Protein AF-A0A0E3L8U0-F1 (afdb_monomer)

Foldseek 3Di:
DDPDDPPDVPVVVVVVVVVVVVVVCPPLFAAEDQQWWAWAFPDFDVFKFQFFKDKDLAADFFFDDFFQFKDKDKGKAAQADQPQWPFKKKKWKWAQLAQQAWWKKWKWKAAPPDPDTHTLDMWIQHNHTTDSQWHAYRGRTIIGIGGCRVVSNVRSDRIMMMMMIIWFPPVDDSVRTGGGTIRTMMMITDGHDHNWMKGKTKIFIWGKQADWDAGPNDTDHGRFKDKYKRADFHDCVQVAWKKKKWKKFDAKDPFFKWKFKCWPPDCLTLVNSQCLQRDPVVRVLRTQDPRHQQFACAPVYPDGHYRIHIDMGTRPCVRDPDDRGMIMMMIGGHGDPNDPPDDDGDDDDPPRTDPSDRRIMIITIIMMMRID

Secondary structure (DSSP, 8-state):
--------HHHHHHHHHHHHHHHH-------B-TTEEEEEEEE-TTS-EES-EEEE-TT--SSBS-TTS-EEEEEEE-S---SSEEEEEEEEEEE-SSTT-BEEEEEEEEETT-SSPEEEEEEEE-SSS--TTEEEETTTEEEEEEE-HHHHHHH--SSEEEEEEEEE-TTS-GGGB----EEEEEEEEEES-SSSEEEEEEEEEEE-EE-SEEETTEEE--B-EEEEEEES---GGG-SEEEEEEEEE---TT--EEEEES--SSTTSTT-TT-TT--GGGSGGGB-SSS-TTSS--TT-SS--SSEEEEEEE--TTTSPPPSSEEEEEEEE------TT--S---PPTTSS-TT-SSEEEEEEEEEEEE-

Radius of gyration: 22.58 Å; Cα contacts (8 Å, |Δi|>4): 999; chains: 1; bounding box: 74×55×73 Å

InterPro domains:
  IPR021779 Domain of unknown function DUF3344 [PF11824] (35-290)

Organism: NCBI:txid1434120

Solvent-accessible surface area (backbone atoms only — not comparable to full-atom values): 19584 Å² total; per-residue (Å²): 136,84,80,82,72,84,86,56,70,66,62,55,53,52,52,50,50,52,52,53,55,55,65,69,59,66,78,74,64,30,56,56,32,56,62,31,34,73,42,40,62,78,46,43,74,101,56,67,36,45,15,53,75,48,73,43,47,35,80,36,63,18,62,40,72,50,77,62,30,76,23,77,49,69,29,44,36,69,82,41,84,42,58,50,68,79,47,31,37,41,36,37,36,36,38,19,77,30,54,80,21,24,24,37,36,36,40,29,44,28,46,75,90,56,89,76,60,42,74,65,52,78,41,45,45,36,47,90,66,24,30,63,51,28,44,32,14,50,51,22,47,31,41,36,55,33,75,38,47,69,56,48,55,69,62,54,50,35,47,37,27,38,45,36,38,24,26,40,41,78,93,49,62,77,93,32,28,7,18,19,23,34,24,34,44,37,45,36,38,34,28,52,71,52,92,44,44,21,32,45,29,39,23,42,34,41,24,32,30,26,60,62,44,73,59,99,89,44,79,44,72,67,32,47,52,50,76,32,52,45,80,50,65,61,63,77,87,34,74,48,58,35,37,42,34,38,30,30,41,36,38,40,65,96,49,46,20,41,40,30,45,63,51,62,94,42,80,68,22,82,60,27,70,89,41,62,60,40,60,63,88,80,47,54,80,28,40,71,48,96,44,38,68,39,71,46,51,23,71,86,45,99,52,78,34,45,41,26,26,45,45,75,34,77,54,58,62,93,77,41,75,83,44,60,64,52,40,39,39,34,44,31,58,43,55,39,91,70,57,94,85,71,87,64,61,81,71,65,61,80,86,54,34,53,95,87,53,73,69,35,36,23,50,36,40,39,36,43,38,29,28,86

Sequence (372 aa):
MKMSRMKNKAGLYLGLGILMFCMLCIPASANYSYEGYPLETVDNGTGIVLGEVYVSCGDNAGLQGTSYQSNTFVTNFSDVPTDGIVWAELKVGVWGGKATREGFANATLSKLDDSSPQALGTVNLNTANPSSNVDCCGNGVYLIKYDCKDELLSLSNSDIKATINAWPNDSLASTYWLDSRIYGAVLIVVYENGNCYTQYWINQGNLNLHKNVTSGGTYYPDLDANITWFNGTVNNSVGGNATLTVGYFAGDDDQNDYLYFNPPKVAASPYNLSNFNWPIVSYTDYQLDCNNVANETCDELNFATKNFDLHTFDIDLENIELDPSSNYAVFWRGHGNGTAGETEINDPSWPGVNPNTESYLSPFLAVLQIKE

Nearest PDB structures (foldseek):
  6sf2-assembly1_F  TM=4.034E-01  e=6.141E-02  Homo sapiens
  7fcn-assembly4_D  TM=4.676E-01  e=3.555E-01  Photorhabdus akhurstii
  6i50-assembly1_A  TM=4.017E-01  e=1.944E-01  Spodoptera frugiperda
  3mi8-assembly1_A  TM=3.974E-01  e=1.008E+00  Homo sapiens
  3k51-assembly1_A  TM=3.283E-01  e=3.372E+00  Homo sapiens

Structure (mmCIF, N/CA/C/O backbone):
data_AF-A0A0E3L8U0-F1
#
_entry.id   AF-A0A0E3L8U0-F1
#
loop_
_atom_site.group_PDB
_atom_site.id
_atom_site.type_symbol
_atom_site.label_atom_id
_atom_site.label_alt_id
_atom_site.label_comp_id
_atom_site.label_asym_id
_atom_site.label_entity_id
_atom_site.label_seq_id
_atom_site.pdbx_PDB_ins_code
_atom_site.Cartn_x
_atom_site.Cartn_y
_atom_site.Cartn_z
_atom_site.occupancy
_atom_site.B_iso_or_equiv
_atom_site.auth_seq_id
_atom_site.auth_comp_id
_atom_site.auth_asym_id
_atom_site.auth_atom_id
_atom_site.pdbx_PDB_model_num
ATOM 1 N N . MET A 1 1 ? 53.019 -13.595 41.069 1.00 44.91 1 MET A N 1
ATOM 2 C CA . MET A 1 1 ? 51.871 -12.854 40.506 1.00 44.91 1 MET A CA 1
ATOM 3 C C . MET A 1 1 ? 50.652 -13.778 40.547 1.00 44.91 1 MET A C 1
ATOM 5 O O . MET A 1 1 ? 50.596 -14.728 39.779 1.00 44.91 1 MET A O 1
ATOM 9 N N . LYS A 1 2 ? 49.761 -13.633 41.541 1.00 42.97 2 LYS A N 1
ATOM 10 C CA . LYS A 1 2 ? 48.576 -14.501 41.693 1.00 42.97 2 LYS A CA 1
ATOM 11 C C . LYS A 1 2 ? 47.486 -14.006 40.741 1.00 42.97 2 LYS A C 1
ATOM 13 O O . LYS A 1 2 ? 46.947 -12.927 40.959 1.00 42.97 2 LYS A O 1
ATOM 18 N N . MET A 1 3 ? 47.173 -14.783 39.705 1.00 48.09 3 MET A N 1
ATOM 19 C CA . MET A 1 3 ? 46.004 -14.531 38.861 1.00 48.09 3 MET A CA 1
ATOM 20 C C . MET A 1 3 ? 44.730 -14.694 39.698 1.00 48.09 3 MET A C 1
ATOM 22 O O . MET A 1 3 ? 44.495 -15.746 40.298 1.00 48.09 3 MET A O 1
ATOM 26 N N . SER A 1 4 ? 43.924 -13.634 39.750 1.00 48.56 4 SER A N 1
ATOM 27 C CA . SER A 1 4 ? 42.593 -13.644 40.351 1.00 48.56 4 SER A CA 1
ATOM 28 C C . SER A 1 4 ? 41.692 -14.579 39.542 1.00 48.56 4 SER A C 1
ATOM 30 O O . SER A 1 4 ? 41.243 -14.246 38.448 1.00 48.56 4 SER A O 1
ATOM 32 N N . ARG A 1 5 ? 41.462 -15.793 40.053 1.00 58.66 5 ARG A N 1
ATOM 33 C CA . ARG A 1 5 ? 40.434 -16.698 39.528 1.00 58.66 5 ARG A CA 1
ATOM 34 C C . ARG A 1 5 ? 39.070 -16.132 39.918 1.00 58.66 5 ARG A C 1
ATOM 36 O O . ARG A 1 5 ? 38.730 -16.148 41.101 1.00 58.66 5 ARG A O 1
ATOM 43 N N . MET A 1 6 ? 38.297 -15.659 38.939 1.00 53.47 6 MET A N 1
ATOM 44 C CA . MET A 1 6 ? 36.888 -15.303 39.138 1.00 53.47 6 MET A CA 1
ATOM 45 C C . MET A 1 6 ? 36.145 -16.494 39.757 1.00 53.47 6 MET A C 1
ATOM 47 O O . MET A 1 6 ? 36.080 -17.574 39.171 1.00 53.47 6 MET A O 1
ATOM 51 N N . LYS A 1 7 ? 35.631 -16.311 40.978 1.00 59.41 7 LYS A N 1
ATOM 52 C CA . LYS A 1 7 ? 35.059 -17.387 41.805 1.00 59.41 7 LYS A CA 1
ATOM 53 C C . LYS A 1 7 ? 33.595 -17.708 41.502 1.00 59.41 7 LYS A C 1
ATOM 55 O O . LYS A 1 7 ? 33.081 -18.660 42.074 1.00 59.41 7 LYS A O 1
ATOM 60 N N . ASN A 1 8 ? 32.920 -16.954 40.633 1.00 64.38 8 ASN A N 1
ATOM 61 C CA . ASN A 1 8 ? 31.478 -17.102 40.462 1.00 64.38 8 ASN A CA 1
ATOM 62 C C . ASN A 1 8 ? 31.065 -17.140 38.986 1.00 64.38 8 ASN A C 1
ATOM 64 O O . ASN A 1 8 ? 30.864 -16.109 38.351 1.00 64.38 8 ASN A O 1
ATOM 68 N N . LYS A 1 9 ? 30.948 -18.358 38.443 1.00 69.56 9 LYS A N 1
ATOM 69 C CA . LYS A 1 9 ? 30.524 -18.600 37.054 1.00 69.56 9 LYS A CA 1
ATOM 70 C C . LYS A 1 9 ? 29.088 -18.122 36.794 1.00 69.56 9 LYS A C 1
ATOM 72 O O . LYS A 1 9 ? 28.784 -17.732 35.676 1.00 69.56 9 LYS A O 1
ATOM 77 N N . ALA A 1 10 ? 28.238 -18.085 37.823 1.00 72.94 10 ALA A N 1
ATOM 78 C CA . ALA A 1 10 ? 26.851 -17.636 37.704 1.00 72.94 10 ALA A CA 1
ATOM 79 C C . ALA A 1 10 ? 26.738 -16.150 37.317 1.00 72.94 10 ALA A C 1
ATOM 81 O O . ALA A 1 10 ? 25.907 -15.799 36.487 1.00 72.94 10 ALA A O 1
ATOM 82 N N . GLY A 1 11 ? 27.617 -15.289 37.844 1.00 72.38 11 GLY A N 1
ATOM 83 C CA . GLY A 1 11 ? 27.640 -13.866 37.481 1.00 72.38 11 GLY A CA 1
ATOM 84 C C . GLY A 1 11 ? 28.084 -13.621 36.036 1.00 72.38 11 GLY A C 1
ATOM 85 O O . GLY A 1 11 ? 27.582 -12.711 35.386 1.00 72.38 11 GLY A O 1
ATOM 86 N N . LEU A 1 12 ? 28.974 -14.473 35.512 1.00 75.38 12 LEU A N 1
ATOM 87 C CA . LEU A 1 12 ? 29.402 -14.418 34.113 1.00 75.38 12 LEU A CA 1
ATOM 88 C C . LEU A 1 12 ? 28.265 -14.823 33.162 1.00 75.38 12 LEU A C 1
ATOM 90 O O . LEU A 1 12 ? 28.055 -14.152 32.158 1.00 75.38 12 LEU A O 1
ATOM 94 N N . TYR A 1 13 ? 27.509 -15.877 33.496 1.00 80.31 13 TYR A N 1
ATOM 95 C CA . TYR A 1 13 ? 26.354 -16.302 32.696 1.00 80.31 13 TYR A CA 1
ATOM 96 C C . TYR A 1 13 ? 25.198 -15.301 32.746 1.00 80.31 13 TYR A C 1
ATOM 98 O O . TYR A 1 13 ? 24.582 -15.053 31.716 1.00 80.31 13 TYR A O 1
ATOM 106 N N . LEU A 1 14 ? 24.940 -14.679 33.901 1.00 81.88 14 LEU A N 1
ATOM 107 C CA . LEU A 1 14 ? 23.934 -13.621 34.016 1.00 81.88 14 LEU A CA 1
ATOM 108 C C . LEU A 1 14 ? 24.318 -12.391 33.175 1.00 81.88 14 LEU A C 1
ATOM 110 O O . LEU A 1 14 ? 23.486 -11.863 32.447 1.00 81.88 14 LEU A O 1
ATOM 114 N N . GLY A 1 15 ? 25.590 -11.976 33.225 1.00 79.19 15 GLY A N 1
ATOM 115 C CA . GLY A 1 15 ? 26.096 -10.863 32.420 1.00 79.19 15 GLY A CA 1
ATOM 116 C C . GLY A 1 15 ? 26.033 -11.132 30.913 1.00 79.19 15 GLY A C 1
ATOM 117 O O . GLY A 1 15 ? 25.581 -10.272 30.166 1.00 79.19 15 GLY A O 1
ATOM 118 N N . LEU A 1 16 ? 26.422 -12.333 30.467 1.00 79.88 16 LEU A N 1
ATOM 119 C CA . LEU A 1 16 ? 26.307 -12.751 29.062 1.00 79.88 16 LEU A CA 1
ATOM 120 C C . LEU A 1 16 ? 24.849 -12.882 28.606 1.00 79.88 16 LEU A C 1
ATOM 122 O O . LEU A 1 16 ? 24.539 -12.492 27.486 1.00 79.88 16 LEU A O 1
A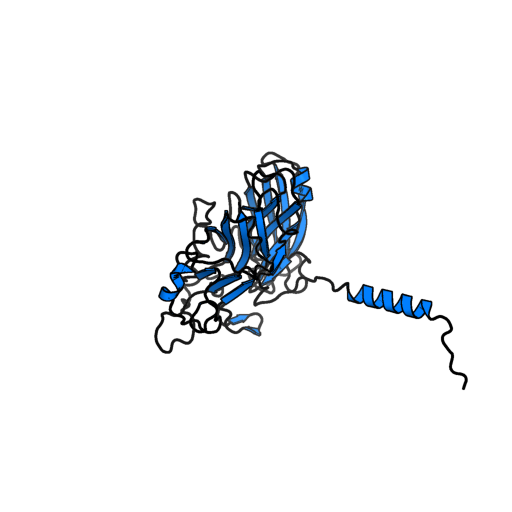TOM 126 N N . GLY A 1 17 ? 23.962 -13.386 29.469 1.00 81.38 17 GLY A N 1
ATOM 127 C CA . GLY A 1 17 ? 22.531 -13.490 29.186 1.00 81.38 17 GLY A CA 1
ATOM 128 C C . GLY A 1 17 ? 21.883 -12.123 28.977 1.00 81.38 17 GLY A C 1
ATOM 129 O O . GLY A 1 17 ? 21.172 -11.938 27.998 1.00 81.38 17 GLY A O 1
ATOM 130 N N . ILE A 1 18 ? 22.198 -11.142 29.830 1.00 78.31 18 ILE A N 1
ATOM 131 C CA . ILE A 1 18 ? 21.737 -9.755 29.660 1.00 78.31 18 ILE A CA 1
ATOM 132 C C . ILE A 1 18 ? 22.327 -9.143 28.384 1.00 78.31 18 ILE A C 1
ATOM 134 O O . ILE A 1 18 ? 21.595 -8.510 27.635 1.00 78.31 18 ILE A O 1
ATOM 138 N N . LEU A 1 19 ? 23.615 -9.365 28.090 1.00 75.00 19 LEU A N 1
ATOM 139 C CA . LEU A 1 19 ? 24.242 -8.838 26.872 1.00 75.00 19 LEU A CA 1
ATOM 140 C C . LEU A 1 19 ? 23.591 -9.398 25.596 1.00 75.00 19 LEU A C 1
ATOM 142 O O . LEU A 1 19 ? 23.346 -8.642 24.663 1.00 75.00 19 LEU A O 1
ATOM 146 N N . MET A 1 20 ? 23.289 -10.702 25.561 1.00 76.62 20 MET A N 1
ATOM 147 C CA . MET A 1 20 ? 22.565 -11.326 24.446 1.00 76.62 20 MET A CA 1
ATOM 148 C C . MET A 1 20 ? 21.130 -10.803 24.347 1.00 76.62 20 MET A C 1
ATOM 150 O O . MET A 1 20 ? 20.673 -10.519 23.247 1.00 76.62 20 MET A O 1
ATOM 154 N N . PHE A 1 21 ? 20.443 -10.606 25.477 1.00 69.19 21 PHE A N 1
ATOM 155 C CA . PHE A 1 21 ? 19.097 -10.029 25.498 1.00 69.19 21 PHE A CA 1
ATOM 156 C C . PHE A 1 21 ? 19.089 -8.577 24.992 1.00 69.19 21 PHE A C 1
ATOM 158 O O . PHE A 1 21 ? 18.212 -8.197 24.229 1.00 69.19 21 PHE A O 1
ATOM 165 N N . CYS A 1 22 ? 20.111 -7.783 25.325 1.00 61.31 22 CYS A N 1
ATOM 166 C CA . CYS A 1 22 ? 20.281 -6.428 24.800 1.00 61.31 22 CYS A CA 1
ATOM 167 C C . CYS A 1 22 ? 20.633 -6.393 23.303 1.00 61.31 22 CYS A C 1
ATOM 169 O O . CYS A 1 22 ? 20.263 -5.434 22.638 1.00 61.31 22 CYS A O 1
ATOM 171 N N . MET A 1 23 ? 21.317 -7.410 22.760 1.00 60.53 23 MET A N 1
ATOM 172 C CA . MET A 1 23 ? 21.576 -7.520 21.312 1.00 60.53 23 MET A CA 1
ATOM 173 C C . MET A 1 23 ? 20.354 -7.987 20.508 1.00 60.53 23 MET A C 1
ATOM 175 O O . MET A 1 23 ? 20.323 -7.775 19.301 1.00 60.53 23 MET A O 1
ATOM 179 N N . LEU A 1 24 ? 19.355 -8.600 21.154 1.00 53.44 24 LEU A N 1
ATOM 180 C CA . LEU A 1 24 ? 18.062 -8.915 20.532 1.00 53.44 24 LEU A CA 1
ATOM 181 C C . LEU A 1 24 ? 17.145 -7.686 20.448 1.00 53.44 24 LEU A C 1
ATOM 183 O O . LEU A 1 24 ? 16.234 -7.658 19.628 1.00 53.44 24 LEU A O 1
ATOM 187 N N . CYS A 1 25 ? 17.410 -6.649 21.245 1.00 45.47 25 CYS A N 1
ATOM 188 C CA . CYS A 1 25 ? 16.751 -5.352 21.143 1.00 45.47 25 CYS A CA 1
ATOM 189 C C . CYS A 1 25 ? 17.434 -4.488 20.071 1.00 45.47 25 CYS A C 1
ATOM 191 O O . CYS A 1 25 ? 17.976 -3.428 20.383 1.00 45.47 25 CYS A O 1
ATOM 193 N N . ILE A 1 26 ? 17.447 -4.933 18.810 1.00 47.94 26 ILE A N 1
ATOM 194 C CA . ILE A 1 26 ? 17.708 -4.001 17.707 1.00 47.94 26 ILE A CA 1
ATOM 195 C C . ILE A 1 26 ? 16.496 -3.062 17.678 1.00 47.94 26 ILE A C 1
ATOM 197 O O . ILE A 1 26 ? 15.377 -3.554 17.520 1.00 47.94 26 ILE A O 1
ATOM 201 N N . PRO A 1 27 ? 16.654 -1.743 17.883 1.00 41.56 27 PRO A N 1
ATOM 202 C CA . PRO A 1 27 ? 15.543 -0.835 17.667 1.00 41.56 27 PRO A CA 1
ATOM 203 C C . PRO A 1 27 ? 15.125 -0.980 16.203 1.00 41.56 27 PRO A C 1
ATOM 205 O O . PRO A 1 27 ? 15.933 -0.737 15.306 1.00 41.56 27 PRO A O 1
ATOM 208 N N . ALA A 1 28 ? 13.880 -1.397 15.972 1.00 46.09 28 ALA A N 1
ATOM 209 C CA . ALA A 1 28 ? 13.214 -1.256 14.686 1.00 46.09 28 ALA A CA 1
ATOM 210 C C . ALA A 1 28 ? 13.048 0.249 14.430 1.00 46.09 28 ALA A C 1
ATOM 212 O O . ALA A 1 28 ? 12.016 0.851 14.715 1.00 46.09 28 ALA A O 1
ATOM 213 N N . SER A 1 29 ? 14.142 0.889 14.027 1.00 46.94 29 SER A N 1
ATOM 214 C CA . SER A 1 29 ? 14.123 2.249 13.529 1.00 46.94 29 SER A CA 1
ATOM 215 C C . SER A 1 29 ? 13.673 2.139 12.092 1.00 46.94 29 SER A C 1
ATOM 217 O O . SER A 1 29 ? 14.391 1.573 11.265 1.00 46.94 29 SER A O 1
ATOM 219 N N . ALA A 1 30 ? 12.506 2.694 11.794 1.00 58.88 30 ALA A N 1
ATOM 220 C CA . ALA A 1 30 ? 12.235 3.084 10.432 1.00 58.88 30 ALA A CA 1
ATOM 221 C C . ALA A 1 30 ? 13.392 3.977 9.960 1.00 58.88 30 ALA A C 1
ATOM 223 O O . ALA A 1 30 ? 13.896 4.824 10.708 1.00 58.88 30 ALA A O 1
ATOM 224 N N . ASN A 1 31 ? 13.888 3.703 8.764 1.00 69.69 31 ASN A N 1
ATOM 225 C CA . ASN A 1 31 ? 14.982 4.442 8.164 1.00 69.69 31 ASN A CA 1
ATOM 226 C C . ASN A 1 31 ? 14.467 5.028 6.846 1.00 69.69 31 ASN A C 1
ATOM 228 O O . ASN A 1 31 ? 13.375 4.702 6.382 1.00 69.69 31 ASN A O 1
ATOM 232 N N . TYR A 1 32 ? 15.219 5.941 6.264 1.00 82.19 32 TYR A N 1
ATOM 233 C CA . TYR A 1 32 ? 14.954 6.378 4.907 1.00 82.19 32 TYR A CA 1
ATOM 234 C C . TYR A 1 32 ? 15.752 5.514 3.935 1.00 82.19 32 TYR A C 1
ATOM 236 O O . TYR A 1 32 ? 16.955 5.309 4.114 1.00 82.19 32 TYR A O 1
ATOM 244 N N . SER A 1 33 ? 15.085 5.049 2.885 1.00 88.00 33 SER A N 1
ATOM 245 C CA . SER A 1 33 ? 15.698 4.365 1.749 1.00 88.00 33 SER A CA 1
ATOM 246 C C . SER A 1 33 ? 15.125 4.978 0.482 1.00 88.00 33 SER A C 1
ATOM 248 O O . SER A 1 33 ? 13.917 4.939 0.301 1.00 88.00 33 SER A O 1
ATOM 250 N N . TYR A 1 34 ? 15.948 5.549 -0.403 1.00 87.94 34 TYR A N 1
ATOM 251 C CA . TYR A 1 34 ? 15.415 6.139 -1.640 1.00 87.94 34 TYR A CA 1
ATOM 252 C C . TYR A 1 34 ? 14.707 5.085 -2.506 1.00 87.94 34 TYR A C 1
ATOM 254 O O . TYR A 1 34 ? 13.599 5.340 -2.961 1.00 87.94 34 TYR A O 1
ATOM 262 N N . GLU A 1 35 ? 15.295 3.892 -2.645 1.00 90.06 35 GLU A N 1
ATOM 263 C CA . GLU A 1 35 ? 14.686 2.716 -3.300 1.00 90.06 35 GLU A CA 1
ATOM 264 C C . GLU A 1 35 ? 13.477 2.169 -2.518 1.00 90.06 35 GLU A C 1
ATOM 266 O O . GLU A 1 35 ? 12.674 1.398 -3.038 1.00 90.06 35 GLU A O 1
ATOM 271 N N . GLY A 1 36 ? 13.322 2.587 -1.262 1.00 90.81 36 GLY A N 1
ATOM 272 C CA . GLY A 1 36 ? 12.254 2.152 -0.383 1.00 90.81 36 GLY A CA 1
ATOM 273 C C . GLY A 1 36 ? 12.507 0.790 0.247 1.00 90.81 36 GLY A C 1
ATOM 274 O O . GLY A 1 36 ? 13.655 0.400 0.486 1.00 90.81 36 GLY A O 1
ATOM 275 N N . TYR A 1 37 ? 11.409 0.106 0.558 1.00 90.81 37 TYR A N 1
ATOM 276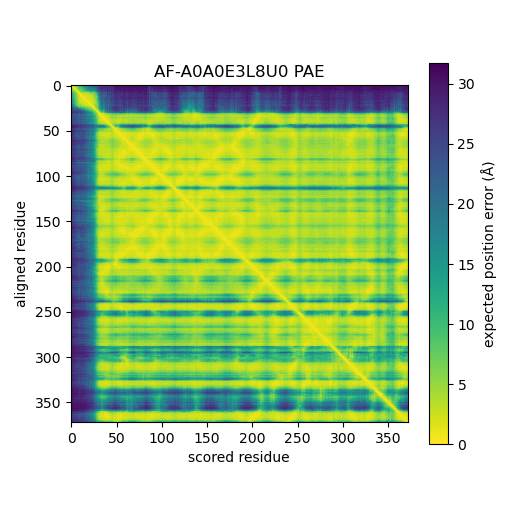 C CA . TYR A 1 37 ? 11.391 -1.184 1.243 1.00 90.81 37 TYR A CA 1
ATOM 277 C C . TYR A 1 37 ? 10.589 -2.200 0.432 1.00 90.81 37 TYR A C 1
ATOM 279 O O . TYR A 1 37 ? 9.464 -1.876 0.038 1.00 90.81 37 TYR A O 1
ATOM 287 N N . PRO A 1 38 ? 11.128 -3.410 0.190 1.00 91.44 38 PRO A N 1
ATOM 288 C CA . PRO A 1 38 ? 10.385 -4.456 -0.498 1.00 91.44 38 PRO A CA 1
ATOM 289 C C . PRO A 1 38 ? 9.132 -4.835 0.294 1.00 91.44 38 PRO A C 1
ATOM 291 O O . PRO A 1 38 ? 9.084 -4.681 1.514 1.00 91.44 38 PRO A O 1
ATOM 294 N N . LEU A 1 39 ? 8.122 -5.343 -0.412 1.00 94.19 39 LEU A N 1
ATOM 295 C CA . LEU A 1 39 ? 6.907 -5.830 0.226 1.00 94.19 39 LEU A CA 1
ATOM 296 C C . LEU A 1 39 ? 7.193 -7.201 0.844 1.00 94.19 39 LEU A C 1
ATOM 298 O O . LEU A 1 39 ? 7.445 -8.166 0.118 1.00 94.19 39 LEU A O 1
ATOM 302 N N . GLU A 1 40 ? 7.135 -7.285 2.169 1.00 93.12 40 GLU A N 1
ATOM 303 C CA . GLU A 1 40 ? 7.387 -8.504 2.940 1.00 93.12 40 GLU A CA 1
ATOM 304 C C . GLU A 1 40 ? 6.138 -8.925 3.715 1.00 93.12 40 GLU A C 1
ATOM 306 O O . GLU A 1 40 ? 5.362 -8.079 4.161 1.00 93.12 40 GLU A O 1
ATOM 311 N N . THR A 1 41 ? 5.941 -10.235 3.890 1.00 92.00 41 THR A N 1
ATOM 312 C CA . THR A 1 41 ? 4.834 -10.783 4.686 1.00 92.00 41 THR A CA 1
ATOM 313 C C . THR A 1 41 ? 4.959 -10.345 6.141 1.00 92.00 41 THR A C 1
ATOM 315 O O . THR A 1 41 ? 5.855 -10.807 6.849 1.00 92.00 41 THR A O 1
ATOM 318 N N . VAL A 1 42 ? 4.047 -9.484 6.594 1.00 90.56 42 VAL A N 1
ATOM 319 C CA . VAL A 1 42 ? 3.975 -9.062 8.003 1.00 90.56 42 VAL A CA 1
ATOM 320 C C . VAL A 1 42 ? 2.981 -9.894 8.800 1.00 90.56 42 VAL A C 1
ATOM 322 O O . VAL A 1 42 ? 3.120 -10.011 10.014 1.00 90.56 42 VAL A O 1
ATOM 325 N N . ASP A 1 43 ? 1.993 -10.471 8.116 1.00 87.00 43 ASP A N 1
ATOM 326 C CA . ASP A 1 43 ? 0.983 -11.331 8.712 1.00 87.00 43 ASP A CA 1
ATOM 327 C C . ASP A 1 43 ? 0.486 -12.343 7.675 1.00 87.00 43 ASP A C 1
ATOM 329 O O . ASP A 1 43 ? 0.252 -12.006 6.517 1.00 87.00 43 ASP A O 1
ATOM 333 N N . ASN A 1 44 ? 0.361 -13.603 8.068 1.00 76.50 44 ASN A N 1
ATOM 334 C CA . ASN A 1 44 ? -0.206 -14.680 7.246 1.00 76.50 44 ASN A CA 1
ATOM 335 C C . ASN A 1 44 ? -1.079 -15.633 8.079 1.00 76.50 44 ASN A C 1
ATOM 337 O O . ASN A 1 44 ? -1.371 -16.761 7.671 1.00 76.50 44 ASN A O 1
ATOM 341 N N . GLY A 1 45 ? -1.464 -15.184 9.281 1.00 61.75 45 GLY A N 1
ATOM 342 C CA . GLY A 1 45 ? -2.135 -15.995 10.286 1.00 61.75 45 GLY A CA 1
ATOM 343 C C . GLY A 1 45 ? -1.320 -17.223 10.711 1.00 61.75 45 GLY A C 1
ATOM 344 O O . GLY A 1 45 ? -0.269 -17.562 10.177 1.00 61.75 45 GLY A O 1
ATOM 345 N N . THR A 1 46 ? -1.823 -17.979 11.683 1.00 61.69 46 THR A N 1
ATOM 346 C CA . THR A 1 46 ? -1.232 -19.290 12.028 1.00 61.69 46 THR A CA 1
ATOM 347 C C . THR A 1 46 ? -1.611 -20.404 11.034 1.00 61.69 46 THR A C 1
ATOM 349 O O . THR A 1 46 ? -1.398 -21.583 11.318 1.00 61.69 46 THR A O 1
ATOM 352 N N . GLY A 1 47 ? -2.158 -20.053 9.863 1.00 68.44 47 GLY A N 1
ATOM 353 C CA . GLY A 1 47 ? -2.490 -20.981 8.785 1.00 68.44 47 GLY A CA 1
ATOM 354 C C . GLY A 1 47 ? -3.799 -20.648 8.070 1.00 68.44 47 GLY A C 1
ATOM 355 O O . GLY A 1 47 ? -3.789 -20.514 6.855 1.00 68.44 47 GLY A O 1
ATOM 356 N N . ILE A 1 48 ? -4.919 -20.561 8.797 1.00 85.06 48 ILE A N 1
ATOM 357 C CA . ILE A 1 48 ? -6.277 -20.371 8.250 1.00 85.06 48 ILE A CA 1
ATOM 358 C C . ILE A 1 48 ? -7.133 -19.656 9.302 1.00 85.06 48 ILE A C 1
ATOM 360 O O . ILE A 1 48 ? -7.100 -20.052 10.467 1.00 85.06 48 ILE A O 1
ATOM 364 N N . VAL A 1 49 ? -7.936 -18.675 8.888 1.00 90.00 49 VAL A N 1
ATOM 365 C CA . VAL A 1 49 ? -8.959 -18.024 9.722 1.00 90.00 49 VAL A CA 1
ATOM 366 C C . VAL A 1 49 ? -10.365 -18.465 9.310 1.00 90.00 49 VAL A C 1
ATOM 368 O O . VAL A 1 49 ? -10.621 -18.713 8.133 1.00 90.00 49 VAL A O 1
ATOM 371 N N . LEU A 1 50 ? -11.286 -18.578 10.275 1.00 91.00 50 LEU A N 1
ATOM 372 C CA . LEU A 1 50 ? -12.726 -18.710 10.004 1.00 91.00 50 LEU A CA 1
ATOM 373 C C . LEU A 1 50 ? -13.309 -17.304 9.807 1.00 91.00 50 LEU A C 1
ATOM 375 O O . LEU A 1 50 ? -13.875 -16.714 10.726 1.00 91.00 50 LEU A O 1
ATOM 379 N N . GLY A 1 51 ? -13.087 -16.739 8.631 1.00 91.06 51 GLY A N 1
ATOM 380 C CA . GLY A 1 51 ? -13.333 -15.345 8.285 1.00 91.06 51 GLY A CA 1
ATOM 381 C C . GLY A 1 51 ? -12.510 -14.956 7.066 1.00 91.06 51 GLY A C 1
ATOM 382 O O . GLY A 1 51 ? -12.121 -15.828 6.290 1.00 91.06 51 GLY A O 1
ATOM 383 N N . GLU A 1 52 ? -12.261 -13.664 6.880 1.00 92.00 52 GLU A N 1
ATOM 384 C CA . GLU A 1 52 ? -11.602 -13.119 5.685 1.00 92.00 52 GLU A CA 1
ATOM 385 C C . GLU A 1 52 ? -10.685 -11.946 6.052 1.00 92.00 52 GLU A C 1
ATOM 387 O O . GLU A 1 52 ? -10.628 -11.513 7.209 1.00 92.00 52 GLU A O 1
ATOM 392 N N . VAL A 1 53 ? -9.977 -11.416 5.054 1.00 94.94 53 VAL A N 1
ATOM 393 C CA . VAL A 1 53 ? -9.294 -10.127 5.144 1.00 94.94 53 VAL A CA 1
ATOM 394 C C . VAL A 1 53 ? -10.150 -9.077 4.445 1.00 94.94 53 VAL A C 1
ATOM 396 O O . VAL A 1 53 ? -10.294 -9.073 3.224 1.00 94.94 53 VAL A O 1
ATOM 399 N N . TYR A 1 54 ? -10.705 -8.166 5.235 1.00 96.12 54 TYR A N 1
ATOM 400 C CA . TYR A 1 54 ? -11.291 -6.931 4.735 1.00 96.12 54 TYR A CA 1
ATOM 401 C C . TYR A 1 54 ? -10.161 -5.980 4.335 1.00 96.12 54 TYR A C 1
ATOM 403 O O . TYR A 1 54 ? -9.261 -5.726 5.138 1.00 96.12 54 TYR A O 1
ATOM 411 N N . VAL A 1 55 ? -10.212 -5.448 3.118 1.00 97.25 55 VAL A N 1
ATOM 412 C CA . VAL A 1 55 ? -9.283 -4.434 2.605 1.00 97.25 55 VAL A CA 1
ATOM 413 C C . VAL A 1 55 ? -10.125 -3.384 1.900 1.00 97.25 55 VAL A C 1
ATOM 415 O O . VAL A 1 55 ? -10.886 -3.750 1.015 1.00 97.25 55 VAL A O 1
ATOM 418 N N . SER A 1 56 ? -10.010 -2.114 2.286 1.00 97.12 56 SER A N 1
ATOM 419 C CA . SER A 1 56 ? -10.761 -1.032 1.636 1.00 97.12 56 SER A CA 1
ATOM 420 C C . SER A 1 56 ? -10.029 0.301 1.707 1.00 97.12 56 SER A C 1
ATOM 422 O O . SER A 1 56 ? -9.323 0.566 2.684 1.00 97.12 56 SER A O 1
ATOM 424 N N . CYS A 1 57 ? -10.208 1.162 0.700 1.00 95.19 57 CYS A N 1
ATOM 425 C CA . CYS A 1 57 ? -9.776 2.566 0.747 1.00 95.19 57 CYS A CA 1
ATOM 426 C C . CYS A 1 57 ? -10.872 3.529 1.241 1.00 95.19 57 CYS A C 1
ATOM 428 O O . CYS A 1 57 ? -10.622 4.723 1.439 1.00 95.19 57 CYS A O 1
ATOM 430 N N . GLY A 1 58 ? -12.076 3.007 1.476 1.00 95.06 58 GLY A N 1
ATOM 431 C CA . GLY A 1 58 ? -13.258 3.775 1.841 1.00 95.06 58 GLY A CA 1
ATOM 432 C C . GLY A 1 58 ? -13.822 4.573 0.664 1.00 95.06 58 GLY A C 1
ATOM 433 O O . GLY A 1 58 ? -13.501 4.323 -0.493 1.00 95.06 58 GLY A O 1
ATOM 434 N N . ASP A 1 59 ? -14.672 5.552 0.965 1.00 94.50 59 ASP A N 1
ATOM 435 C CA . ASP A 1 59 ? -15.408 6.353 -0.024 1.00 94.50 59 ASP A CA 1
ATOM 436 C C . ASP A 1 59 ? -14.621 7.530 -0.631 1.00 94.50 59 ASP A C 1
ATOM 438 O O . ASP A 1 59 ? -15.143 8.270 -1.474 1.00 94.50 59 ASP A O 1
ATOM 442 N N . ASN A 1 60 ? -13.370 7.721 -0.212 1.00 92.81 60 ASN A N 1
ATOM 443 C CA . ASN A 1 60 ? -12.512 8.792 -0.690 1.00 92.81 60 ASN A CA 1
ATOM 444 C C . ASN A 1 60 ? -11.046 8.344 -0.734 1.00 92.81 60 ASN A C 1
ATOM 446 O O . ASN A 1 60 ? -10.568 7.715 0.203 1.00 92.81 60 ASN A O 1
ATOM 450 N N . ALA A 1 61 ? -10.317 8.721 -1.787 1.00 91.31 61 ALA A N 1
ATOM 451 C CA . ALA A 1 61 ? -8.879 8.493 -1.930 1.00 91.31 61 ALA A CA 1
ATOM 452 C C . ALA A 1 61 ? -8.271 9.432 -2.992 1.00 91.31 61 ALA A C 1
ATOM 454 O O . ALA A 1 61 ? -8.953 10.295 -3.555 1.00 91.31 61 ALA A O 1
ATOM 455 N N . GLY A 1 62 ? -6.975 9.293 -3.261 1.00 87.06 62 GLY A N 1
ATOM 456 C CA . GLY A 1 62 ? -6.227 10.150 -4.178 1.00 87.06 62 GLY A CA 1
ATOM 457 C C . GLY A 1 62 ? -5.558 11.337 -3.487 1.00 87.06 62 GLY A C 1
ATOM 458 O O . GLY A 1 62 ? -5.993 11.809 -2.437 1.00 87.06 62 GLY A O 1
ATOM 459 N N . LEU A 1 63 ? -4.493 11.843 -4.114 1.00 87.62 63 LEU A N 1
ATOM 460 C CA . LEU A 1 63 ? -3.674 12.932 -3.596 1.00 87.62 63 LEU A CA 1
ATOM 461 C C . LEU A 1 63 ? -4.490 14.219 -3.423 1.00 87.62 63 LEU A C 1
ATOM 463 O O . LEU A 1 63 ? -4.806 14.919 -4.389 1.00 87.62 63 LEU A O 1
ATOM 467 N N . GLN A 1 64 ? -4.774 14.559 -2.169 1.00 89.62 64 GLN A N 1
ATOM 468 C CA . GLN A 1 64 ? -5.624 15.676 -1.772 1.00 89.62 64 GLN A CA 1
ATOM 469 C C . GLN A 1 64 ? -4.888 16.684 -0.889 1.00 89.62 64 GLN A C 1
ATOM 471 O O . GLN A 1 64 ? -3.925 16.366 -0.188 1.00 89.62 64 GLN A O 1
ATOM 476 N N . GLY A 1 65 ? -5.382 17.922 -0.914 1.00 92.44 65 GLY A N 1
ATOM 477 C CA . GLY A 1 65 ? -4.874 19.027 -0.109 1.00 92.44 65 GLY A CA 1
ATOM 478 C C . GLY A 1 65 ? -4.041 20.043 -0.890 1.00 92.44 65 GLY A C 1
ATOM 479 O O . GLY A 1 65 ? -3.915 19.991 -2.114 1.00 92.44 65 GLY A O 1
ATOM 480 N N . THR A 1 66 ? -3.467 20.988 -0.152 1.00 93.75 66 THR A N 1
ATOM 481 C CA . THR A 1 66 ? -2.606 22.056 -0.668 1.00 93.75 66 THR A CA 1
ATOM 482 C C . THR A 1 66 ? -1.179 21.855 -0.174 1.00 93.75 66 THR A C 1
ATOM 484 O O . THR A 1 66 ? -0.957 21.614 1.012 1.00 93.75 66 THR A O 1
ATOM 487 N N . SER A 1 67 ? -0.204 21.979 -1.076 1.00 93.50 67 SER A N 1
ATOM 488 C CA . SER A 1 67 ? 1.213 21.852 -0.735 1.00 93.50 67 SER A CA 1
ATOM 489 C C . SER A 1 67 ? 1.653 22.843 0.345 1.00 93.50 67 SER A C 1
ATOM 491 O O . SER A 1 67 ? 1.347 24.036 0.274 1.00 93.50 67 SER A O 1
ATOM 493 N N . TYR A 1 68 ? 2.476 22.356 1.273 1.00 94.62 68 TYR A N 1
ATOM 494 C CA . TYR A 1 68 ? 3.154 23.122 2.328 1.00 94.62 68 TYR A CA 1
ATOM 495 C C . TYR A 1 68 ? 2.203 23.760 3.341 1.00 94.62 68 TYR A C 1
ATOM 497 O O . TYR A 1 68 ? 2.496 24.820 3.896 1.00 94.62 68 TYR A O 1
ATOM 505 N N . GLN A 1 69 ? 1.054 23.125 3.567 1.00 96.12 69 GLN A N 1
ATOM 506 C CA . GLN A 1 69 ? 0.019 23.572 4.496 1.00 96.12 69 GLN A CA 1
ATOM 507 C C . GLN A 1 69 ? -0.489 22.402 5.332 1.00 96.12 69 GLN A C 1
ATOM 509 O O . GLN A 1 69 ? -0.271 21.245 4.993 1.00 96.12 69 GLN A O 1
ATOM 514 N N . SER A 1 70 ? -1.182 22.698 6.427 1.00 98.06 70 SER A N 1
ATOM 515 C CA . SER A 1 70 ? -1.945 21.678 7.142 1.00 98.06 70 SER A CA 1
ATOM 516 C C . SER A 1 70 ? -3.098 21.188 6.270 1.00 98.06 70 SER A C 1
ATOM 518 O O . SER A 1 70 ? -3.888 21.997 5.784 1.00 98.06 70 SER A O 1
ATOM 520 N N . ASN A 1 71 ? -3.205 19.875 6.103 1.00 98.31 71 ASN A N 1
ATOM 521 C CA . ASN A 1 71 ? -4.274 19.227 5.357 1.00 98.31 71 ASN A CA 1
ATOM 522 C C . ASN A 1 71 ? -5.016 18.233 6.247 1.00 98.31 71 ASN A C 1
ATOM 524 O O . ASN A 1 71 ? -4.424 17.599 7.123 1.00 98.31 71 ASN A O 1
ATOM 528 N N . THR A 1 72 ? -6.306 18.082 5.966 1.00 98.12 72 THR A N 1
ATOM 529 C CA . THR A 1 72 ? -7.176 17.072 6.563 1.00 98.12 72 THR A CA 1
ATOM 530 C C . THR A 1 72 ? -7.794 16.261 5.437 1.00 98.12 72 THR A C 1
ATOM 532 O O . THR A 1 72 ? -8.310 16.828 4.474 1.00 98.12 72 THR A O 1
ATOM 535 N N . PHE A 1 73 ? -7.752 14.945 5.576 1.00 97.50 73 PHE A N 1
ATOM 536 C CA . PHE A 1 73 ? -8.372 13.981 4.684 1.00 97.50 73 PHE A CA 1
ATOM 537 C C . PHE A 1 73 ? -9.362 13.136 5.487 1.00 97.50 73 PHE A C 1
ATOM 539 O O . PHE A 1 73 ? -9.074 12.732 6.615 1.00 97.50 73 PHE A O 1
ATOM 546 N N . VAL A 1 74 ? -10.540 12.907 4.915 1.00 97.12 74 VAL A N 1
ATOM 547 C CA . VAL A 1 74 ? -11.611 12.117 5.526 1.00 97.12 74 VAL A CA 1
ATOM 548 C C . VAL A 1 74 ? -12.071 11.086 4.509 1.00 97.12 74 VAL A C 1
ATOM 550 O O . VAL A 1 74 ? -12.324 11.444 3.357 1.00 97.12 74 VAL A O 1
ATOM 553 N N . THR A 1 75 ? -12.175 9.840 4.958 1.00 96.81 75 THR A N 1
ATOM 554 C CA . THR A 1 75 ? -12.745 8.713 4.212 1.00 96.81 75 THR A CA 1
ATOM 555 C C . THR A 1 75 ? -13.606 7.887 5.163 1.00 96.81 75 THR A C 1
ATOM 557 O O . THR A 1 75 ? -13.311 7.801 6.364 1.00 96.81 75 THR A O 1
ATOM 560 N N . ASN A 1 76 ? -14.690 7.324 4.645 1.00 97.50 76 ASN A N 1
ATOM 561 C CA . ASN A 1 76 ? -15.578 6.436 5.375 1.00 97.50 76 ASN A CA 1
ATOM 562 C C . ASN A 1 76 ? -15.447 5.017 4.825 1.00 97.50 76 ASN A C 1
ATOM 564 O O . ASN A 1 76 ? -15.579 4.791 3.627 1.00 97.50 76 ASN A O 1
ATOM 568 N N . PHE A 1 77 ? -15.227 4.072 5.726 1.00 97.31 77 PHE A N 1
ATOM 569 C CA . PHE A 1 77 ? -15.237 2.643 5.470 1.00 97.31 77 PHE A CA 1
ATOM 570 C C . PHE A 1 77 ? -16.597 2.081 5.866 1.00 97.31 77 PHE A C 1
ATOM 572 O O . PHE A 1 77 ? -17.121 2.417 6.930 1.00 97.31 77 PHE A O 1
ATOM 579 N N . SER A 1 78 ? -17.145 1.218 5.024 1.00 96.44 78 SER A N 1
ATOM 580 C CA . SER A 1 78 ? -18.400 0.502 5.244 1.00 96.44 78 SER A CA 1
ATOM 581 C C . SER A 1 78 ? -18.151 -0.995 5.336 1.00 96.44 78 SER A C 1
ATOM 583 O O . SER A 1 78 ? -17.144 -1.489 4.825 1.00 96.44 78 SER A O 1
ATOM 585 N N . ASP A 1 79 ? -19.084 -1.712 5.960 1.00 95.50 79 ASP A N 1
ATOM 586 C CA . ASP A 1 79 ? -19.018 -3.166 6.154 1.00 95.50 79 ASP A CA 1
ATOM 587 C C . ASP A 1 79 ? -17.735 -3.637 6.866 1.00 95.50 79 ASP A C 1
ATOM 589 O O . ASP A 1 79 ? -17.273 -4.763 6.686 1.00 95.50 79 ASP A O 1
ATOM 593 N N . VAL A 1 80 ? -17.166 -2.779 7.722 1.00 96.62 80 VAL A N 1
ATOM 594 C CA . VAL A 1 80 ? -15.993 -3.120 8.529 1.00 96.62 80 VAL A CA 1
ATOM 595 C C . VAL A 1 80 ? -16.364 -4.231 9.523 1.00 96.62 80 VAL A C 1
ATOM 597 O O . VAL A 1 80 ? -17.345 -4.086 10.263 1.00 96.62 80 VAL A O 1
ATOM 600 N N . PRO A 1 81 ? -15.590 -5.330 9.606 1.00 94.81 81 PRO A N 1
ATOM 601 C CA . PRO A 1 81 ? -15.812 -6.372 10.605 1.00 94.81 81 PRO A CA 1
ATOM 602 C C . PRO A 1 81 ? -15.759 -5.803 12.029 1.00 94.81 81 PRO A C 1
ATOM 604 O O . PRO A 1 81 ? -14.807 -5.119 12.398 1.00 94.81 81 PRO A O 1
ATOM 607 N N . THR A 1 82 ? -16.779 -6.082 12.846 1.00 90.00 82 THR A N 1
ATOM 608 C CA . THR A 1 82 ? -16.950 -5.435 14.166 1.00 90.00 82 THR A CA 1
ATOM 609 C C . THR A 1 82 ? -16.572 -6.302 15.362 1.00 90.00 82 THR A C 1
ATOM 611 O O . THR A 1 82 ? -16.538 -5.813 16.487 1.00 90.00 82 THR A O 1
ATOM 614 N N . ASP A 1 83 ? -16.373 -7.598 15.149 1.00 89.75 83 ASP A N 1
ATOM 615 C CA . ASP A 1 83 ? -16.083 -8.582 16.192 1.00 89.75 83 ASP A CA 1
ATOM 616 C C . ASP A 1 83 ? -15.115 -9.630 15.631 1.00 89.75 83 ASP A C 1
ATOM 618 O O . ASP A 1 83 ? -14.918 -9.706 14.419 1.00 89.75 83 ASP A O 1
ATOM 622 N N . GLY A 1 84 ? -14.477 -10.412 16.501 1.00 92.44 84 GLY A N 1
ATOM 623 C CA . GLY A 1 84 ? -13.513 -11.435 16.093 1.00 92.44 84 GLY A CA 1
ATOM 624 C C . GLY A 1 84 ? -12.255 -10.880 15.416 1.00 92.44 84 GLY A C 1
ATOM 625 O O . GLY A 1 84 ? -11.528 -11.650 14.800 1.00 92.44 84 GLY A O 1
ATOM 626 N N . ILE A 1 85 ? -11.983 -9.572 15.507 1.00 94.94 85 ILE A N 1
ATOM 627 C CA . ILE A 1 85 ? -10.806 -8.947 14.889 1.00 94.94 85 ILE A CA 1
ATOM 628 C C . ILE A 1 85 ? -9.538 -9.520 15.526 1.00 94.94 85 ILE A C 1
ATOM 630 O O . ILE A 1 85 ? -9.302 -9.372 16.730 1.00 94.94 85 ILE A O 1
ATOM 634 N N . VAL A 1 86 ? -8.690 -10.149 14.716 1.00 93.69 86 VAL A N 1
ATOM 635 C CA . VAL A 1 86 ? -7.414 -10.718 15.172 1.00 93.69 86 VAL A CA 1
ATOM 636 C C . VAL A 1 86 ? -6.240 -9.805 14.860 1.00 93.69 86 VAL A C 1
ATOM 638 O O . VAL A 1 86 ? -5.326 -9.721 15.685 1.00 93.69 86 VAL A O 1
ATOM 641 N N . TRP A 1 87 ? -6.324 -9.043 13.772 1.00 95.38 87 TRP A N 1
ATOM 642 C CA . TRP A 1 87 ? -5.322 -8.077 13.333 1.00 95.38 87 TRP A CA 1
ATOM 643 C C . TRP A 1 87 ? -6.010 -6.941 12.567 1.00 95.38 87 TRP A C 1
ATOM 645 O O . TRP A 1 87 ? -6.943 -7.202 11.806 1.00 95.38 87 TRP A O 1
ATOM 655 N N . ALA A 1 88 ? -5.587 -5.692 12.766 1.00 97.12 88 ALA A N 1
ATOM 656 C CA . ALA A 1 88 ? -6.085 -4.569 11.979 1.00 97.12 88 ALA A CA 1
ATOM 657 C C . ALA A 1 88 ? -5.058 -3.442 11.879 1.00 97.12 88 ALA A C 1
ATOM 659 O O . ALA A 1 88 ? -4.393 -3.109 12.861 1.00 97.12 88 ALA A O 1
ATOM 660 N N . GLU A 1 89 ? -4.977 -2.825 10.706 1.00 98.00 89 GLU A N 1
ATOM 661 C CA . GLU A 1 89 ? -4.088 -1.697 10.459 1.00 98.00 89 GLU A CA 1
ATOM 662 C C . GLU A 1 89 ? -4.745 -0.670 9.534 1.00 98.00 89 GLU A C 1
ATOM 664 O O . GLU A 1 89 ? -5.327 -1.016 8.504 1.00 98.00 89 GLU A O 1
ATOM 669 N N . LEU A 1 90 ? -4.610 0.610 9.883 1.00 98.50 90 LEU A N 1
ATOM 670 C CA . LEU A 1 90 ? -4.887 1.726 8.987 1.00 98.50 90 LEU A CA 1
ATOM 671 C C . LEU A 1 90 ? -3.569 2.208 8.374 1.00 98.50 90 LEU A C 1
ATOM 673 O O . LEU A 1 90 ? -2.714 2.780 9.060 1.00 98.50 90 LEU A O 1
ATOM 677 N N . LYS A 1 91 ? -3.429 2.019 7.065 1.00 97.44 91 LYS A N 1
ATOM 678 C CA . LYS A 1 91 ? -2.320 2.541 6.268 1.00 97.44 91 LYS A CA 1
ATOM 679 C C . LYS A 1 91 ? -2.651 3.925 5.741 1.00 97.44 91 LYS A C 1
ATOM 681 O O . LYS A 1 91 ? -3.750 4.140 5.245 1.00 97.44 91 LYS A O 1
ATOM 686 N N . VAL A 1 92 ? -1.705 4.858 5.812 1.00 97.50 92 VAL A N 1
ATOM 687 C CA . VAL A 1 92 ? -1.894 6.238 5.339 1.00 97.50 92 VAL A CA 1
ATOM 688 C C . VAL A 1 92 ? -0.691 6.687 4.523 1.00 97.50 92 VAL A C 1
ATOM 690 O O . VAL A 1 92 ? 0.435 6.667 5.019 1.00 97.50 92 VAL A O 1
ATOM 693 N N . GLY A 1 93 ? -0.937 7.143 3.295 1.00 95.62 93 GLY A N 1
ATOM 694 C CA . GLY A 1 93 ? 0.087 7.741 2.441 1.00 95.62 93 GLY A CA 1
ATOM 695 C C . GLY A 1 93 ? 0.130 9.260 2.590 1.00 95.62 93 GLY A C 1
ATOM 696 O O . GLY A 1 93 ? -0.885 9.931 2.402 1.00 95.62 93 GLY A O 1
ATOM 697 N N . VAL A 1 94 ? 1.304 9.829 2.864 1.00 95.38 94 VAL A N 1
ATOM 698 C CA . VAL A 1 94 ? 1.517 11.285 2.930 1.00 95.38 94 VAL A CA 1
ATOM 699 C C . VAL A 1 94 ? 2.660 11.697 2.012 1.00 95.38 94 VAL A C 1
ATOM 701 O O . VAL A 1 94 ? 3.750 11.128 2.046 1.00 95.38 94 VAL A O 1
ATOM 704 N N . TRP A 1 95 ? 2.427 12.732 1.211 1.00 92.44 95 TRP A N 1
ATOM 705 C CA . TRP A 1 95 ? 3.431 13.302 0.328 1.00 92.44 95 TRP A CA 1
ATOM 706 C C . TRP A 1 95 ? 4.282 14.350 1.050 1.00 92.44 95 TRP A C 1
ATOM 708 O O . TRP A 1 95 ? 3.789 15.344 1.589 1.00 92.44 95 TRP A O 1
ATOM 718 N N . GLY A 1 96 ? 5.593 14.135 1.041 1.00 89.88 96 GLY A N 1
ATOM 719 C CA . GLY A 1 96 ? 6.595 15.012 1.634 1.00 89.88 96 GLY A CA 1
ATOM 720 C C . GLY A 1 96 ? 7.160 16.050 0.672 1.00 89.88 96 GLY A C 1
ATOM 721 O O . GLY A 1 96 ? 7.612 17.111 1.105 1.00 89.88 96 GLY A O 1
ATOM 722 N N . GLY A 1 97 ? 7.119 15.786 -0.635 1.00 85.88 97 GLY A N 1
ATOM 723 C CA . GLY A 1 97 ? 7.569 16.695 -1.692 1.00 85.88 97 GLY A CA 1
ATOM 724 C C . GLY A 1 97 ? 9.073 16.694 -1.974 1.00 85.88 97 GLY A C 1
ATOM 725 O O . GLY A 1 97 ? 9.464 17.070 -3.072 1.00 85.88 97 GLY A O 1
ATOM 726 N N . LYS A 1 98 ? 9.920 16.355 -0.996 1.00 84.50 98 LYS A N 1
ATOM 727 C CA . LYS A 1 98 ? 11.341 15.993 -1.182 1.00 84.50 98 LYS A CA 1
ATOM 728 C C . LYS A 1 98 ? 11.882 15.323 0.082 1.00 84.50 98 LYS A C 1
ATOM 730 O O . LYS A 1 98 ? 11.388 15.588 1.175 1.00 84.50 98 LYS A O 1
ATOM 735 N N . ALA A 1 99 ? 12.988 14.594 -0.047 1.00 82.06 99 ALA A N 1
ATOM 736 C CA . ALA A 1 99 ? 13.611 13.849 1.052 1.00 82.06 99 ALA A CA 1
ATOM 737 C C . ALA A 1 99 ? 14.035 14.693 2.276 1.00 82.06 99 ALA A C 1
ATOM 739 O O . ALA A 1 99 ? 14.189 14.162 3.366 1.00 82.06 99 ALA A O 1
ATOM 740 N N . THR A 1 100 ? 14.254 16.005 2.139 1.00 85.31 100 THR A N 1
ATOM 741 C CA . THR A 1 100 ? 14.687 16.865 3.266 1.00 85.31 100 THR A CA 1
ATOM 742 C C . THR A 1 100 ? 13.544 17.558 3.998 1.00 85.31 100 THR A C 1
ATOM 744 O O . THR A 1 100 ? 13.800 18.359 4.895 1.00 85.31 100 THR A O 1
ATOM 747 N N . ARG A 1 101 ? 12.296 17.334 3.585 1.00 91.06 101 ARG A N 1
ATOM 748 C CA . ARG A 1 101 ? 11.140 17.963 4.222 1.00 91.06 101 ARG A CA 1
ATOM 749 C C . ARG A 1 101 ? 10.636 17.130 5.377 1.00 91.06 101 ARG A C 1
ATOM 751 O O . ARG A 1 101 ? 10.709 15.910 5.338 1.00 91.06 101 ARG A O 1
ATOM 758 N N . GLU A 1 102 ? 10.103 17.813 6.378 1.00 94.88 102 GLU A N 1
ATOM 759 C CA . GLU A 1 102 ? 9.599 17.164 7.575 1.00 94.88 102 GLU A CA 1
ATOM 760 C C . GLU A 1 102 ? 8.344 17.832 8.128 1.00 94.88 102 GLU A C 1
ATOM 762 O O . GLU A 1 102 ? 8.051 19.017 7.904 1.00 94.88 102 GLU A O 1
ATOM 767 N N . GLY A 1 103 ? 7.587 17.026 8.856 1.00 97.38 103 GLY A N 1
ATOM 768 C CA . GLY A 1 103 ? 6.334 17.413 9.466 1.00 97.38 103 GLY A CA 1
ATOM 769 C C . GLY A 1 103 ? 5.766 16.275 10.286 1.00 97.38 103 GLY A C 1
ATOM 770 O O . GLY A 1 103 ? 6.484 15.389 10.746 1.00 97.38 103 GLY A O 1
ATOM 771 N N . PHE A 1 104 ? 4.460 16.306 10.467 1.00 98.38 104 PHE A N 1
ATOM 772 C CA . PHE A 1 104 ? 3.766 15.379 11.338 1.00 98.38 104 PHE A CA 1
ATOM 773 C C . PHE A 1 104 ? 2.473 14.925 10.689 1.00 98.38 104 PHE A C 1
ATOM 775 O O . PHE A 1 104 ? 1.918 15.615 9.831 1.00 98.38 104 PHE A O 1
ATOM 782 N N . ALA A 1 105 ? 1.979 13.784 11.146 1.00 98.69 105 ALA A N 1
ATOM 783 C CA . ALA A 1 105 ? 0.641 13.335 10.823 1.00 98.69 105 ALA A CA 1
ATOM 784 C C . ALA A 1 105 ? -0.011 12.646 12.018 1.00 98.69 105 ALA A C 1
ATOM 786 O O . ALA A 1 105 ? 0.668 12.133 12.907 1.00 98.69 105 A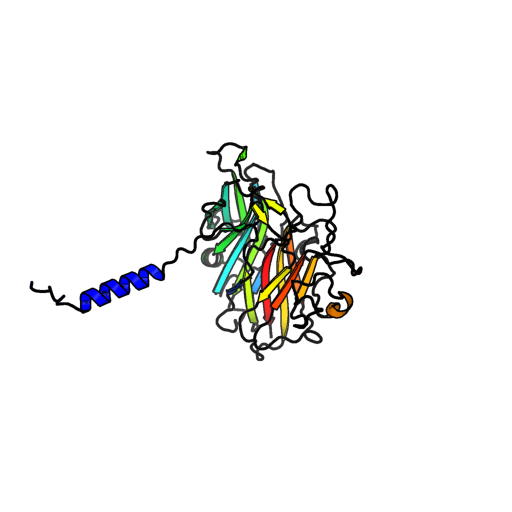LA A O 1
ATOM 787 N N . ASN A 1 106 ? -1.336 12.644 12.047 1.00 98.62 106 ASN A N 1
ATOM 788 C CA . ASN A 1 106 ? -2.119 11.834 12.967 1.00 98.62 106 ASN A CA 1
ATOM 789 C C . ASN A 1 106 ? -3.352 11.272 12.262 1.00 98.62 106 ASN A C 1
ATOM 791 O O . ASN A 1 106 ? -3.767 11.769 11.214 1.00 98.62 106 ASN A O 1
ATOM 795 N N . ALA A 1 107 ? -3.937 10.247 12.868 1.00 98.56 107 ALA A N 1
ATOM 796 C CA . ALA A 1 107 ? -5.190 9.673 12.421 1.00 98.56 107 ALA A CA 1
ATOM 797 C C . ALA A 1 107 ? -6.118 9.420 13.608 1.00 98.56 107 ALA A C 1
ATOM 799 O O . ALA A 1 107 ? -5.677 9.185 14.740 1.00 98.56 107 ALA A O 1
ATOM 800 N N . THR A 1 108 ? -7.415 9.468 13.338 1.00 98.25 108 THR A N 1
ATOM 801 C CA . THR A 1 108 ? -8.449 9.064 14.280 1.00 98.25 108 THR A CA 1
ATOM 802 C C . THR A 1 108 ? -9.511 8.214 13.594 1.00 98.25 108 THR A C 1
ATOM 804 O O . THR A 1 108 ? -9.764 8.390 12.401 1.00 98.25 108 THR A O 1
ATOM 807 N N . LEU A 1 109 ? -10.140 7.316 14.355 1.00 98.19 109 LEU A N 1
ATOM 808 C CA . LEU A 1 109 ? -11.283 6.509 13.928 1.00 98.19 109 LEU A CA 1
ATOM 809 C C . LEU A 1 109 ? -12.511 6.865 14.759 1.00 98.19 109 LEU A C 1
ATOM 811 O O . LEU A 1 109 ? -12.425 7.049 15.974 1.00 98.19 109 LEU A O 1
ATOM 815 N N . SER A 1 110 ? -13.676 6.943 14.135 1.00 97.19 110 SER A N 1
ATOM 816 C CA . SER A 1 110 ? -14.940 7.126 14.845 1.00 97.19 110 SER A CA 1
ATOM 817 C C . SER A 1 110 ? -16.086 6.461 14.101 1.00 97.19 110 SER A C 1
ATOM 819 O O . SER A 1 110 ? -15.955 6.101 12.938 1.00 97.19 110 SER A O 1
ATOM 821 N N . LYS A 1 111 ? -17.255 6.371 14.736 1.00 95.69 111 LYS A N 1
ATOM 822 C CA . LYS A 1 111 ? -18.503 6.130 13.994 1.00 95.69 111 LYS A CA 1
ATOM 823 C C . LYS A 1 111 ? -18.808 7.366 13.145 1.00 95.69 111 LYS A C 1
ATOM 825 O O . LYS A 1 111 ? -18.351 8.465 13.493 1.00 95.69 111 LYS A O 1
ATOM 830 N N . LEU A 1 112 ? -19.590 7.216 12.076 1.00 89.94 112 LEU A N 1
ATOM 831 C CA . LEU A 1 112 ? -19.892 8.324 11.155 1.00 89.94 112 LEU A CA 1
ATOM 832 C C . LEU A 1 112 ? -20.415 9.578 11.882 1.00 89.94 112 LEU A C 1
ATOM 834 O O . LEU A 1 112 ? -19.875 10.672 11.689 1.00 89.94 112 LEU A O 1
ATOM 838 N N . ASP A 1 113 ? -21.357 9.393 12.809 1.00 84.62 113 ASP A N 1
ATOM 839 C CA . ASP A 1 113 ? -22.026 10.475 13.551 1.00 84.62 113 ASP A CA 1
ATOM 840 C C . ASP A 1 113 ? -21.420 10.771 14.937 1.00 84.62 113 ASP A C 1
ATOM 842 O O . ASP A 1 113 ? -21.967 11.564 15.708 1.00 84.62 113 ASP A O 1
ATOM 846 N N . ASP A 1 114 ? -20.305 10.130 15.296 1.00 82.25 114 ASP A N 1
ATOM 847 C CA . ASP A 1 114 ? -19.700 10.297 16.619 1.00 82.25 114 ASP A CA 1
ATOM 848 C C . ASP A 1 114 ? -18.789 11.534 16.681 1.00 82.25 114 ASP A C 1
ATOM 850 O O . ASP A 1 114 ? -18.055 11.867 15.746 1.00 82.25 114 ASP A O 1
ATOM 854 N N . SER A 1 115 ? -18.837 12.203 17.832 1.00 76.88 115 SER A N 1
ATOM 855 C CA . SER A 1 115 ? -18.007 13.356 18.192 1.00 76.88 115 SER A CA 1
ATOM 856 C C . SER A 1 115 ? -16.820 12.987 19.090 1.00 76.88 115 SER A C 1
ATOM 858 O O . SER A 1 115 ? -16.007 13.857 19.398 1.00 76.88 115 SER A O 1
ATOM 860 N N . SER A 1 116 ? -16.701 11.715 19.492 1.00 88.00 116 SER A N 1
ATOM 861 C CA . SER A 1 116 ? -15.631 11.188 20.348 1.00 88.00 116 SER A CA 1
ATOM 862 C C . SER A 1 116 ? -14.723 10.219 19.575 1.00 88.00 116 SER A C 1
ATOM 864 O O . SER A 1 116 ? -14.821 9.002 19.747 1.00 88.00 116 SER A O 1
ATOM 866 N N . PRO A 1 117 ? -13.844 10.728 18.696 1.00 94.69 117 PRO A N 1
ATOM 867 C CA . PRO A 1 117 ? -12.964 9.881 17.906 1.00 94.69 117 PRO A CA 1
ATOM 868 C C . PRO A 1 117 ? -11.885 9.210 18.770 1.00 94.69 117 PRO A C 1
ATOM 870 O O . PRO A 1 117 ? -11.350 9.813 19.702 1.00 94.69 117 PRO A O 1
ATOM 873 N N . GLN A 1 118 ? -11.542 7.970 18.429 1.00 95.94 118 GLN A N 1
ATOM 874 C CA . GLN A 1 118 ? -10.400 7.239 18.973 1.00 95.94 118 GLN A CA 1
ATOM 875 C C . GLN A 1 118 ? -9.130 7.686 18.244 1.00 95.94 118 GLN A C 1
ATOM 877 O O . GLN A 1 118 ? -9.093 7.690 17.015 1.00 95.94 118 GLN A O 1
ATOM 882 N N . ALA A 1 119 ? -8.100 8.104 18.977 1.00 97.00 119 ALA A N 1
ATOM 883 C CA . ALA A 1 119 ? -6.862 8.601 18.384 1.00 97.00 119 ALA A CA 1
ATOM 884 C C . ALA A 1 119 ? -5.842 7.476 18.186 1.00 97.00 119 ALA A C 1
ATOM 886 O O . ALA A 1 119 ? -5.498 6.804 19.149 1.00 97.00 119 ALA A O 1
ATOM 887 N N . LEU A 1 120 ? -5.287 7.364 16.977 1.00 97.62 120 LEU A N 1
ATOM 888 C CA . LEU A 1 120 ? -4.242 6.385 16.636 1.00 97.62 120 LEU A CA 1
ATOM 889 C C . LEU A 1 120 ? -2.817 6.907 16.913 1.00 97.62 120 LEU A C 1
ATOM 891 O O . LEU A 1 120 ? -1.825 6.204 16.739 1.00 97.62 120 LEU A O 1
ATOM 895 N N . GLY A 1 121 ? -2.707 8.163 17.355 1.00 96.69 121 GLY A N 1
ATOM 896 C CA . GLY A 1 121 ? -1.448 8.810 17.720 1.00 96.69 121 GLY A CA 1
ATOM 897 C C . GLY A 1 121 ? -0.861 9.714 16.633 1.00 96.69 121 GLY A C 1
ATOM 898 O O . GLY A 1 121 ? -1.274 9.714 15.473 1.00 96.69 121 GLY A O 1
ATOM 899 N N . THR A 1 122 ? 0.115 10.525 17.044 1.00 98.25 122 THR A N 1
ATOM 900 C CA . THR A 1 122 ? 0.855 11.438 16.162 1.00 98.25 122 THR A CA 1
ATOM 901 C C . THR A 1 122 ? 2.207 10.833 15.813 1.00 98.25 122 THR A C 1
ATOM 903 O O . THR A 1 122 ? 2.926 10.368 16.698 1.00 98.25 122 THR A O 1
ATOM 906 N N . VAL A 1 123 ? 2.579 10.898 14.539 1.00 97.88 123 VAL A N 1
ATOM 907 C CA . VAL A 1 123 ? 3.858 10.419 14.016 1.00 97.88 123 VAL A CA 1
ATOM 908 C C . VAL A 1 123 ? 4.701 11.563 13.465 1.00 97.88 123 VAL A C 1
ATOM 910 O O . VAL A 1 123 ? 4.176 12.567 12.979 1.00 97.88 123 VAL A O 1
ATOM 913 N N . ASN A 1 124 ? 6.019 11.398 13.544 1.00 96.25 124 ASN A N 1
ATOM 914 C CA . ASN A 1 124 ? 6.995 12.277 12.920 1.00 96.25 124 ASN A CA 1
ATOM 915 C C . ASN A 1 124 ? 7.310 11.771 11.508 1.00 96.25 124 ASN A C 1
ATOM 917 O O . ASN A 1 124 ? 7.739 10.626 11.339 1.00 96.25 124 ASN A O 1
ATOM 921 N N . LEU A 1 125 ? 7.121 12.635 10.514 1.00 95.75 125 LEU A N 1
ATOM 922 C CA . LEU A 1 125 ? 7.422 12.376 9.111 1.00 95.75 125 LEU A CA 1
ATOM 923 C C . LEU A 1 125 ? 8.744 13.062 8.782 1.00 95.75 125 LEU A C 1
ATOM 925 O O . LEU A 1 125 ? 8.792 14.266 8.540 1.00 95.75 125 LEU A O 1
ATOM 929 N N . ASN A 1 126 ? 9.831 12.300 8.853 1.00 90.06 126 ASN A N 1
ATOM 930 C CA . ASN A 1 126 ? 11.197 12.784 8.693 1.00 90.06 126 ASN A CA 1
ATOM 931 C C . ASN A 1 126 ? 12.056 11.654 8.115 1.00 90.06 126 ASN A C 1
ATOM 933 O O . ASN A 1 126 ? 11.879 10.507 8.498 1.00 90.06 126 ASN A O 1
ATOM 937 N N . THR A 1 127 ? 12.985 11.946 7.209 1.00 85.81 127 THR A N 1
ATOM 938 C CA . THR A 1 127 ? 13.886 10.928 6.640 1.00 85.81 127 THR A CA 1
ATOM 939 C C . THR A 1 127 ? 15.056 10.554 7.550 1.00 85.81 127 THR A C 1
ATOM 941 O O . THR A 1 127 ? 15.568 9.444 7.470 1.00 85.81 127 THR A O 1
ATOM 944 N N . ALA A 1 128 ? 15.486 11.448 8.439 1.00 85.75 128 ALA A N 1
ATOM 945 C CA . ALA A 1 128 ? 16.610 11.209 9.340 1.00 85.75 128 ALA A CA 1
ATOM 946 C C . ALA A 1 128 ? 16.226 10.371 10.569 1.00 85.75 128 ALA A C 1
ATOM 948 O O . ALA A 1 128 ? 17.055 9.624 11.084 1.00 85.75 128 ALA A O 1
ATOM 949 N N . ASN A 1 129 ? 15.001 10.541 11.071 1.00 85.81 129 ASN A N 1
ATOM 950 C CA . ASN A 1 129 ? 14.491 9.820 12.238 1.00 85.81 129 ASN A CA 1
ATOM 951 C C . ASN A 1 129 ? 12.947 9.796 12.231 1.00 85.81 129 ASN A C 1
ATOM 953 O O . ASN A 1 129 ? 12.318 10.536 13.005 1.00 85.81 129 ASN A O 1
ATOM 957 N N . PRO A 1 130 ? 12.327 9.032 11.314 1.00 90.44 130 PRO A N 1
ATOM 958 C CA . PRO A 1 130 ? 10.876 8.867 11.294 1.00 90.44 130 PRO A CA 1
ATOM 959 C C . PRO A 1 130 ? 10.385 8.147 12.556 1.00 90.44 130 PRO A C 1
ATOM 961 O O . PRO A 1 130 ? 11.144 7.456 13.240 1.00 90.44 130 PRO A O 1
ATOM 964 N N . SER A 1 131 ? 9.095 8.288 12.871 1.00 94.50 131 SER A N 1
ATOM 965 C CA . SER A 1 131 ? 8.460 7.401 13.856 1.00 94.50 131 SER A CA 1
ATOM 966 C C . SER A 1 131 ? 8.603 5.933 13.433 1.00 94.50 131 SER A C 1
ATOM 968 O O . SER A 1 131 ? 8.614 5.623 12.247 1.00 94.50 131 SER A O 1
ATOM 970 N N . SER A 1 132 ? 8.673 5.009 14.396 1.00 92.31 132 SER A N 1
ATOM 971 C CA . SER A 1 132 ? 8.942 3.580 14.138 1.00 92.31 132 SER A CA 1
ATOM 972 C C . SER A 1 132 ? 7.917 2.886 13.236 1.00 92.31 132 SER A C 1
ATOM 974 O O . SER A 1 132 ? 8.202 1.830 12.686 1.00 92.31 132 SER A O 1
ATOM 976 N N . ASN A 1 133 ? 6.725 3.459 13.103 1.00 93.38 133 ASN A N 1
ATOM 977 C CA . ASN A 1 133 ? 5.637 2.959 12.273 1.00 93.38 133 ASN A CA 1
ATOM 978 C C . ASN A 1 133 ? 5.477 3.735 10.951 1.00 93.38 133 ASN A C 1
ATOM 980 O O . ASN A 1 133 ? 4.405 3.701 10.349 1.00 93.38 133 ASN A O 1
ATOM 984 N N . VAL A 1 134 ? 6.513 4.454 10.514 1.00 94.44 134 VAL A N 1
ATOM 985 C CA . VAL A 1 134 ? 6.505 5.260 9.288 1.00 94.44 134 VAL A CA 1
ATOM 986 C C . VAL A 1 134 ? 7.643 4.830 8.380 1.00 94.44 134 VAL A C 1
ATOM 988 O O . VAL A 1 134 ? 8.795 5.078 8.706 1.00 94.44 134 VAL A O 1
ATOM 991 N N . ASP A 1 135 ? 7.334 4.290 7.207 1.00 92.12 135 ASP A N 1
ATOM 992 C CA . ASP A 1 135 ? 8.345 4.040 6.180 1.00 92.12 135 ASP A CA 1
ATOM 993 C C . ASP A 1 135 ? 8.444 5.247 5.247 1.00 92.12 135 ASP A C 1
ATOM 995 O O . ASP A 1 135 ? 7.446 5.914 4.967 1.00 92.12 135 ASP A O 1
ATOM 999 N N . CYS A 1 136 ? 9.640 5.528 4.732 1.00 90.19 136 CYS A N 1
ATOM 1000 C CA . CYS A 1 136 ? 9.851 6.630 3.800 1.00 90.19 136 CYS A CA 1
ATOM 1001 C C . CYS A 1 136 ? 10.734 6.219 2.625 1.00 90.19 136 CYS A C 1
ATOM 1003 O O . CYS A 1 136 ? 11.835 5.699 2.835 1.00 90.19 136 CYS A O 1
ATOM 1005 N N . CYS A 1 137 ? 10.268 6.521 1.412 1.00 89.56 137 CYS A N 1
ATOM 1006 C CA . CYS A 1 137 ? 11.007 6.292 0.180 1.00 89.56 137 CYS A CA 1
ATOM 1007 C C . CYS A 1 137 ? 11.007 7.494 -0.772 1.00 89.56 137 CYS A C 1
ATOM 1009 O O . CYS A 1 137 ? 10.321 8.502 -0.550 1.00 89.56 137 CYS A O 1
ATOM 1011 N N . GLY A 1 138 ? 11.832 7.395 -1.819 1.00 86.62 138 GLY A N 1
ATOM 1012 C CA . GLY A 1 138 ? 11.924 8.367 -2.902 1.00 86.62 138 GLY A CA 1
ATOM 1013 C C . GLY A 1 138 ? 12.076 9.808 -2.418 1.00 86.62 138 GLY A C 1
ATOM 1014 O O . GLY A 1 138 ? 12.831 10.122 -1.499 1.00 86.62 138 GLY A O 1
ATOM 1015 N N . ASN A 1 139 ? 11.304 10.716 -3.010 1.00 81.88 139 ASN A N 1
ATOM 1016 C CA . ASN A 1 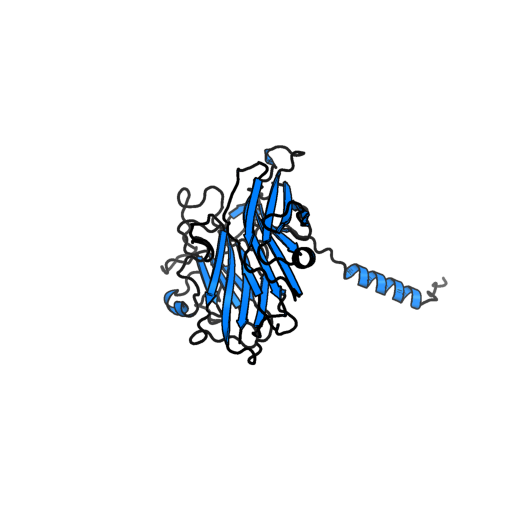139 ? 11.295 12.130 -2.635 1.00 81.88 139 ASN A CA 1
ATOM 1017 C C . ASN A 1 139 ? 10.304 12.443 -1.500 1.00 81.88 139 ASN A C 1
ATOM 1019 O O . ASN A 1 139 ? 9.651 13.486 -1.500 1.00 81.88 139 ASN A O 1
ATOM 1023 N N . GLY A 1 140 ? 10.239 11.575 -0.490 1.00 83.00 140 GLY A N 1
ATOM 1024 C CA . GLY A 1 140 ? 9.401 11.771 0.690 1.00 83.00 140 GLY A CA 1
ATOM 1025 C C . GLY A 1 140 ? 7.996 11.201 0.529 1.00 83.00 140 GLY A C 1
ATOM 1026 O O . GLY A 1 140 ? 7.040 11.846 0.945 1.00 83.00 140 GLY A O 1
ATOM 1027 N N . VAL A 1 141 ? 7.853 10.019 -0.072 1.00 89.81 141 VAL A N 1
ATOM 1028 C CA . VAL A 1 141 ? 6.614 9.233 0.030 1.00 89.81 141 VAL A CA 1
ATOM 1029 C C . VAL A 1 141 ? 6.621 8.567 1.404 1.00 89.81 141 VAL A C 1
ATOM 1031 O O . VAL A 1 141 ? 7.439 7.682 1.663 1.00 89.81 141 VAL A O 1
ATOM 1034 N N . TYR A 1 142 ? 5.766 9.033 2.312 1.00 93.56 142 TYR A N 1
ATOM 1035 C CA . TYR A 1 142 ? 5.635 8.466 3.652 1.00 93.56 142 TYR A CA 1
ATOM 1036 C C . TYR A 1 142 ? 4.453 7.506 3.706 1.00 93.56 142 TYR A C 1
ATOM 1038 O O . TYR A 1 142 ? 3.334 7.897 3.379 1.00 93.56 142 TYR A O 1
ATOM 1046 N N . LEU A 1 143 ? 4.690 6.292 4.194 1.00 95.44 143 LEU A N 1
ATOM 1047 C CA . LEU A 1 143 ? 3.652 5.325 4.528 1.00 95.44 143 LEU A CA 1
ATOM 1048 C C . LEU A 1 143 ? 3.593 5.162 6.045 1.00 95.44 143 LEU A C 1
ATOM 1050 O O . LEU A 1 143 ? 4.537 4.676 6.666 1.00 95.44 143 LEU A O 1
ATOM 1054 N N . ILE A 1 144 ? 2.471 5.546 6.637 1.00 97.25 144 ILE A N 1
ATOM 1055 C CA . ILE A 1 144 ? 2.210 5.411 8.068 1.00 97.25 144 ILE A CA 1
ATOM 1056 C C . ILE A 1 144 ? 1.374 4.155 8.298 1.00 97.25 144 ILE A C 1
ATOM 1058 O O . ILE A 1 144 ? 0.396 3.930 7.588 1.00 97.25 144 ILE A O 1
ATOM 1062 N N . LYS A 1 145 ? 1.748 3.366 9.304 1.00 96.75 145 LYS A N 1
ATOM 1063 C CA . LYS A 1 145 ? 1.097 2.110 9.690 1.00 96.75 145 LYS A CA 1
ATOM 1064 C C . LYS A 1 145 ? 0.533 2.261 11.099 1.00 96.75 145 LYS A C 1
ATOM 1066 O O . LYS A 1 145 ? 1.290 2.286 12.070 1.00 96.75 145 LYS A O 1
ATOM 1071 N N . TYR A 1 146 ? -0.772 2.450 11.227 1.00 98.00 146 TYR A N 1
ATOM 1072 C CA . TYR A 1 146 ? -1.419 2.532 12.534 1.00 98.00 146 TYR A CA 1
ATOM 1073 C C . TYR A 1 146 ? -2.055 1.190 12.881 1.00 98.00 146 TYR A C 1
ATOM 1075 O O . TYR A 1 146 ? -3.040 0.822 12.249 1.00 98.00 146 TYR A O 1
ATOM 1083 N N . ASP A 1 147 ? -1.535 0.496 13.896 1.00 97.31 147 ASP A N 1
ATOM 1084 C CA . ASP A 1 147 ? -2.295 -0.571 14.559 1.00 97.31 147 ASP A CA 1
ATOM 1085 C C . ASP A 1 147 ? -3.567 0.058 15.135 1.00 97.31 147 ASP A C 1
ATOM 1087 O O . ASP A 1 147 ? -3.492 1.058 15.854 1.00 97.31 147 ASP A O 1
ATOM 1091 N N . CYS A 1 148 ? -4.721 -0.461 14.727 1.00 97.50 148 CYS A N 1
ATOM 1092 C CA . CYS A 1 148 ? -6.023 0.105 15.070 1.00 97.50 148 CYS A CA 1
ATOM 1093 C C . CYS A 1 148 ? -7.015 -0.940 15.588 1.00 97.50 148 CYS A C 1
ATOM 1095 O O . CYS A 1 148 ? -8.221 -0.681 15.660 1.00 97.50 148 CYS A O 1
ATOM 1097 N N . LYS A 1 149 ? -6.529 -2.139 15.933 1.00 96.69 149 LYS A N 1
ATOM 1098 C CA . LYS A 1 149 ? -7.373 -3.256 16.372 1.00 96.69 149 LYS A CA 1
ATOM 1099 C C . LYS A 1 149 ? -8.217 -2.895 17.592 1.00 96.69 149 LYS A C 1
ATOM 1101 O O . LYS A 1 149 ? -9.427 -3.129 17.595 1.00 96.69 149 LYS A O 1
ATOM 1106 N N . ASP A 1 150 ? -7.587 -2.345 18.624 1.00 96.62 150 ASP A N 1
ATOM 1107 C CA . ASP A 1 150 ? -8.259 -2.045 19.889 1.00 96.62 150 ASP A CA 1
ATOM 1108 C C . ASP A 1 150 ? -9.283 -0.911 19.716 1.00 96.62 150 ASP A C 1
ATOM 1110 O O . ASP A 1 150 ? -10.378 -0.957 20.285 1.00 96.62 150 ASP A O 1
ATOM 1114 N N . GLU A 1 151 ? -8.978 0.077 18.874 1.00 96.50 151 GLU A N 1
ATOM 1115 C CA . GLU A 1 151 ? -9.884 1.170 18.537 1.00 96.50 151 GLU A CA 1
ATOM 1116 C C . GLU A 1 151 ? -11.109 0.678 17.762 1.00 96.50 151 GLU A C 1
ATOM 1118 O O . GLU A 1 151 ? -12.229 1.071 18.098 1.00 96.50 151 GLU A O 1
ATOM 1123 N N . LEU A 1 152 ? -10.938 -0.209 16.776 1.00 96.31 152 LEU A N 1
ATOM 1124 C CA . LEU A 1 152 ? -12.059 -0.800 16.036 1.00 96.31 152 LEU A CA 1
ATOM 1125 C C . LEU A 1 152 ? -12.968 -1.639 16.941 1.00 96.31 152 LEU A C 1
ATOM 1127 O O . LEU A 1 152 ? -14.190 -1.462 16.918 1.00 96.31 152 LEU A O 1
ATOM 1131 N N . LEU A 1 153 ? -12.384 -2.494 17.791 1.00 94.81 153 LEU A N 1
ATOM 1132 C CA . LEU A 1 153 ? -13.135 -3.290 18.769 1.00 94.81 153 LEU A CA 1
ATOM 1133 C C . LEU A 1 153 ? -13.920 -2.398 19.744 1.00 94.81 153 LEU A C 1
ATOM 1135 O O . LEU A 1 153 ? -15.060 -2.703 20.092 1.00 94.81 153 LEU A O 1
ATOM 1139 N N . SER A 1 154 ? -13.334 -1.272 20.160 1.00 93.75 154 SER A N 1
ATOM 1140 C CA . SER A 1 154 ? -13.989 -0.284 21.026 1.00 93.75 154 SER A CA 1
ATOM 1141 C C . SER A 1 154 ? -15.163 0.419 20.333 1.00 93.75 154 SER A C 1
ATOM 1143 O O . SER A 1 154 ? -16.210 0.657 20.945 1.00 93.75 154 SER A O 1
ATOM 1145 N N . LEU A 1 155 ? -15.026 0.734 19.041 1.00 94.12 155 LEU A N 1
ATOM 1146 C CA . LEU A 1 155 ? -16.091 1.362 18.262 1.00 94.12 155 LEU A CA 1
ATOM 1147 C C . LEU A 1 155 ? -17.269 0.405 18.040 1.00 94.12 155 LEU A C 1
ATOM 1149 O O . LEU A 1 155 ? -18.419 0.850 18.148 1.00 94.12 155 LEU A O 1
ATOM 1153 N N . SER A 1 156 ? -17.000 -0.884 17.785 1.00 92.06 156 SER A N 1
ATOM 1154 C CA . SER A 1 156 ? -18.013 -1.929 17.560 1.00 92.06 156 SER A CA 1
ATOM 1155 C C . SER A 1 156 ? -19.071 -1.483 16.534 1.00 92.06 156 SER A C 1
ATOM 1157 O O . SER A 1 156 ? -20.280 -1.525 16.790 1.00 92.06 156 SER A O 1
ATOM 1159 N N . ASN A 1 157 ? -18.616 -0.969 15.390 1.00 93.38 157 ASN A N 1
ATOM 1160 C CA . ASN A 1 157 ? -19.461 -0.414 14.338 1.00 93.38 157 ASN A CA 1
ATOM 1161 C C . ASN A 1 157 ? -18.887 -0.755 12.958 1.00 93.38 157 ASN A C 1
ATOM 1163 O O . ASN A 1 157 ? -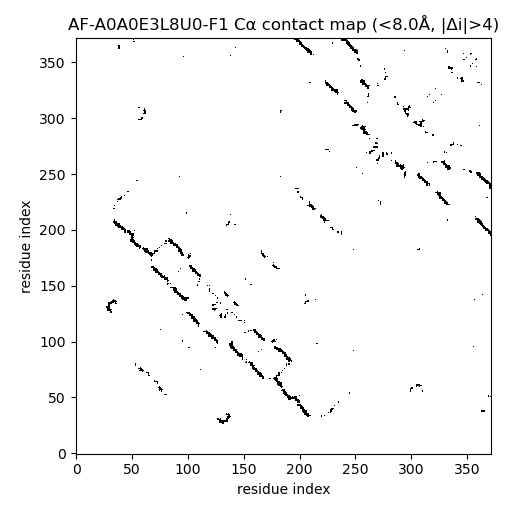17.671 -0.758 12.805 1.00 93.38 157 ASN A O 1
ATOM 1167 N N . SER A 1 158 ? -19.754 -1.051 11.990 1.00 95.06 158 SER A N 1
ATOM 1168 C CA . SER A 1 158 ? -19.352 -1.417 10.628 1.00 95.06 158 SER A CA 1
ATOM 1169 C C . SER A 1 158 ? -19.090 -0.212 9.727 1.00 95.06 158 SER A C 1
ATOM 1171 O O . SER A 1 158 ? -18.437 -0.361 8.702 1.00 95.06 158 SER A O 1
ATOM 1173 N N . ASP A 1 159 ? -19.573 0.970 10.115 1.00 97.25 159 ASP A N 1
ATOM 1174 C CA . ASP A 1 159 ? -19.388 2.224 9.393 1.00 97.25 159 ASP A CA 1
ATOM 1175 C C . ASP A 1 159 ? -18.396 3.117 10.152 1.00 97.25 159 ASP A C 1
ATOM 1177 O O . ASP A 1 159 ? -18.717 3.793 11.142 1.00 97.25 159 ASP A O 1
ATOM 1181 N N . ILE A 1 160 ? -17.151 3.104 9.686 1.00 97.75 160 ILE A N 1
ATOM 1182 C CA . ILE A 1 160 ? -16.017 3.747 10.344 1.00 97.75 160 ILE A CA 1
ATOM 1183 C C . ILE A 1 160 ? -15.571 4.961 9.538 1.00 97.75 160 ILE A C 1
ATOM 1185 O O . ILE A 1 160 ? -15.185 4.859 8.383 1.00 97.75 160 ILE A O 1
ATOM 1189 N N . LYS A 1 161 ? -15.542 6.125 10.179 1.00 98.00 161 LYS A N 1
ATOM 1190 C CA . LYS A 1 161 ? -14.935 7.342 9.642 1.00 98.00 161 LYS A CA 1
ATOM 1191 C C . LYS A 1 161 ? -13.486 7.419 10.094 1.00 98.00 161 LYS A C 1
ATOM 1193 O O . LYS A 1 161 ? -13.228 7.455 11.300 1.00 98.00 161 LYS A O 1
ATOM 1198 N N . ALA A 1 162 ? -12.561 7.538 9.149 1.00 98.12 162 ALA A N 1
ATOM 1199 C CA . ALA A 1 162 ? -11.184 7.909 9.435 1.00 98.12 162 ALA A CA 1
ATOM 1200 C C . ALA A 1 162 ? -10.949 9.386 9.117 1.00 98.12 162 ALA A C 1
ATOM 1202 O O . ALA A 1 162 ? -11.321 9.884 8.056 1.00 98.12 162 ALA A O 1
ATOM 1203 N N . THR A 1 163 ? -10.323 10.103 10.049 1.00 97.94 163 THR A N 1
ATOM 1204 C CA . THR A 1 163 ? -9.853 11.478 9.840 1.00 97.94 163 THR A CA 1
ATOM 1205 C C . THR A 1 163 ? -8.343 11.511 9.990 1.00 97.94 163 THR A C 1
ATOM 1207 O O . THR A 1 163 ? -7.813 11.236 11.064 1.00 97.94 163 THR A O 1
ATOM 1210 N N . ILE A 1 164 ? -7.655 11.858 8.910 1.00 98.56 164 ILE A N 1
ATOM 1211 C CA . ILE A 1 164 ? -6.202 11.940 8.834 1.00 98.56 164 ILE A CA 1
ATOM 1212 C C . ILE A 1 164 ? -5.829 13.414 8.742 1.00 98.56 164 ILE A C 1
ATOM 1214 O O . ILE A 1 164 ? -6.378 14.141 7.915 1.00 98.56 164 ILE A O 1
ATOM 1218 N N . ASN A 1 165 ? -4.866 13.859 9.544 1.00 98.56 165 ASN A N 1
ATOM 1219 C CA . ASN A 1 165 ? -4.282 15.190 9.405 1.00 98.56 165 ASN A CA 1
ATOM 1220 C C . ASN A 1 165 ? -2.787 15.071 9.146 1.00 98.56 165 ASN A C 1
ATOM 1222 O O . ASN A 1 165 ? -2.118 14.271 9.793 1.00 98.56 165 ASN A O 1
ATOM 1226 N N . ALA A 1 166 ? -2.257 15.910 8.261 1.00 98.56 166 ALA A N 1
ATOM 1227 C CA . ALA A 1 166 ? -0.825 16.053 8.028 1.00 98.56 166 ALA A CA 1
ATOM 1228 C C . ALA A 1 166 ? -0.458 17.538 7.997 1.00 98.56 166 ALA A C 1
ATOM 1230 O O . ALA A 1 166 ? -1.210 18.355 7.461 1.00 98.56 166 ALA A O 1
ATOM 1231 N N . TRP A 1 167 ? 0.670 17.915 8.596 1.00 98.50 167 TRP A N 1
ATOM 1232 C CA . TRP A 1 167 ? 1.087 19.314 8.653 1.00 98.50 167 TRP A CA 1
ATOM 1233 C C . TRP A 1 167 ? 2.609 19.495 8.695 1.00 98.50 167 TRP A C 1
ATOM 1235 O O . TRP A 1 167 ? 3.326 18.623 9.194 1.00 98.50 167 TRP A O 1
ATOM 1245 N N . PRO A 1 168 ? 3.122 20.646 8.220 1.00 98.00 168 PRO A N 1
ATOM 1246 C CA . PRO A 1 168 ? 4.546 20.953 8.288 1.00 98.00 168 PRO A CA 1
ATOM 1247 C C . PRO A 1 168 ? 5.067 21.148 9.713 1.00 98.00 168 PRO A C 1
ATOM 1249 O O . PRO A 1 168 ? 4.337 21.601 10.595 1.00 98.00 168 PRO A O 1
ATOM 1252 N N . ASN A 1 169 ? 6.368 20.926 9.912 1.00 96.75 169 ASN A N 1
ATOM 1253 C CA . ASN A 1 169 ? 7.058 21.415 11.102 1.00 96.75 169 ASN A CA 1
ATOM 1254 C C . ASN A 1 169 ? 7.319 22.931 10.982 1.00 96.75 169 ASN A C 1
ATOM 1256 O O . ASN A 1 169 ? 8.272 23.368 10.331 1.00 96.75 169 ASN A O 1
ATOM 1260 N N . ASP A 1 170 ? 6.472 23.737 11.620 1.00 94.50 170 ASP A N 1
ATOM 1261 C CA . ASP A 1 170 ? 6.520 25.205 11.590 1.00 94.50 170 ASP A CA 1
ATOM 1262 C C . ASP A 1 170 ? 7.724 25.810 12.335 1.00 94.50 170 ASP A C 1
ATOM 1264 O O . ASP A 1 170 ? 8.054 26.980 12.129 1.00 94.50 170 ASP A O 1
ATOM 1268 N N . SER A 1 171 ? 8.434 25.011 13.138 1.00 95.31 171 SER A N 1
ATOM 1269 C CA . SER A 1 171 ? 9.692 25.418 13.775 1.00 95.31 171 SER A CA 1
ATOM 1270 C C . SER A 1 171 ? 10.873 25.511 12.797 1.00 95.31 171 SER A C 1
ATOM 1272 O O . SER A 1 171 ? 11.899 26.112 13.126 1.00 95.31 171 SER A O 1
ATOM 1274 N N . LEU A 1 172 ? 10.737 24.957 11.585 1.00 94.06 172 LEU A N 1
ATOM 1275 C CA . LEU A 1 172 ? 11.739 25.038 10.526 1.00 94.06 172 LEU A CA 1
ATOM 1276 C C . LEU A 1 172 ? 11.444 26.143 9.508 1.00 94.06 172 LEU A C 1
ATOM 1278 O O . LEU A 1 172 ? 10.326 26.638 9.372 1.00 94.06 172 LEU A O 1
ATOM 1282 N N . ALA A 1 173 ? 12.463 26.493 8.716 1.00 94.44 173 ALA A N 1
ATOM 1283 C CA . ALA A 1 173 ? 12.270 27.345 7.548 1.00 94.44 173 ALA A CA 1
ATOM 1284 C C . ALA A 1 173 ? 11.345 26.666 6.524 1.00 94.44 173 ALA A C 1
ATOM 1286 O O . ALA A 1 173 ? 11.428 25.457 6.308 1.00 94.44 173 ALA A O 1
ATOM 1287 N N . SER A 1 174 ? 10.537 27.460 5.816 1.00 92.75 174 SER A N 1
ATOM 1288 C CA . SER A 1 174 ? 9.527 26.961 4.870 1.00 92.75 174 SER A CA 1
ATOM 1289 C C . SER A 1 174 ? 10.079 26.105 3.727 1.00 92.75 174 SER A C 1
ATOM 1291 O O . SER A 1 174 ? 9.362 25.305 3.132 1.00 92.75 174 SER A O 1
ATOM 1293 N N . THR A 1 175 ? 11.379 26.188 3.442 1.00 91.75 175 THR A N 1
ATOM 1294 C CA . THR A 1 175 ? 12.057 25.297 2.491 1.00 91.75 175 THR A CA 1
ATOM 1295 C C . THR A 1 175 ? 12.145 23.841 2.961 1.00 91.75 175 THR A C 1
ATOM 1297 O O . THR A 1 175 ? 12.414 22.972 2.127 1.00 91.75 175 THR A O 1
ATOM 1300 N N . TYR A 1 176 ? 11.927 23.574 4.251 1.00 92.69 176 TYR A N 1
ATOM 1301 C CA . TYR A 1 176 ? 11.910 22.250 4.889 1.00 92.69 176 TYR A CA 1
ATOM 1302 C C . TYR A 1 176 ? 10.504 21.799 5.305 1.00 92.69 176 TYR A C 1
ATOM 1304 O O . TYR A 1 176 ? 10.347 20.704 5.833 1.00 92.69 176 TYR A O 1
ATOM 1312 N N . TRP A 1 177 ? 9.475 22.606 5.052 1.00 95.50 177 TRP A N 1
ATOM 1313 C CA . TRP A 1 177 ? 8.097 22.237 5.359 1.00 95.50 177 TRP A CA 1
ATOM 1314 C C . TRP A 1 177 ? 7.634 21.060 4.511 1.00 95.50 177 TRP A C 1
ATOM 1316 O O . TRP A 1 177 ? 7.748 21.118 3.286 1.00 95.50 177 TRP A O 1
ATOM 1326 N N . LEU A 1 178 ? 7.087 20.033 5.167 1.00 96.00 178 LEU A N 1
ATOM 1327 C CA . LEU A 1 178 ? 6.364 18.930 4.535 1.00 96.00 178 LEU A CA 1
ATOM 1328 C C . LEU A 1 178 ? 5.329 19.449 3.534 1.00 96.00 178 LEU A C 1
ATOM 1330 O O . LEU A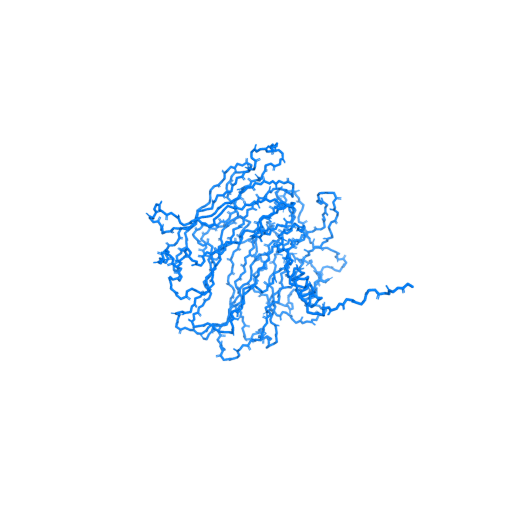 1 178 ? 4.580 20.377 3.839 1.00 96.00 178 LEU A O 1
ATOM 1334 N N . ASP A 1 179 ? 5.250 18.837 2.352 1.00 94.44 179 ASP A N 1
ATOM 1335 C CA . ASP A 1 179 ? 4.170 19.133 1.405 1.00 94.44 179 ASP A CA 1
ATOM 1336 C C . ASP A 1 179 ? 2.790 18.849 2.031 1.00 94.44 179 ASP A C 1
ATOM 1338 O O . ASP A 1 179 ? 1.900 19.692 1.942 1.00 94.44 179 ASP A O 1
ATOM 1342 N N . SER A 1 180 ? 2.677 17.764 2.800 1.00 96.25 180 SER A N 1
ATOM 1343 C CA . SER A 1 180 ? 1.536 17.421 3.660 1.00 96.25 180 SER A CA 1
ATOM 1344 C C . SER A 1 180 ? 0.253 17.059 2.912 1.00 96.25 180 SER A C 1
ATOM 1346 O O . SER A 1 180 ? -0.771 16.851 3.560 1.00 96.25 180 SER A O 1
ATOM 1348 N N . ARG A 1 181 ? 0.257 16.996 1.576 1.00 95.12 181 ARG A N 1
ATOM 1349 C CA . ARG A 1 181 ? -0.851 16.383 0.833 1.00 95.12 181 ARG A CA 1
ATOM 1350 C C . ARG A 1 181 ? -0.944 14.896 1.175 1.00 95.12 181 ARG A C 1
ATOM 1352 O O . ARG A 1 181 ? 0.072 14.249 1.417 1.00 95.12 181 ARG A O 1
ATOM 1359 N N . ILE A 1 182 ? -2.157 14.363 1.204 1.00 95.38 182 ILE A N 1
ATOM 1360 C CA . ILE A 1 182 ? -2.439 12.988 1.638 1.00 95.38 182 ILE A CA 1
ATOM 1361 C C . ILE A 1 182 ? -2.869 12.192 0.410 1.00 95.38 182 ILE A C 1
ATOM 1363 O O . ILE A 1 182 ? -3.759 12.642 -0.303 1.00 95.38 182 ILE A O 1
ATOM 1367 N N . TYR A 1 183 ? -2.221 11.055 0.147 1.00 91.88 183 TYR A N 1
ATOM 1368 C CA . TYR A 1 183 ? -2.553 10.163 -0.973 1.00 91.88 183 TYR A CA 1
ATOM 1369 C C . TYR A 1 183 ? -3.875 9.432 -0.759 1.00 91.88 183 TYR A C 1
ATOM 1371 O O . TYR A 1 183 ? -4.597 9.169 -1.709 1.00 91.88 183 TYR A O 1
ATOM 1379 N N . GLY A 1 184 ? -4.174 9.080 0.486 1.00 93.50 184 GLY A N 1
ATOM 1380 C CA . GLY A 1 184 ? -5.332 8.281 0.849 1.00 93.50 184 GLY A CA 1
ATOM 1381 C C . GLY A 1 184 ? -5.039 7.437 2.080 1.00 93.50 184 GLY A C 1
ATOM 1382 O O . GLY A 1 184 ? -3.967 7.548 2.692 1.00 93.50 184 GLY A O 1
ATOM 1383 N N . ALA A 1 185 ? -5.999 6.590 2.428 1.00 96.19 185 ALA A N 1
ATOM 1384 C CA . ALA A 1 185 ? -5.856 5.611 3.489 1.00 96.19 185 ALA A CA 1
ATOM 1385 C C . ALA A 1 185 ? -6.418 4.259 3.044 1.00 96.19 185 ALA A C 1
ATOM 1387 O O . ALA A 1 185 ? -7.328 4.219 2.224 1.00 96.19 185 ALA A O 1
ATOM 1388 N N . VAL A 1 186 ? -5.882 3.172 3.595 1.00 97.75 186 VAL A N 1
ATOM 1389 C CA . VAL A 1 186 ? -6.396 1.811 3.403 1.00 97.75 186 VAL A CA 1
ATOM 1390 C C . VAL A 1 186 ? -6.585 1.174 4.769 1.00 97.75 186 VAL A C 1
ATOM 1392 O O . VAL A 1 186 ? -5.643 1.128 5.562 1.00 97.75 186 VAL A O 1
ATOM 1395 N N . LEU A 1 187 ? -7.794 0.701 5.049 1.00 98.38 187 LEU A N 1
ATOM 1396 C CA . LEU A 1 187 ? -8.110 -0.072 6.240 1.00 98.38 187 LEU A CA 1
ATOM 1397 C C . LEU A 1 187 ? -8.029 -1.560 5.909 1.00 98.38 187 LEU A C 1
ATOM 1399 O O . LEU A 1 187 ? -8.667 -2.025 4.967 1.00 98.38 187 LEU A O 1
ATOM 1403 N N . ILE A 1 188 ? -7.252 -2.296 6.699 1.00 98.06 188 ILE A N 1
ATOM 1404 C CA . ILE A 1 188 ? -7.086 -3.740 6.561 1.00 98.06 188 ILE A CA 1
ATOM 1405 C C . ILE A 1 188 ? -7.506 -4.387 7.878 1.00 98.06 188 ILE A C 1
ATOM 1407 O O . ILE A 1 188 ? -6.997 -4.007 8.933 1.00 98.06 188 ILE A O 1
ATOM 1411 N N . VAL A 1 189 ? -8.420 -5.356 7.834 1.00 97.44 189 VAL A N 1
ATOM 1412 C CA . VAL A 1 189 ? -8.934 -6.051 9.022 1.00 97.44 189 VAL A CA 1
ATOM 1413 C C . VAL A 1 189 ? -8.989 -7.548 8.756 1.00 97.44 189 VAL A C 1
ATOM 1415 O O . VAL A 1 189 ? -9.703 -8.002 7.867 1.00 97.44 189 VAL A O 1
ATOM 1418 N N . VAL A 1 190 ? -8.274 -8.325 9.564 1.00 96.00 190 VAL A N 1
ATOM 1419 C CA . VAL A 1 190 ? -8.411 -9.784 9.616 1.00 96.00 190 VAL A CA 1
ATOM 1420 C C . VAL A 1 190 ? -9.345 -10.137 10.765 1.00 96.00 190 VAL A C 1
ATOM 1422 O O . VAL A 1 190 ? -9.144 -9.681 11.897 1.00 96.00 190 VAL A O 1
ATOM 1425 N N . TYR A 1 191 ? -10.338 -10.982 10.500 1.00 94.44 191 TYR A N 1
ATOM 1426 C CA . TYR A 1 191 ? -11.330 -11.379 11.495 1.00 94.44 191 TYR A CA 1
ATOM 1427 C C . TYR A 1 191 ? -11.613 -12.891 11.491 1.00 94.44 191 TYR A C 1
ATOM 1429 O O . TYR A 1 191 ? -11.522 -13.556 10.465 1.00 94.44 191 TYR A O 1
ATOM 1437 N N . GLU A 1 192 ? -11.969 -13.431 12.659 1.00 91.56 192 GLU A N 1
ATOM 1438 C CA . GLU A 1 192 ? -12.285 -14.845 12.914 1.00 91.56 192 GLU A CA 1
ATOM 1439 C C . GLU A 1 192 ? -13.732 -15.015 13.421 1.00 91.56 192 GLU A C 1
ATOM 1441 O O . GLU A 1 192 ? -13.981 -15.459 14.544 1.00 91.56 192 GLU A O 1
ATOM 1446 N N . ASN A 1 193 ? -14.719 -14.615 12.619 1.00 84.00 193 ASN A N 1
ATOM 1447 C CA . ASN A 1 193 ? -16.140 -14.896 12.879 1.00 84.00 193 ASN A CA 1
ATOM 1448 C C . ASN A 1 193 ? -16.999 -14.971 11.602 1.00 84.00 193 ASN A C 1
ATOM 1450 O O . ASN A 1 193 ? -18.213 -14.754 11.648 1.00 84.00 193 ASN A O 1
ATOM 1454 N N . GLY A 1 194 ? -16.373 -15.279 10.466 1.00 82.94 194 GLY A N 1
ATOM 1455 C CA . GLY A 1 194 ? -17.063 -15.431 9.192 1.00 82.94 194 GLY A CA 1
ATOM 1456 C C . GLY A 1 194 ? -17.715 -16.802 9.012 1.00 82.94 194 GLY A C 1
ATOM 1457 O O . GLY A 1 194 ? -17.830 -17.618 9.928 1.00 82.94 194 GLY A O 1
ATOM 1458 N N . ASN A 1 195 ? -18.162 -17.048 7.785 1.00 85.44 195 ASN A N 1
ATOM 1459 C CA . ASN A 1 195 ? -18.842 -18.272 7.357 1.00 85.44 195 ASN A CA 1
ATOM 1460 C C . ASN A 1 195 ? -18.012 -19.120 6.376 1.00 85.44 195 ASN A C 1
ATOM 1462 O O . ASN A 1 195 ? -18.515 -20.130 5.885 1.00 85.44 195 ASN A O 1
ATOM 1466 N N . CYS A 1 196 ? -16.775 -18.716 6.102 1.00 85.56 196 CYS A N 1
ATOM 1467 C CA . CYS A 1 196 ? -15.832 -19.348 5.186 1.00 85.56 196 CYS A CA 1
ATOM 1468 C C . CYS A 1 196 ? -14.465 -19.484 5.867 1.00 85.56 196 CYS A C 1
ATOM 1470 O O . CYS A 1 196 ? -14.144 -18.749 6.806 1.00 85.56 196 CYS A O 1
ATOM 1472 N N . TYR A 1 197 ? -13.661 -20.432 5.397 1.00 90.94 197 TYR A N 1
ATOM 1473 C CA . TYR A 1 197 ? -12.257 -20.517 5.769 1.00 90.94 197 TYR A CA 1
ATOM 1474 C C . TYR A 1 197 ? -11.410 -19.786 4.731 1.00 90.94 197 TYR A C 1
ATOM 1476 O O . TYR A 1 197 ? -11.568 -20.020 3.533 1.00 90.94 197 TYR A O 1
ATOM 1484 N N . THR A 1 198 ? -10.493 -18.943 5.204 1.00 92.56 198 THR A N 1
ATOM 1485 C CA . THR A 1 198 ? -9.566 -18.194 4.350 1.00 92.56 198 THR A CA 1
ATOM 1486 C C . THR A 1 198 ? -8.139 -18.391 4.833 1.00 92.56 198 THR A C 1
ATOM 1488 O O . THR A 1 198 ? -7.834 -18.243 6.019 1.00 92.56 198 THR A O 1
ATOM 1491 N N . GLN A 1 199 ? -7.245 -18.717 3.908 1.00 92.81 199 GLN A N 1
ATOM 1492 C CA . GLN A 1 199 ? -5.809 -18.571 4.094 1.00 92.81 199 GLN A CA 1
ATOM 1493 C C . GLN A 1 199 ? -5.372 -17.271 3.424 1.00 92.81 199 GLN A C 1
ATOM 1495 O O . GLN A 1 199 ? -5.813 -16.976 2.317 1.00 92.81 199 GLN A O 1
ATOM 1500 N N . TYR A 1 200 ? -4.510 -16.494 4.074 1.00 94.06 200 TYR A N 1
ATOM 1501 C CA . TYR A 1 200 ? -4.103 -15.202 3.538 1.00 94.06 200 TYR A CA 1
ATOM 1502 C C . TYR A 1 200 ? -2.640 -14.872 3.832 1.00 94.06 200 TYR A C 1
ATOM 1504 O O . TYR A 1 200 ? -2.016 -15.449 4.721 1.00 94.06 200 TYR A O 1
ATOM 1512 N N . TRP A 1 201 ? -2.118 -13.897 3.093 1.00 94.94 201 TRP A N 1
ATOM 1513 C CA . TRP A 1 201 ? -0.831 -13.254 3.325 1.00 94.94 201 TRP A CA 1
ATOM 1514 C C . TRP A 1 201 ? -0.989 -11.755 3.115 1.00 94.94 201 TRP A C 1
ATOM 1516 O O . TRP A 1 201 ? -1.440 -11.330 2.056 1.00 94.94 201 TRP A O 1
ATOM 1526 N N . ILE A 1 202 ? -0.588 -10.961 4.101 1.00 95.81 202 ILE A N 1
ATOM 1527 C CA . ILE A 1 202 ? -0.515 -9.504 4.031 1.00 95.81 202 ILE A CA 1
ATOM 1528 C C . ILE A 1 202 ? 0.958 -9.137 3.899 1.00 95.81 202 ILE A C 1
ATOM 1530 O O . ILE A 1 202 ? 1.728 -9.192 4.864 1.00 95.81 202 ILE A O 1
ATOM 1534 N N . ASN A 1 203 ? 1.345 -8.749 2.691 1.00 96.00 203 ASN A N 1
ATOM 1535 C CA . ASN A 1 203 ? 2.658 -8.212 2.400 1.00 96.00 203 ASN A CA 1
ATOM 1536 C C . ASN A 1 203 ? 2.610 -6.685 2.411 1.00 96.00 203 ASN A C 1
ATOM 1538 O O . ASN A 1 203 ? 1.724 -6.066 1.820 1.00 96.00 203 ASN A O 1
ATOM 1542 N N . GLN A 1 204 ? 3.578 -6.072 3.083 1.00 93.88 204 GLN A N 1
ATOM 1543 C CA . GLN A 1 204 ? 3.656 -4.626 3.239 1.00 93.88 204 GLN A CA 1
ATOM 1544 C C . GLN A 1 204 ? 5.067 -4.133 2.960 1.00 93.88 204 GLN A C 1
ATOM 1546 O O . GLN A 1 204 ? 6.044 -4.796 3.299 1.00 93.88 204 GLN A O 1
ATOM 1551 N N . GLY A 1 205 ? 5.160 -2.947 2.375 1.00 92.56 205 GLY A N 1
ATOM 1552 C CA . GLY A 1 205 ? 6.413 -2.267 2.085 1.00 92.56 205 GLY A CA 1
ATOM 1553 C C . GLY A 1 205 ? 6.140 -0.819 1.710 1.00 92.56 205 GLY A C 1
ATOM 1554 O O . GLY A 1 205 ? 5.019 -0.337 1.844 1.00 92.56 205 GLY A O 1
ATOM 1555 N N . ASN A 1 206 ? 7.161 -0.123 1.237 1.00 91.94 206 ASN A N 1
ATOM 1556 C CA . ASN A 1 206 ? 7.022 1.209 0.654 1.00 91.94 206 ASN A CA 1
ATOM 1557 C C . ASN A 1 206 ? 8.110 1.323 -0.404 1.00 91.94 206 ASN A C 1
ATOM 1559 O O . ASN A 1 206 ? 9.165 1.914 -0.167 1.00 91.94 206 ASN A O 1
ATOM 1563 N N . LEU A 1 207 ? 7.928 0.572 -1.487 1.00 92.19 207 LEU A N 1
ATOM 1564 C CA . LEU A 1 207 ? 8.924 0.424 -2.535 1.00 92.19 207 LEU A CA 1
ATOM 1565 C C . LEU A 1 207 ? 8.882 1.656 -3.438 1.00 92.19 207 LEU A C 1
ATOM 1567 O O . LEU A 1 207 ? 7.819 2.219 -3.649 1.00 92.19 207 LEU A O 1
ATOM 1571 N N . ASN A 1 208 ? 10.016 2.083 -3.977 1.00 89.44 208 ASN A N 1
ATOM 1572 C CA . ASN A 1 208 ? 10.076 3.169 -4.949 1.00 89.44 208 ASN A CA 1
ATOM 1573 C C . ASN A 1 208 ? 10.653 2.607 -6.248 1.00 89.44 208 ASN A C 1
ATOM 1575 O O . ASN A 1 208 ? 11.866 2.601 -6.415 1.00 89.44 208 ASN A O 1
ATOM 1579 N N . LEU A 1 209 ? 9.819 2.081 -7.144 1.00 89.56 209 LEU A N 1
ATOM 1580 C CA . LEU A 1 209 ? 10.291 1.704 -8.475 1.00 89.56 209 LEU A CA 1
ATOM 1581 C C . LEU A 1 209 ? 10.523 2.989 -9.258 1.00 89.56 209 LEU A C 1
ATOM 1583 O O . LEU A 1 209 ? 9.584 3.750 -9.422 1.00 89.56 209 LEU A O 1
ATOM 1587 N N . HIS A 1 210 ? 11.735 3.251 -9.733 1.00 83.88 210 HIS A N 1
ATOM 1588 C CA . HIS A 1 210 ? 12.099 4.536 -10.330 1.00 83.88 210 HIS A CA 1
ATOM 1589 C C . HIS A 1 210 ? 13.105 4.374 -11.471 1.00 83.88 210 HIS A C 1
ATOM 1591 O O . HIS A 1 210 ? 13.911 3.438 -11.478 1.00 83.88 210 HIS A O 1
ATOM 1597 N N . LYS A 1 211 ? 13.097 5.311 -12.424 1.00 82.00 211 LYS A N 1
ATOM 1598 C CA . LYS A 1 211 ? 14.210 5.432 -13.376 1.00 82.00 211 LYS A CA 1
ATOM 1599 C C . LYS A 1 211 ? 15.464 5.966 -12.687 1.00 82.00 211 LYS A C 1
ATOM 1601 O O . LYS A 1 211 ? 15.408 6.500 -11.577 1.00 82.00 211 LYS A O 1
ATOM 1606 N N . ASN A 1 212 ? 16.605 5.849 -13.342 1.00 82.12 212 ASN A N 1
ATOM 1607 C CA . ASN A 1 212 ? 17.873 6.335 -12.844 1.00 82.12 212 ASN A CA 1
ATOM 1608 C C . ASN A 1 212 ? 17.811 7.832 -12.537 1.00 82.12 212 ASN A C 1
ATOM 1610 O O . ASN A 1 212 ? 17.196 8.647 -13.229 1.00 82.12 212 ASN A O 1
ATOM 1614 N N . VAL A 1 213 ? 18.433 8.213 -11.429 1.00 78.88 213 VAL A N 1
ATOM 1615 C CA . VAL A 1 213 ? 18.127 9.511 -10.846 1.00 78.88 213 VAL A CA 1
ATOM 1616 C C . VAL A 1 213 ? 19.182 9.962 -9.863 1.00 78.88 213 VAL A C 1
ATOM 1618 O O . VAL A 1 213 ? 19.937 9.169 -9.310 1.00 78.88 213 VAL A O 1
ATOM 1621 N N . THR A 1 214 ? 19.279 11.274 -9.666 1.00 79.44 214 THR A N 1
ATOM 1622 C CA . THR A 1 214 ? 20.150 11.854 -8.645 1.00 79.44 214 THR A CA 1
ATOM 1623 C C . THR A 1 214 ? 19.310 12.639 -7.654 1.00 79.44 214 THR A C 1
ATOM 1625 O O . THR A 1 214 ? 18.915 13.768 -7.936 1.00 79.44 214 THR A O 1
ATOM 1628 N N . SER A 1 215 ? 19.097 12.070 -6.468 1.00 75.12 215 SER A N 1
ATOM 1629 C CA . SER A 1 215 ? 18.378 12.726 -5.374 1.00 75.12 215 SER A CA 1
ATOM 1630 C C . SER A 1 215 ? 19.309 12.950 -4.187 1.00 75.12 215 SER A C 1
ATOM 1632 O O . SER A 1 215 ? 20.155 12.121 -3.857 1.00 75.12 215 SER A O 1
ATOM 1634 N N . GLY A 1 216 ? 19.225 14.132 -3.571 1.00 71.38 216 GLY A N 1
ATOM 1635 C CA . GLY A 1 216 ? 20.064 14.490 -2.420 1.00 71.38 216 GLY A CA 1
ATOM 1636 C C . GLY A 1 216 ? 21.579 14.485 -2.686 1.00 71.38 216 GLY A C 1
ATOM 1637 O O . GLY A 1 216 ? 22.356 14.447 -1.737 1.00 71.38 216 GLY A O 1
ATOM 1638 N N . GLY A 1 217 ? 22.010 14.526 -3.953 1.00 76.12 217 GLY A N 1
ATOM 1639 C CA . GLY A 1 217 ? 23.422 14.415 -4.344 1.00 76.12 217 GLY A CA 1
ATOM 1640 C C . GLY A 1 217 ? 23.945 12.978 -4.469 1.00 76.12 217 GLY A C 1
ATOM 1641 O O . GLY A 1 217 ? 25.140 12.799 -4.699 1.00 76.12 217 GLY A O 1
ATOM 1642 N N . THR A 1 218 ? 23.069 11.977 -4.356 1.00 82.25 218 THR A N 1
ATOM 1643 C CA . THR A 1 218 ? 23.378 10.553 -4.542 1.00 82.25 218 THR A CA 1
ATOM 1644 C C . THR A 1 218 ? 22.743 10.058 -5.836 1.00 82.25 218 THR A C 1
ATOM 1646 O O . THR A 1 218 ? 21.586 10.368 -6.107 1.00 82.25 218 THR A O 1
ATOM 1649 N N . TYR A 1 219 ? 23.502 9.305 -6.634 1.00 85.81 219 TYR A N 1
ATOM 1650 C CA . TYR A 1 219 ? 22.995 8.635 -7.833 1.00 85.81 219 TYR A CA 1
ATOM 1651 C C . TYR A 1 219 ? 22.365 7.290 -7.462 1.00 85.81 219 TYR A C 1
ATOM 1653 O O . TYR A 1 219 ? 23.003 6.492 -6.772 1.00 85.81 219 TYR A O 1
ATOM 1661 N N . TYR A 1 220 ? 21.161 7.039 -7.965 1.00 85.38 220 TYR A N 1
ATOM 1662 C CA . TYR A 1 220 ? 20.431 5.784 -7.843 1.00 85.38 220 TYR A CA 1
ATOM 1663 C C . TYR A 1 220 ? 20.227 5.194 -9.251 1.00 85.38 220 TYR A C 1
ATOM 1665 O O . TYR A 1 220 ? 19.758 5.918 -10.136 1.00 85.38 220 TYR A O 1
ATOM 1673 N N . PRO A 1 221 ? 20.641 3.936 -9.500 1.00 86.62 221 PRO A N 1
ATOM 1674 C CA . PRO A 1 221 ? 20.417 3.261 -10.781 1.00 86.62 221 PRO A CA 1
ATOM 1675 C C . PRO A 1 221 ? 18.930 2.937 -10.985 1.00 86.62 221 PRO A C 1
ATOM 1677 O O . PRO A 1 221 ? 18.151 3.070 -10.051 1.00 86.62 221 PRO A O 1
ATOM 1680 N N . ASP A 1 222 ? 18.540 2.503 -12.183 1.00 85.81 222 ASP A N 1
ATOM 1681 C CA . ASP A 1 222 ? 17.161 2.075 -12.445 1.00 85.81 222 ASP A CA 1
ATOM 1682 C C . ASP A 1 222 ? 16.716 0.960 -11.490 1.00 85.81 222 ASP A C 1
ATOM 1684 O O . ASP A 1 222 ? 17.442 -0.013 -11.252 1.00 85.81 222 ASP A O 1
ATOM 1688 N N . LEU A 1 223 ? 15.495 1.103 -10.984 1.00 89.00 223 LEU A N 1
ATOM 1689 C CA . LEU A 1 223 ? 14.777 0.093 -10.225 1.00 89.00 223 LEU A CA 1
ATOM 1690 C C . LEU A 1 223 ? 13.399 -0.086 -10.864 1.00 89.00 223 LEU A C 1
ATOM 1692 O O . LEU A 1 223 ? 12.416 0.534 -10.468 1.00 89.00 223 LEU A O 1
ATOM 1696 N N . ASP A 1 224 ? 13.345 -0.909 -11.907 1.00 87.56 224 ASP A N 1
ATOM 1697 C CA . ASP A 1 224 ? 12.157 -1.043 -12.758 1.00 87.56 224 ASP A CA 1
ATOM 1698 C C . ASP A 1 224 ? 11.142 -2.054 -12.244 1.00 87.56 224 ASP A C 1
ATOM 1700 O O . ASP A 1 224 ? 9.962 -1.966 -12.568 1.00 87.56 224 ASP A O 1
ATOM 1704 N N . ALA A 1 225 ? 11.582 -3.021 -11.442 1.00 91.00 225 ALA A N 1
ATOM 1705 C CA . ALA A 1 225 ? 10.726 -4.118 -11.037 1.00 91.00 225 ALA A CA 1
ATOM 1706 C C . ALA A 1 225 ? 11.120 -4.725 -9.695 1.00 91.00 225 ALA A C 1
ATOM 1708 O O . ALA A 1 225 ? 12.260 -4.615 -9.236 1.00 91.00 225 ALA A O 1
ATOM 1709 N N . ASN A 1 226 ? 10.167 -5.418 -9.078 1.00 94.50 226 ASN A N 1
ATOM 1710 C CA . ASN A 1 226 ? 10.373 -6.123 -7.820 1.00 94.50 226 ASN A CA 1
ATOM 1711 C C . ASN A 1 226 ? 9.496 -7.370 -7.714 1.00 94.50 226 ASN A C 1
ATOM 1713 O O . ASN A 1 226 ? 8.395 -7.421 -8.258 1.00 94.50 226 ASN A O 1
ATOM 1717 N N . ILE A 1 227 ? 9.991 -8.366 -6.977 1.00 95.56 227 ILE A N 1
ATOM 1718 C CA . ILE A 1 227 ? 9.237 -9.568 -6.619 1.00 95.56 227 ILE A CA 1
ATOM 1719 C C . ILE A 1 227 ? 8.872 -9.479 -5.143 1.00 95.56 227 ILE A C 1
ATOM 1721 O O . ILE A 1 227 ? 9.763 -9.384 -4.296 1.00 95.56 227 ILE A O 1
ATOM 1725 N N . THR A 1 228 ? 7.582 -9.610 -4.842 1.00 95.44 228 THR A N 1
ATOM 1726 C CA . THR A 1 228 ? 7.107 -9.857 -3.480 1.00 95.44 228 THR A CA 1
ATOM 1727 C C . THR A 1 228 ? 6.758 -11.329 -3.315 1.00 95.44 228 THR A C 1
ATOM 1729 O O . THR A 1 228 ? 6.080 -11.915 -4.158 1.00 95.44 228 THR A O 1
ATOM 1732 N N . TRP A 1 229 ? 7.238 -11.940 -2.234 1.00 94.88 229 TRP A N 1
ATOM 1733 C CA . TRP A 1 229 ? 6.997 -13.349 -1.934 1.00 94.88 229 TRP A CA 1
ATOM 1734 C C . TRP A 1 229 ? 5.932 -13.482 -0.854 1.00 94.88 229 TRP A C 1
ATOM 1736 O O . TRP A 1 229 ? 6.074 -12.922 0.233 1.00 94.88 229 TRP A O 1
ATOM 1746 N N . PHE A 1 230 ? 4.890 -14.259 -1.125 1.00 93.12 230 PHE A N 1
ATOM 1747 C CA . PHE A 1 230 ? 3.898 -14.665 -0.134 1.00 93.12 230 PHE A CA 1
ATOM 1748 C C . PHE A 1 230 ? 4.451 -15.882 0.610 1.00 93.12 230 PHE A C 1
ATOM 1750 O O . PHE A 1 230 ? 4.251 -17.034 0.218 1.00 93.12 230 PHE A O 1
ATOM 1757 N N . ASN A 1 231 ? 5.254 -15.610 1.641 1.00 84.50 231 ASN A N 1
ATOM 1758 C CA . ASN A 1 231 ? 6.015 -16.638 2.340 1.00 84.50 231 ASN A CA 1
ATOM 1759 C C . ASN A 1 231 ? 5.082 -17.545 3.153 1.00 84.50 231 ASN A C 1
ATOM 1761 O O . ASN A 1 231 ? 4.460 -17.122 4.130 1.00 84.50 231 ASN A O 1
ATOM 1765 N N . GLY A 1 232 ? 5.010 -18.818 2.770 1.00 80.25 232 GLY A N 1
ATOM 1766 C CA . GLY A 1 232 ? 4.230 -19.841 3.459 1.00 80.25 232 GLY A CA 1
ATOM 1767 C C . GLY A 1 232 ? 3.733 -20.922 2.504 1.00 80.25 232 GLY A C 1
ATOM 1768 O O . GLY A 1 232 ? 3.643 -20.715 1.299 1.00 80.25 232 GLY A O 1
ATOM 1769 N N . THR A 1 233 ? 3.409 -22.088 3.057 1.00 83.38 233 THR A N 1
ATOM 1770 C CA . THR A 1 233 ? 2.829 -23.203 2.300 1.00 83.38 233 THR A CA 1
ATOM 1771 C C . THR A 1 233 ? 1.334 -22.982 2.101 1.00 83.38 233 THR A C 1
ATOM 1773 O O . THR A 1 233 ? 0.616 -22.688 3.061 1.00 83.38 233 THR A O 1
ATOM 1776 N N . VAL A 1 234 ? 0.859 -23.178 0.871 1.00 85.81 234 VAL A N 1
ATOM 1777 C CA . VAL A 1 234 ? -0.577 -23.188 0.570 1.00 85.81 234 VAL A CA 1
ATOM 1778 C C . VAL A 1 234 ? -1.217 -24.422 1.192 1.00 85.81 234 VAL A C 1
ATOM 1780 O O . VAL A 1 234 ? -0.739 -25.547 1.024 1.00 85.81 234 VAL A O 1
ATOM 1783 N N . ASN A 1 235 ? -2.309 -24.223 1.921 1.00 83.44 235 ASN A N 1
ATOM 1784 C CA . ASN A 1 235 ? -3.109 -25.307 2.444 1.00 83.44 235 ASN A CA 1
ATOM 1785 C C . ASN A 1 235 ? -4.193 -25.691 1.434 1.00 83.44 235 ASN A C 1
ATOM 1787 O O . ASN A 1 235 ? -5.233 -25.045 1.330 1.00 83.44 235 ASN A O 1
ATOM 1791 N N . ASN A 1 236 ? -3.974 -26.816 0.755 1.00 76.62 236 ASN A N 1
ATOM 1792 C CA . ASN A 1 236 ? -4.895 -27.365 -0.242 1.00 76.62 236 ASN A CA 1
ATOM 1793 C C . ASN A 1 236 ? -6.298 -27.701 0.306 1.00 76.62 236 ASN A C 1
ATOM 1795 O O . ASN A 1 236 ? -7.179 -28.045 -0.477 1.00 76.62 236 ASN A O 1
ATOM 1799 N N . SER A 1 237 ? -6.527 -27.652 1.627 1.00 75.62 237 SER A N 1
ATOM 1800 C CA . SER A 1 237 ? -7.871 -27.799 2.196 1.00 75.62 237 SER A CA 1
ATOM 1801 C C . SER A 1 237 ? -8.755 -26.564 2.011 1.00 75.62 237 SER A C 1
ATOM 1803 O O . SER A 1 237 ? -9.964 -26.700 2.133 1.00 75.62 237 SER A O 1
ATOM 1805 N N . VAL A 1 238 ? -8.180 -25.390 1.729 1.00 74.88 238 VAL A N 1
ATOM 1806 C CA . VAL A 1 238 ? -8.907 -24.124 1.491 1.00 74.88 238 VAL A CA 1
ATOM 1807 C C . VAL A 1 238 ? -9.133 -23.911 -0.015 1.00 74.88 238 VAL A C 1
ATOM 1809 O O . VAL A 1 238 ? -9.089 -22.797 -0.506 1.00 74.88 238 VAL A O 1
ATOM 1812 N N . GLY A 1 239 ? -9.280 -25.000 -0.778 1.00 61.59 239 GLY A N 1
ATOM 1813 C CA . GLY A 1 239 ? -9.109 -25.061 -2.238 1.00 61.59 239 GLY A CA 1
ATOM 1814 C C . GLY A 1 239 ? -10.180 -24.387 -3.106 1.00 61.59 239 GLY A C 1
ATOM 1815 O O . GLY A 1 239 ? -10.643 -25.018 -4.056 1.00 61.59 239 GLY A O 1
ATOM 1816 N N . GLY A 1 240 ? -10.568 -23.154 -2.794 1.00 76.25 240 GLY A N 1
ATOM 1817 C CA . GLY A 1 240 ? -11.473 -22.344 -3.603 1.00 76.25 240 GLY A CA 1
ATOM 1818 C C . GLY A 1 240 ? -10.761 -21.194 -4.323 1.00 76.25 240 GLY A C 1
ATOM 1819 O O . GLY A 1 240 ? -9.658 -21.360 -4.848 1.00 76.25 240 GLY A O 1
ATOM 1820 N N . ASN A 1 241 ? -11.426 -20.041 -4.403 1.00 87.88 241 ASN A N 1
ATOM 1821 C CA . ASN A 1 241 ? -10.993 -18.898 -5.208 1.00 87.88 241 ASN A CA 1
ATOM 1822 C C . ASN A 1 241 ? -9.818 -18.162 -4.557 1.00 87.88 241 ASN A C 1
ATOM 1824 O O . ASN A 1 241 ? -9.793 -17.975 -3.338 1.00 87.88 241 ASN A O 1
ATOM 1828 N N . ALA A 1 242 ? -8.879 -17.694 -5.381 1.00 92.50 242 ALA A N 1
ATOM 1829 C CA . ALA A 1 242 ? -7.767 -16.874 -4.929 1.00 92.50 242 ALA A CA 1
ATOM 1830 C C . ALA A 1 242 ? -7.882 -15.447 -5.473 1.00 92.50 242 ALA A C 1
ATOM 1832 O O . ALA A 1 242 ? -8.168 -15.256 -6.653 1.00 92.50 242 ALA A O 1
ATOM 1833 N N . THR A 1 243 ? -7.638 -14.459 -4.617 1.00 95.00 243 THR A N 1
ATOM 1834 C CA . THR A 1 243 ? -7.627 -13.041 -4.986 1.00 95.00 243 THR A CA 1
ATOM 1835 C C . THR A 1 243 ? -6.336 -12.375 -4.540 1.00 95.00 243 THR A C 1
ATOM 1837 O O . THR A 1 243 ? -5.754 -12.737 -3.514 1.00 95.00 243 THR A O 1
ATOM 1840 N N . LEU A 1 244 ? -5.881 -11.393 -5.313 1.00 95.94 244 LEU A N 1
ATOM 1841 C CA . LEU A 1 244 ? -4.756 -10.538 -4.963 1.00 95.94 244 LEU A CA 1
ATOM 1842 C C . LEU A 1 244 ? -5.209 -9.078 -4.940 1.00 95.94 244 LEU A C 1
ATOM 1844 O O . LEU A 1 244 ? -5.473 -8.495 -5.988 1.00 95.94 244 LEU A O 1
ATOM 1848 N N . THR A 1 245 ? -5.251 -8.485 -3.749 1.00 95.75 245 THR A N 1
ATOM 1849 C CA . THR A 1 245 ? -5.469 -7.045 -3.576 1.00 95.75 245 THR A CA 1
ATOM 1850 C C . THR A 1 245 ? -4.131 -6.321 -3.485 1.00 95.75 245 THR A C 1
ATOM 1852 O O . THR A 1 245 ? -3.301 -6.672 -2.651 1.00 95.75 245 THR A O 1
ATOM 1855 N N . VAL A 1 246 ? -3.903 -5.295 -4.297 1.00 94.81 246 VAL A N 1
ATOM 1856 C CA . VAL A 1 246 ? -2.657 -4.512 -4.320 1.00 94.81 246 VAL A CA 1
ATOM 1857 C C . VAL A 1 246 ? -2.938 -3.024 -4.191 1.00 94.81 246 VAL A C 1
ATOM 1859 O O . VAL A 1 246 ? -3.939 -2.532 -4.700 1.00 94.81 246 VAL A O 1
ATOM 1862 N N . GLY A 1 247 ? -2.048 -2.317 -3.496 1.00 92.88 247 GLY A N 1
ATOM 1863 C CA . GLY A 1 247 ? -2.128 -0.872 -3.304 1.00 92.88 247 GLY A CA 1
ATOM 1864 C C . GLY A 1 247 ? -0.876 -0.160 -3.803 1.00 92.88 247 GLY A C 1
ATOM 1865 O O . GLY A 1 247 ? 0.245 -0.592 -3.502 1.00 92.88 247 GLY A O 1
ATOM 1866 N N . TYR A 1 248 ? -1.080 0.955 -4.503 1.00 89.50 248 TYR A N 1
ATOM 1867 C CA . TYR A 1 248 ? -0.031 1.798 -5.070 1.00 89.50 248 TYR A CA 1
ATOM 1868 C C . TYR A 1 248 ? -0.213 3.257 -4.655 1.00 89.50 248 TYR A C 1
ATOM 1870 O O . TYR A 1 248 ? -1.320 3.797 -4.663 1.00 89.50 248 TYR A O 1
ATOM 1878 N N . PHE A 1 249 ? 0.887 3.915 -4.304 1.00 84.81 249 PHE A N 1
ATOM 1879 C CA . PHE A 1 249 ? 0.978 5.369 -4.316 1.00 84.81 249 PHE A CA 1
ATOM 1880 C C . PHE A 1 249 ? 1.767 5.784 -5.540 1.00 84.81 249 PHE A C 1
ATOM 1882 O O . PHE A 1 249 ? 2.810 5.198 -5.795 1.00 84.81 249 PHE A O 1
ATOM 1889 N N . ALA A 1 250 ? 1.320 6.847 -6.205 1.00 69.81 250 ALA A N 1
ATOM 1890 C CA . ALA A 1 250 ? 1.950 7.411 -7.397 1.00 69.81 250 ALA A CA 1
ATOM 1891 C C . ALA A 1 250 ? 2.175 6.397 -8.539 1.00 69.81 250 ALA A C 1
ATOM 1893 O O . ALA A 1 250 ? 2.917 5.431 -8.411 1.00 69.81 250 ALA A O 1
ATOM 1894 N N . GLY A 1 251 ? 1.562 6.676 -9.681 1.00 61.66 251 GLY A N 1
ATOM 1895 C CA . GLY A 1 251 ? 1.966 6.143 -10.977 1.00 61.66 251 GLY A CA 1
ATOM 1896 C C . GLY A 1 251 ? 2.170 7.308 -11.936 1.00 61.66 251 GLY A C 1
ATOM 1897 O O . GLY A 1 251 ? 1.804 8.453 -11.628 1.00 61.66 251 GLY A O 1
ATOM 1898 N N . ASP A 1 252 ? 2.791 7.031 -13.076 1.00 61.31 252 ASP A N 1
ATOM 1899 C CA . ASP A 1 252 ? 2.985 8.034 -14.113 1.00 61.31 252 ASP A CA 1
ATOM 1900 C C . ASP A 1 252 ? 1.827 8.016 -15.107 1.00 61.31 252 ASP A C 1
ATOM 1902 O O . ASP A 1 252 ? 1.423 6.969 -15.618 1.00 61.31 252 ASP A O 1
ATOM 1906 N N . ASP A 1 253 ? 1.311 9.211 -15.407 1.00 56.34 253 ASP A N 1
ATOM 1907 C CA . ASP A 1 253 ? 0.353 9.389 -16.493 1.00 56.34 253 ASP A CA 1
ATOM 1908 C C . ASP A 1 253 ? 0.961 8.824 -17.793 1.00 56.34 253 ASP A C 1
ATOM 1910 O O . ASP A 1 253 ? 2.091 9.156 -18.155 1.00 56.34 253 ASP A O 1
ATOM 1914 N N . ASP A 1 254 ? 0.199 7.987 -18.503 1.00 58.06 254 ASP A N 1
ATOM 1915 C CA . ASP A 1 254 ? 0.560 7.399 -19.801 1.00 58.06 254 ASP A CA 1
ATOM 1916 C C . ASP A 1 254 ? 1.758 6.418 -19.807 1.00 58.06 254 ASP A C 1
ATOM 1918 O O . ASP A 1 254 ? 2.282 6.098 -20.882 1.00 58.06 254 ASP A O 1
ATOM 1922 N N . GLN A 1 255 ? 2.173 5.888 -18.648 1.00 68.50 255 GLN A N 1
ATOM 1923 C CA . GLN A 1 255 ? 3.091 4.748 -18.573 1.00 68.50 255 GLN A CA 1
ATOM 1924 C C . GLN A 1 255 ? 2.335 3.463 -18.214 1.00 68.50 255 GLN A C 1
ATOM 1926 O O . GLN A 1 255 ? 1.636 3.400 -17.212 1.00 68.50 255 GLN A O 1
ATOM 1931 N N . ASN A 1 256 ? 2.492 2.420 -19.034 1.00 79.50 256 ASN A N 1
ATOM 1932 C CA . ASN A 1 256 ? 1.907 1.118 -18.730 1.00 79.50 256 ASN A CA 1
ATOM 1933 C C . ASN A 1 256 ? 2.684 0.444 -17.597 1.00 79.50 256 ASN A C 1
ATOM 1935 O O . ASN A 1 256 ? 3.823 0.032 -17.812 1.00 79.50 256 ASN A O 1
ATOM 1939 N N . ASP A 1 257 ? 2.067 0.275 -16.440 1.00 83.75 257 ASP A N 1
ATOM 1940 C CA . ASP A 1 257 ? 2.620 -0.495 -15.328 1.00 83.75 257 ASP A CA 1
ATOM 1941 C C . ASP A 1 257 ? 1.924 -1.848 -15.229 1.00 83.75 257 ASP A C 1
ATOM 1943 O O . ASP A 1 257 ? 0.733 -1.942 -15.502 1.00 83.75 257 ASP A O 1
ATOM 1947 N N . TYR A 1 258 ? 2.662 -2.894 -14.857 1.00 88.38 258 TYR A N 1
ATOM 1948 C CA . TYR A 1 258 ? 2.192 -4.274 -14.964 1.00 88.38 258 TYR A CA 1
ATOM 1949 C C . TYR A 1 258 ? 2.287 -5.024 -13.638 1.00 88.38 258 TYR A C 1
ATOM 1951 O O . TYR A 1 258 ? 3.261 -4.885 -12.883 1.00 88.38 258 TYR A O 1
ATOM 1959 N N . LEU A 1 259 ? 1.321 -5.914 -13.412 1.00 93.12 259 LEU A N 1
ATOM 1960 C CA . LEU A 1 259 ? 1.316 -6.856 -12.299 1.00 93.12 259 LEU A CA 1
ATOM 1961 C C . LEU A 1 259 ? 1.191 -8.291 -12.809 1.00 93.12 259 LEU A C 1
ATOM 1963 O O . LEU A 1 259 ? 0.242 -8.638 -13.507 1.00 93.12 259 LEU A O 1
ATOM 1967 N N . TYR A 1 260 ? 2.124 -9.147 -12.395 1.00 94.50 260 TYR A N 1
ATOM 1968 C CA . TYR A 1 260 ? 2.101 -10.575 -12.715 1.00 94.50 260 TYR A CA 1
ATOM 1969 C C . TYR A 1 260 ? 2.004 -11.425 -11.459 1.00 94.50 260 TYR A C 1
ATOM 1971 O O . TYR A 1 260 ? 2.662 -11.123 -10.464 1.00 94.50 260 TYR A O 1
ATOM 1979 N N . PHE A 1 261 ? 1.287 -12.543 -11.532 1.00 95.56 261 PHE A N 1
ATOM 1980 C CA . PHE A 1 261 ? 1.236 -13.540 -10.464 1.00 95.56 261 PHE A CA 1
ATOM 1981 C C . PHE A 1 261 ? 1.821 -14.873 -10.929 1.00 95.56 261 PHE A C 1
ATOM 1983 O O . PHE A 1 261 ? 1.455 -15.392 -11.979 1.00 95.56 261 PHE A O 1
ATOM 1990 N N . ASN A 1 262 ? 2.783 -15.404 -10.168 1.00 95.19 262 ASN A N 1
ATOM 1991 C CA . ASN A 1 262 ? 3.508 -16.646 -10.468 1.00 95.19 262 ASN A CA 1
ATOM 1992 C C . ASN A 1 262 ? 3.992 -16.832 -11.933 1.00 95.19 262 ASN A C 1
ATOM 1994 O O . ASN A 1 262 ? 3.940 -17.954 -12.449 1.00 95.19 262 ASN A O 1
ATOM 1998 N N . PRO A 1 263 ? 4.527 -15.807 -12.634 1.00 94.19 263 PRO A N 1
ATOM 1999 C CA . PRO A 1 263 ? 5.053 -16.011 -13.983 1.00 94.19 263 PRO A CA 1
ATOM 2000 C C . PRO A 1 263 ? 6.224 -17.016 -13.966 1.00 94.19 263 PRO A C 1
ATOM 2002 O O . PRO A 1 263 ? 7.038 -16.969 -13.042 1.00 94.19 263 PRO A O 1
ATOM 2005 N N . PRO A 1 264 ? 6.392 -17.891 -14.976 1.00 92.44 264 PRO A N 1
ATOM 2006 C CA . PRO A 1 264 ? 7.395 -18.956 -14.966 1.00 92.44 264 PRO A CA 1
ATOM 2007 C C . PRO A 1 264 ? 8.816 -18.449 -14.705 1.00 92.44 264 PRO A C 1
ATOM 2009 O O . PRO A 1 264 ? 9.243 -17.465 -15.294 1.00 92.44 264 PRO A O 1
ATOM 2012 N N . LYS A 1 265 ? 9.601 -19.171 -13.897 1.00 92.69 265 LYS A N 1
ATOM 2013 C CA . LYS A 1 265 ? 10.978 -18.797 -13.506 1.00 92.69 265 LYS A CA 1
ATOM 2014 C C . LYS A 1 265 ? 12.001 -19.044 -14.629 1.00 92.69 265 LYS A C 1
ATOM 2016 O O . LYS A 1 265 ? 12.919 -19.852 -14.487 1.00 92.69 265 LYS A O 1
ATOM 2021 N N . VAL A 1 266 ? 11.835 -18.377 -15.772 1.00 91.81 266 VAL A N 1
ATOM 2022 C CA . VAL A 1 266 ? 12.686 -18.511 -16.971 1.00 91.81 266 VAL A CA 1
ATOM 2023 C C . VAL A 1 266 ? 13.275 -17.168 -17.405 1.00 91.81 266 VAL A C 1
ATOM 2025 O O . VAL A 1 266 ? 12.737 -16.109 -17.098 1.00 91.81 266 VAL A O 1
ATOM 2028 N N . ALA A 1 267 ? 14.384 -17.193 -18.149 1.00 88.25 267 ALA A N 1
ATOM 2029 C CA . ALA A 1 267 ? 15.134 -15.981 -18.508 1.00 88.25 267 ALA A CA 1
ATOM 2030 C C . ALA A 1 267 ? 14.331 -14.952 -19.327 1.00 88.25 267 ALA A C 1
ATOM 2032 O O . ALA A 1 267 ? 14.597 -13.753 -19.245 1.00 88.25 267 ALA A O 1
ATOM 2033 N N . ALA A 1 268 ? 13.366 -15.412 -20.119 1.00 88.44 268 ALA A N 1
ATOM 2034 C CA . ALA A 1 268 ? 12.547 -14.570 -20.981 1.00 88.44 268 ALA A CA 1
ATOM 2035 C C . ALA A 1 268 ? 11.177 -14.266 -20.363 1.00 88.44 268 ALA A C 1
ATOM 2037 O O . ALA A 1 268 ? 10.220 -14.219 -21.106 1.00 88.44 268 ALA A O 1
ATOM 2038 N N . SER A 1 269 ? 11.066 -14.103 -19.042 1.00 92.38 269 SER A N 1
ATOM 2039 C CA . SER A 1 269 ? 9.788 -13.876 -18.347 1.00 92.38 269 SER A CA 1
ATOM 2040 C C . SER A 1 269 ? 9.836 -12.642 -17.440 1.00 92.38 269 SER A C 1
ATOM 2042 O O . SER A 1 269 ? 10.942 -12.221 -17.077 1.00 92.38 269 SER A O 1
ATOM 2044 N N . PRO A 1 270 ? 8.672 -12.153 -16.968 1.00 91.75 270 PRO A N 1
ATOM 2045 C CA . PRO A 1 270 ? 8.599 -11.112 -15.944 1.00 91.75 270 PRO A CA 1
ATOM 2046 C C . PRO A 1 270 ? 9.362 -11.448 -14.654 1.00 91.75 270 PRO A C 1
ATOM 2048 O O . PRO A 1 270 ? 9.778 -10.543 -13.943 1.00 91.75 270 PRO A O 1
ATOM 2051 N N . TYR A 1 271 ? 9.608 -12.728 -14.347 1.00 93.56 271 TYR A N 1
ATOM 2052 C CA . TYR A 1 271 ? 10.421 -13.125 -13.190 1.00 93.56 271 TYR A CA 1
ATOM 2053 C C . TYR A 1 271 ? 11.883 -12.654 -13.301 1.00 93.56 271 TYR A C 1
ATOM 2055 O O . TYR A 1 271 ? 12.555 -12.430 -12.293 1.00 93.56 271 TYR A O 1
ATOM 2063 N N . ASN A 1 272 ? 12.413 -12.509 -14.519 1.00 91.69 272 ASN A N 1
ATOM 2064 C CA . ASN A 1 272 ? 13.774 -12.033 -14.725 1.00 91.69 272 ASN A CA 1
ATOM 2065 C C . ASN A 1 272 ? 13.820 -10.498 -14.728 1.00 91.69 272 ASN A C 1
ATOM 2067 O O . ASN A 1 272 ? 13.805 -9.872 -15.787 1.00 91.69 272 ASN A O 1
ATOM 2071 N N . LEU A 1 273 ? 13.947 -9.909 -13.536 1.00 90.88 273 LEU A N 1
ATOM 2072 C CA . LEU A 1 273 ? 13.949 -8.452 -13.322 1.00 90.88 273 LEU A CA 1
ATOM 2073 C C . LEU A 1 273 ? 15.039 -7.694 -14.098 1.00 90.88 273 LEU A C 1
ATOM 2075 O O . LEU A 1 273 ? 14.923 -6.496 -14.312 1.00 90.88 273 LEU A O 1
ATOM 2079 N N . SER A 1 274 ? 16.103 -8.370 -14.539 1.00 86.38 274 SER A N 1
ATOM 2080 C CA . SER A 1 274 ? 17.178 -7.747 -15.325 1.00 86.38 274 SER A CA 1
ATOM 2081 C C . SER A 1 274 ? 16.903 -7.703 -16.832 1.00 86.38 274 SER A C 1
ATOM 2083 O O . SER A 1 274 ? 17.733 -7.201 -17.586 1.00 86.38 274 SER A O 1
ATOM 2085 N N . ASN A 1 275 ? 15.790 -8.273 -17.298 1.00 85.38 275 ASN A N 1
ATOM 2086 C CA . ASN A 1 275 ? 15.435 -8.336 -18.711 1.00 85.38 275 ASN A CA 1
ATOM 2087 C C . ASN A 1 275 ? 14.154 -7.541 -18.983 1.00 85.38 275 ASN A C 1
ATOM 2089 O O . ASN A 1 275 ? 13.099 -8.131 -19.104 1.00 85.38 275 ASN A O 1
ATOM 2093 N N . PHE A 1 276 ? 14.225 -6.225 -19.150 1.00 82.69 276 PHE A N 1
ATOM 2094 C CA . PHE A 1 276 ? 13.052 -5.372 -19.433 1.00 82.69 276 PHE A CA 1
ATOM 2095 C C . PHE A 1 276 ? 12.438 -5.557 -20.846 1.00 82.69 276 PHE A C 1
ATOM 2097 O O . PHE A 1 276 ? 11.520 -4.831 -21.215 1.00 82.69 276 PHE A O 1
ATOM 2104 N N . ASN A 1 277 ? 12.952 -6.500 -21.650 1.00 84.69 277 ASN A N 1
ATOM 2105 C CA . ASN A 1 277 ? 12.529 -6.800 -23.025 1.00 84.69 277 ASN A CA 1
ATOM 2106 C C . ASN A 1 277 ? 11.989 -8.241 -23.172 1.00 84.69 277 ASN A C 1
ATOM 2108 O O . ASN A 1 277 ? 12.148 -8.876 -24.222 1.00 84.69 277 ASN A O 1
ATOM 2112 N N . TRP A 1 278 ? 11.394 -8.814 -22.122 1.00 86.38 278 TRP A N 1
ATOM 2113 C CA . TRP A 1 278 ? 10.710 -10.104 -22.251 1.00 86.38 278 TRP A CA 1
ATOM 2114 C C . TRP A 1 278 ? 9.478 -9.984 -23.178 1.00 86.38 278 TRP A C 1
ATOM 2116 O O . TRP A 1 278 ? 8.907 -8.912 -23.352 1.00 86.38 278 TRP A O 1
ATOM 2126 N N . PRO A 1 279 ? 9.070 -11.059 -23.873 1.00 87.44 279 PRO A N 1
ATOM 2127 C CA . PRO A 1 279 ? 7.961 -10.992 -24.816 1.00 87.44 279 PRO A CA 1
ATOM 2128 C C . PRO A 1 279 ? 6.619 -10.931 -24.074 1.00 87.44 279 PRO A C 1
ATOM 2130 O O . PRO A 1 279 ? 6.054 -11.975 -23.760 1.00 87.44 279 PRO A O 1
ATOM 2133 N N . ILE A 1 280 ? 6.091 -9.725 -23.840 1.00 85.81 280 ILE A N 1
ATOM 2134 C CA . ILE A 1 280 ? 4.847 -9.493 -23.079 1.00 85.81 280 ILE A CA 1
ATOM 2135 C C . ILE A 1 280 ? 3.682 -10.402 -23.481 1.00 85.81 280 ILE A C 1
ATOM 2137 O O . ILE A 1 280 ? 3.079 -11.060 -22.640 1.00 85.81 280 ILE A O 1
ATOM 2141 N N . VAL A 1 281 ? 3.460 -10.561 -24.788 1.00 87.12 281 VAL A N 1
ATOM 2142 C CA . VAL A 1 281 ? 2.397 -11.410 -25.354 1.00 87.12 281 VAL A CA 1
ATOM 2143 C C . VAL A 1 281 ? 2.509 -12.894 -24.987 1.00 87.12 281 VAL A C 1
ATOM 2145 O O . VAL A 1 281 ? 1.565 -13.640 -25.198 1.00 87.12 281 VAL A O 1
ATOM 2148 N N . SER A 1 282 ? 3.667 -13.349 -24.498 1.00 90.12 282 SER A N 1
ATOM 2149 C CA . SER A 1 282 ? 3.878 -14.740 -24.067 1.00 90.12 282 SER A CA 1
ATOM 2150 C C . SER A 1 282 ? 3.520 -14.975 -22.597 1.00 90.12 282 SER A C 1
ATOM 2152 O O . SER A 1 282 ? 3.589 -16.116 -22.150 1.00 90.12 282 SER A O 1
ATOM 2154 N N . TYR A 1 283 ? 3.189 -13.919 -21.847 1.00 90.25 283 TYR A N 1
ATOM 2155 C CA . TYR A 1 283 ? 2.933 -13.974 -20.404 1.00 90.25 283 TYR A CA 1
ATOM 2156 C C . TYR A 1 283 ? 1.625 -13.292 -19.996 1.00 90.25 283 TYR A C 1
ATOM 2158 O O . TYR A 1 283 ? 1.415 -13.060 -18.809 1.00 90.25 283 TYR A O 1
ATOM 2166 N N . THR A 1 284 ? 0.734 -13.021 -20.952 1.00 89.12 284 THR A N 1
ATOM 2167 C CA . THR A 1 284 ? -0.589 -12.429 -20.698 1.00 89.12 284 THR A CA 1
ATOM 2168 C C . THR A 1 284 ? -1.430 -13.268 -19.744 1.00 89.12 284 THR A C 1
ATOM 2170 O O . THR A 1 284 ? -2.162 -12.709 -18.946 1.00 89.12 284 THR A O 1
ATOM 2173 N N . ASP A 1 285 ? -1.273 -14.594 -19.766 1.00 90.25 285 ASP A N 1
ATOM 2174 C CA . ASP A 1 285 ? -2.020 -15.508 -18.889 1.00 90.25 285 ASP A CA 1
ATOM 2175 C C . ASP A 1 285 ? -1.616 -15.377 -17.408 1.00 90.25 285 ASP A C 1
ATOM 2177 O O . ASP A 1 285 ? -2.329 -15.853 -16.536 1.00 90.25 285 ASP A O 1
ATOM 2181 N N . TYR A 1 286 ? -0.470 -14.748 -17.119 1.00 92.62 286 TYR A N 1
ATOM 2182 C CA . TYR A 1 286 ? 0.014 -14.473 -15.7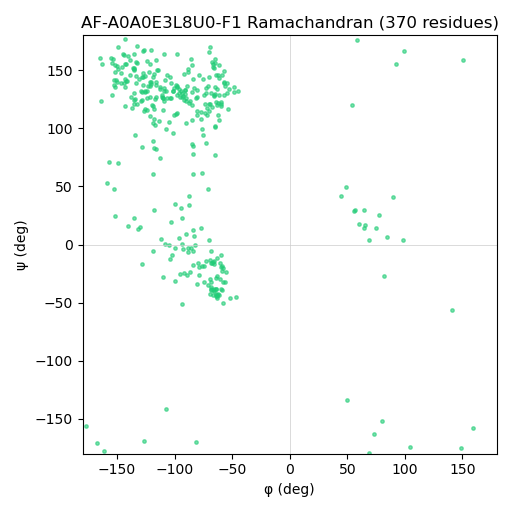59 1.00 92.62 286 TYR A CA 1
ATOM 2183 C C . TYR A 1 286 ? -0.202 -13.020 -15.341 1.00 92.62 286 TYR A C 1
ATOM 2185 O O . TYR A 1 286 ? 0.080 -12.664 -14.194 1.00 92.62 286 TYR A O 1
ATOM 2193 N N . GLN A 1 287 ? -0.602 -12.173 -16.286 1.00 91.75 287 GLN A N 1
ATOM 2194 C CA . GLN A 1 287 ? -0.811 -10.756 -16.071 1.00 91.75 287 GLN A CA 1
ATOM 2195 C C . GLN A 1 287 ? -2.189 -10.554 -15.446 1.00 91.75 287 GLN A C 1
ATOM 2197 O O . GLN A 1 287 ? -3.186 -11.040 -15.973 1.00 91.75 287 GLN A O 1
ATOM 2202 N N . LEU A 1 288 ? -2.242 -9.857 -14.315 1.00 89.50 288 LEU A N 1
ATOM 2203 C CA . LEU A 1 288 ? -3.499 -9.626 -13.604 1.00 89.50 288 LEU A CA 1
ATOM 2204 C C . LEU A 1 288 ? -4.220 -8.363 -14.077 1.00 89.50 288 LEU A C 1
ATOM 2206 O O . LEU A 1 288 ? -5.439 -8.270 -13.975 1.00 89.50 288 LEU A O 1
ATOM 2210 N N . ASP A 1 289 ? -3.476 -7.396 -14.599 1.00 75.06 289 ASP A N 1
ATOM 2211 C CA . ASP A 1 289 ? -3.977 -6.079 -14.960 1.00 75.06 289 ASP A CA 1
ATOM 2212 C C . ASP A 1 289 ? -4.033 -5.876 -16.486 1.00 75.06 289 ASP A C 1
ATOM 2214 O O . ASP A 1 289 ? -3.411 -6.602 -17.257 1.00 75.06 289 ASP A O 1
ATOM 2218 N N . CYS A 1 290 ? -4.758 -4.858 -16.956 1.00 70.19 290 CYS A N 1
ATOM 2219 C CA . CYS A 1 290 ? -4.837 -4.516 -18.384 1.00 70.19 290 CYS A CA 1
ATOM 2220 C C . CYS A 1 290 ? -3.715 -3.561 -18.850 1.00 70.19 290 CYS A C 1
ATOM 2222 O O . CYS A 1 290 ? -3.922 -2.791 -19.792 1.00 70.19 290 CYS A O 1
ATOM 2224 N N . ASN A 1 291 ? -2.512 -3.688 -18.270 1.00 69.88 291 ASN A N 1
ATOM 2225 C CA . ASN A 1 291 ? -1.296 -2.898 -18.526 1.00 69.88 291 ASN A CA 1
ATOM 2226 C C . ASN A 1 291 ? -1.270 -1.504 -17.877 1.00 69.88 291 ASN A C 1
ATOM 2228 O O . ASN A 1 291 ? -0.632 -0.610 -18.431 1.00 69.88 291 ASN A O 1
ATOM 2232 N N . ASN A 1 292 ? -1.993 -1.285 -16.779 1.00 73.12 292 ASN A N 1
ATOM 2233 C CA . ASN A 1 292 ? -2.023 0.021 -16.126 1.00 73.12 292 ASN A CA 1
ATOM 2234 C C . ASN A 1 292 ? -2.454 -0.046 -14.652 1.00 73.12 292 ASN A C 1
ATOM 2236 O O . ASN A 1 292 ? -3.380 0.634 -14.220 1.00 73.12 292 ASN A O 1
ATOM 2240 N N . VAL A 1 293 ? -1.786 -0.883 -13.863 1.00 76.56 293 VAL A N 1
ATOM 2241 C CA . VAL A 1 293 ? -2.189 -1.174 -12.474 1.00 76.56 293 VAL A CA 1
ATOM 2242 C C . VAL A 1 293 ? -2.164 0.027 -11.500 1.00 76.56 293 VAL A C 1
ATOM 2244 O O . VAL A 1 293 ? -2.644 -0.091 -10.375 1.00 76.56 293 VAL A O 1
ATOM 2247 N N . ALA A 1 294 ? -1.576 1.166 -11.884 1.00 72.25 294 ALA A N 1
ATOM 2248 C CA . ALA A 1 294 ? -1.280 2.285 -10.979 1.00 72.25 294 ALA A CA 1
ATOM 2249 C C . ALA A 1 294 ? -1.633 3.674 -11.535 1.00 72.25 294 ALA A C 1
ATOM 2251 O O . ALA A 1 294 ? -1.051 4.688 -11.137 1.00 72.25 294 ALA A O 1
ATOM 2252 N N . ASN A 1 295 ? -2.553 3.719 -12.495 1.00 63.41 295 ASN A N 1
ATOM 2253 C CA . ASN A 1 295 ? -3.059 4.966 -13.055 1.00 63.41 295 ASN A CA 1
ATOM 2254 C C . ASN A 1 295 ? -4.492 4.773 -13.578 1.00 63.41 295 ASN A C 1
ATOM 2256 O O . ASN A 1 295 ? -4.823 5.120 -14.717 1.00 63.41 295 ASN A O 1
ATOM 2260 N N . GLU A 1 296 ? -5.347 4.163 -12.756 1.00 61.97 296 GLU A N 1
ATOM 2261 C CA . GLU A 1 296 ? -6.746 3.924 -13.089 1.00 61.97 296 GLU A CA 1
ATOM 2262 C C . GLU A 1 296 ? -7.684 4.471 -12.001 1.00 61.97 296 GLU A C 1
ATOM 2264 O O . GLU A 1 296 ? -7.356 5.331 -11.186 1.00 61.97 296 GLU A O 1
ATOM 2269 N N . THR A 1 297 ? -8.957 4.111 -12.104 1.00 63.84 297 THR A N 1
ATOM 2270 C CA . THR A 1 297 ? -9.932 4.382 -11.057 1.00 63.84 297 THR A CA 1
ATOM 2271 C C . THR A 1 297 ? -9.816 3.253 -10.048 1.00 63.84 297 THR A C 1
ATOM 2273 O O . THR A 1 297 ? -10.037 2.109 -10.424 1.00 63.84 297 THR A O 1
ATOM 2276 N N . CYS A 1 298 ? -9.489 3.571 -8.794 1.00 70.81 298 CYS A N 1
ATOM 2277 C CA . CYS A 1 298 ? -9.558 2.614 -7.688 1.00 70.81 298 CYS A CA 1
ATOM 2278 C C . CYS A 1 298 ? -10.879 1.817 -7.738 1.00 70.81 298 CYS A C 1
ATOM 2280 O O . CYS A 1 298 ? -11.935 2.438 -7.874 1.00 70.81 298 CYS A O 1
ATOM 2282 N N . ASP A 1 299 ? -10.837 0.485 -7.605 1.00 68.31 299 ASP A N 1
ATOM 2283 C CA . ASP A 1 299 ? -11.991 -0.401 -7.872 1.00 68.31 299 ASP A CA 1
ATOM 2284 C C . ASP A 1 299 ? -13.242 -0.044 -7.048 1.00 68.31 299 ASP A C 1
ATOM 2286 O O . ASP A 1 299 ? -14.377 -0.210 -7.499 1.00 68.31 299 ASP A O 1
ATOM 2290 N N . GLU A 1 300 ? -13.042 0.462 -5.828 1.00 71.06 300 GLU A N 1
ATOM 2291 C CA . GLU A 1 300 ? -14.119 0.839 -4.904 1.00 71.06 300 GLU A CA 1
ATOM 2292 C C . GLU A 1 300 ? -14.746 2.204 -5.227 1.00 71.06 300 GLU A C 1
ATOM 2294 O O . GLU A 1 300 ? -15.826 2.542 -4.731 1.00 71.06 300 GLU A O 1
ATOM 2299 N N . LEU A 1 301 ? -14.078 3.014 -6.049 1.00 77.50 301 LEU A N 1
ATOM 2300 C CA . LEU A 1 301 ? -14.444 4.397 -6.308 1.00 77.50 301 LEU A CA 1
ATOM 2301 C C . LEU A 1 301 ? -15.011 4.552 -7.716 1.00 77.50 301 LEU A C 1
ATOM 2303 O O . LEU A 1 301 ? -14.540 3.988 -8.688 1.00 77.50 301 LEU A O 1
ATOM 2307 N N . ASN A 1 302 ? -16.029 5.398 -7.854 1.00 75.69 302 ASN A N 1
ATOM 2308 C CA . ASN A 1 302 ? -16.627 5.707 -9.158 1.00 75.69 302 ASN A CA 1
ATOM 2309 C C . ASN A 1 302 ? -16.009 6.963 -9.803 1.00 75.69 302 ASN A C 1
ATOM 2311 O O . ASN A 1 302 ? -16.663 7.647 -10.595 1.00 75.69 302 ASN A O 1
ATOM 2315 N N . PHE A 1 303 ? -14.785 7.328 -9.414 1.00 75.31 303 PHE A N 1
ATOM 2316 C CA . PHE A 1 303 ? -14.081 8.508 -9.910 1.00 75.31 303 PHE A CA 1
ATOM 2317 C C . PHE A 1 303 ? -12.575 8.264 -9.984 1.00 75.31 303 PHE A C 1
ATOM 2319 O O . PHE A 1 303 ? -12.014 7.582 -9.136 1.00 75.31 303 PHE A O 1
ATOM 2326 N N . ALA A 1 304 ? -11.918 8.894 -10.960 1.00 71.88 304 ALA A N 1
ATOM 2327 C CA . ALA A 1 304 ? -10.472 8.805 -11.116 1.00 71.88 304 ALA A CA 1
ATOM 2328 C C . ALA A 1 304 ? -9.748 9.376 -9.889 1.00 71.88 304 ALA A C 1
ATOM 2330 O O . ALA A 1 304 ? -9.918 10.551 -9.531 1.00 71.88 304 ALA A O 1
ATOM 2331 N N . THR A 1 305 ? -8.926 8.545 -9.267 1.00 75.50 305 THR A N 1
ATOM 2332 C CA . THR A 1 305 ? -8.004 8.930 -8.208 1.00 75.50 305 THR A CA 1
ATOM 2333 C C . THR A 1 305 ? -6.711 9.454 -8.821 1.00 75.50 305 THR A C 1
ATOM 2335 O O . THR A 1 305 ? -6.372 9.173 -9.963 1.00 75.50 305 THR A O 1
ATOM 2338 N N . LYS A 1 306 ? -5.999 10.312 -8.087 1.00 76.56 306 LYS A N 1
ATOM 2339 C CA . LYS A 1 306 ? -4.676 10.791 -8.506 1.00 76.56 306 LYS A CA 1
ATOM 2340 C C . LYS A 1 306 ? -3.624 10.199 -7.597 1.00 76.56 306 LYS A C 1
ATOM 2342 O O . LYS A 1 306 ? -3.687 10.446 -6.393 1.00 76.56 306 LYS A O 1
ATOM 2347 N N . ASN A 1 307 ? -2.622 9.539 -8.168 1.00 80.88 307 ASN A N 1
ATOM 2348 C CA . ASN A 1 307 ? -1.477 8.991 -7.439 1.00 80.88 307 ASN A CA 1
ATOM 2349 C C . ASN A 1 307 ? -1.870 8.016 -6.311 1.00 80.88 307 ASN A C 1
ATOM 2351 O O . ASN A 1 307 ? -1.186 7.968 -5.285 1.00 80.88 307 ASN A O 1
ATOM 2355 N N . PHE A 1 308 ? -2.988 7.313 -6.452 1.00 87.00 308 PHE A N 1
ATOM 2356 C CA . PHE A 1 308 ? -3.453 6.323 -5.492 1.00 87.00 308 PHE A CA 1
ATOM 2357 C C . PHE A 1 308 ? -4.331 5.325 -6.224 1.00 87.00 308 PHE A C 1
ATOM 2359 O O . PHE A 1 308 ? -5.324 5.739 -6.826 1.00 87.00 308 PHE A O 1
ATOM 2366 N N . ASP A 1 309 ? -4.022 4.048 -6.054 1.00 88.06 309 ASP A N 1
ATOM 2367 C CA . ASP A 1 309 ? -4.788 2.947 -6.617 1.00 88.06 309 ASP A CA 1
ATOM 2368 C C . ASP A 1 309 ? -4.856 1.805 -5.603 1.00 88.06 309 ASP A C 1
ATOM 2370 O O . ASP A 1 309 ? -3.886 1.516 -4.892 1.00 88.06 309 ASP A O 1
ATOM 2374 N N . LEU A 1 310 ? -6.022 1.170 -5.527 1.00 91.44 310 LEU A N 1
ATOM 2375 C CA . LEU A 1 310 ? -6.255 -0.064 -4.790 1.00 91.44 310 LEU A CA 1
ATOM 2376 C C . LEU A 1 310 ? -7.110 -0.957 -5.688 1.00 91.44 310 LEU A C 1
ATOM 2378 O O . LEU A 1 310 ? -8.233 -0.591 -6.035 1.00 91.44 310 LEU A O 1
ATOM 2382 N N . HIS A 1 311 ? -6.561 -2.108 -6.063 1.00 91.12 311 HIS A N 1
ATOM 2383 C CA . HIS A 1 311 ? -7.211 -3.039 -6.979 1.00 91.12 311 HIS A CA 1
ATOM 2384 C C . HIS A 1 311 ? -7.252 -4.440 -6.403 1.00 91.12 311 HIS A C 1
ATOM 2386 O O . HIS A 1 311 ? -6.300 -4.857 -5.743 1.00 91.12 311 HIS A O 1
ATOM 2392 N N . THR A 1 312 ? -8.329 -5.172 -6.678 1.00 93.12 312 THR A N 1
ATOM 2393 C CA . THR A 1 312 ? -8.467 -6.588 -6.331 1.00 93.12 312 THR A CA 1
ATOM 2394 C C . THR A 1 312 ? -8.657 -7.420 -7.585 1.00 93.12 312 THR A C 1
ATOM 2396 O O . THR A 1 312 ? -9.630 -7.267 -8.315 1.00 93.12 312 THR A O 1
ATOM 2399 N N . PHE A 1 313 ? -7.735 -8.352 -7.797 1.00 93.31 313 PHE A N 1
ATOM 2400 C CA . PHE A 1 313 ? -7.725 -9.236 -8.953 1.00 93.31 313 PHE A CA 1
ATOM 2401 C C . PHE A 1 313 ? -8.129 -10.648 -8.553 1.00 93.31 313 PHE A C 1
ATOM 2403 O O . PHE A 1 313 ? -7.566 -11.207 -7.608 1.00 93.31 313 PHE A O 1
ATOM 2410 N N . ASP A 1 314 ? -9.052 -11.246 -9.302 1.00 93.31 314 ASP A N 1
ATOM 2411 C CA . ASP A 1 314 ? -9.275 -12.689 -9.261 1.00 93.31 314 ASP A CA 1
ATOM 2412 C C . ASP A 1 314 ? -8.107 -13.396 -9.962 1.00 93.31 314 ASP A C 1
ATOM 2414 O O . ASP A 1 314 ? -7.727 -13.046 -11.081 1.00 93.31 314 ASP A O 1
ATOM 2418 N N . ILE A 1 315 ? -7.524 -14.397 -9.307 1.00 92.50 315 ILE A N 1
ATOM 2419 C CA . ILE A 1 315 ? -6.443 -15.197 -9.881 1.00 92.50 315 ILE A CA 1
ATOM 2420 C C . ILE A 1 315 ? -7.070 -16.340 -10.673 1.00 92.50 315 ILE A C 1
ATOM 2422 O O . ILE A 1 315 ? -7.795 -17.170 -10.121 1.00 92.50 315 ILE A O 1
ATOM 2426 N N . ASP A 1 316 ? -6.759 -16.406 -11.967 1.00 87.88 316 ASP A N 1
ATOM 2427 C CA . ASP A 1 316 ? -7.219 -17.480 -12.842 1.00 87.88 316 ASP A CA 1
ATOM 2428 C C . ASP A 1 316 ? -6.480 -18.790 -12.537 1.00 87.88 316 ASP A C 1
ATOM 2430 O O . ASP A 1 316 ? -5.458 -19.121 -13.141 1.00 87.88 316 ASP A O 1
ATOM 2434 N N . LEU A 1 317 ? -7.013 -19.548 -11.580 1.00 86.25 317 LEU A N 1
ATOM 2435 C CA . LEU A 1 317 ? -6.463 -20.837 -11.164 1.00 86.25 317 LEU A CA 1
ATOM 2436 C C . LEU A 1 317 ? -6.595 -21.940 -12.233 1.00 86.25 317 LEU A C 1
ATOM 2438 O O . LEU A 1 317 ? -6.051 -23.028 -12.034 1.00 86.25 317 LEU A O 1
ATOM 2442 N N . GLU A 1 318 ? -7.279 -21.700 -13.363 1.00 83.62 318 GLU A N 1
ATOM 2443 C CA . GLU A 1 318 ? -7.243 -22.625 -14.506 1.00 83.62 318 GLU A CA 1
ATOM 2444 C C . GLU A 1 318 ? -5.906 -22.532 -15.260 1.00 83.62 318 GLU A C 1
ATOM 2446 O O . GLU A 1 318 ? -5.421 -23.543 -15.776 1.00 83.62 318 GLU A O 1
ATOM 2451 N N . ASN A 1 319 ? -5.297 -21.340 -15.288 1.00 80.81 319 ASN A N 1
ATOM 2452 C CA . ASN A 1 319 ? -4.068 -21.051 -16.034 1.00 80.81 319 ASN A CA 1
ATOM 2453 C C . ASN A 1 319 ? -2.843 -20.805 -15.135 1.00 80.81 319 ASN A C 1
ATOM 2455 O O . ASN A 1 319 ? -1.713 -21.098 -15.539 1.00 80.81 319 ASN A O 1
ATOM 2459 N N . ILE A 1 320 ? -3.045 -20.318 -13.907 1.00 84.00 320 ILE A N 1
ATOM 2460 C CA . ILE A 1 320 ? -1.982 -20.002 -12.951 1.00 84.00 320 ILE A CA 1
ATOM 2461 C C . ILE A 1 320 ? -2.066 -20.940 -11.745 1.00 84.00 320 ILE A C 1
ATOM 2463 O O . ILE A 1 320 ? -2.914 -20.800 -10.867 1.00 84.00 320 ILE A O 1
ATOM 2467 N N . GLU A 1 321 ? -1.141 -21.896 -11.673 1.00 83.81 321 GLU A N 1
ATOM 2468 C CA . GLU A 1 321 ? -1.057 -22.808 -10.532 1.00 83.81 321 GLU A CA 1
ATOM 2469 C C . GLU A 1 321 ? -0.509 -22.082 -9.290 1.00 83.81 321 GLU A C 1
ATOM 2471 O O . GLU A 1 321 ? 0.496 -21.361 -9.349 1.00 83.81 321 GLU A O 1
ATOM 2476 N N . LEU A 1 322 ? -1.154 -22.304 -8.142 1.00 85.38 322 LEU A N 1
ATOM 2477 C CA . LEU A 1 322 ? -0.607 -21.914 -6.846 1.00 85.38 322 LEU A CA 1
ATOM 2478 C C . LEU A 1 322 ? 0.597 -22.802 -6.522 1.00 85.38 322 LEU A C 1
ATOM 2480 O O . LEU A 1 322 ? 0.475 -24.022 -6.416 1.00 85.38 322 LEU A O 1
ATOM 2484 N N . ASP A 1 323 ? 1.763 -22.191 -6.322 1.00 81.19 323 ASP A N 1
ATOM 2485 C CA . ASP A 1 323 ? 2.959 -22.916 -5.910 1.00 81.19 323 ASP A CA 1
ATOM 2486 C C . ASP A 1 323 ? 2.758 -23.388 -4.454 1.00 81.19 323 ASP A C 1
ATOM 2488 O O . ASP A 1 323 ? 2.562 -22.561 -3.554 1.00 81.19 323 ASP A O 1
ATOM 2492 N N . PRO A 1 324 ? 2.818 -24.706 -4.179 1.00 75.06 324 PRO A N 1
ATOM 2493 C CA . PRO A 1 324 ? 2.611 -25.236 -2.835 1.00 75.06 324 PRO A CA 1
ATOM 2494 C C . PRO A 1 324 ? 3.707 -24.794 -1.854 1.00 75.06 324 PRO A C 1
ATOM 2496 O O . PRO A 1 324 ? 3.534 -24.914 -0.642 1.00 75.06 324 PRO A O 1
ATOM 2499 N N . SER A 1 325 ? 4.852 -24.313 -2.347 1.00 75.88 325 SER A N 1
ATOM 2500 C CA . SER A 1 325 ? 5.974 -23.862 -1.528 1.00 75.88 325 SER A CA 1
ATOM 2501 C C . SER A 1 325 ? 5.952 -22.361 -1.252 1.00 75.88 325 SER A C 1
ATOM 2503 O O . SER A 1 325 ? 6.083 -21.973 -0.091 1.00 75.88 325 SER A O 1
ATOM 2505 N N . SER A 1 326 ? 5.823 -21.517 -2.279 1.00 78.88 326 SER A N 1
ATOM 2506 C CA . SER A 1 326 ? 5.747 -20.056 -2.140 1.00 78.88 326 SER A CA 1
ATOM 2507 C C . SER A 1 326 ? 5.220 -19.406 -3.415 1.00 78.88 326 SER A C 1
ATOM 2509 O O . SER A 1 326 ? 5.828 -19.539 -4.479 1.00 78.88 326 SER A O 1
ATOM 2511 N N . ASN A 1 327 ? 4.143 -18.639 -3.275 1.00 92.50 327 ASN A N 1
ATOM 2512 C CA . ASN A 1 327 ? 3.606 -17.799 -4.341 1.00 92.50 327 ASN A CA 1
ATOM 2513 C C . ASN A 1 327 ? 4.313 -16.444 -4.355 1.00 92.50 327 ASN A C 1
ATOM 2515 O O . ASN A 1 327 ? 4.894 -16.019 -3.352 1.00 92.50 327 ASN A O 1
ATOM 2519 N N . TYR A 1 328 ? 4.256 -15.746 -5.481 1.00 95.69 328 TYR A N 1
ATOM 2520 C CA . TYR A 1 328 ? 4.828 -14.413 -5.609 1.00 95.69 328 TYR A CA 1
ATOM 2521 C C . TYR A 1 328 ? 4.097 -13.581 -6.653 1.00 95.69 328 TYR A C 1
ATOM 2523 O O . TYR A 1 328 ? 3.535 -14.100 -7.618 1.00 95.69 328 TYR A O 1
ATOM 2531 N N . ALA A 1 329 ? 4.174 -12.268 -6.468 1.00 96.12 329 ALA A N 1
ATOM 2532 C CA . ALA A 1 329 ? 3.780 -11.297 -7.473 1.00 96.12 329 ALA A CA 1
ATOM 2533 C C . ALA A 1 329 ? 5.000 -10.510 -7.956 1.00 96.12 329 ALA A C 1
ATOM 2535 O O . ALA A 1 329 ? 5.970 -10.319 -7.213 1.00 96.12 329 ALA A O 1
ATOM 2536 N N . VAL A 1 330 ? 4.955 -10.073 -9.211 1.00 95.12 330 VAL A N 1
ATOM 2537 C CA . VAL A 1 330 ? 5.989 -9.246 -9.826 1.00 95.12 330 VAL A CA 1
ATOM 2538 C C . VAL A 1 330 ? 5.386 -7.919 -10.253 1.00 95.12 330 VAL A C 1
ATOM 2540 O O . VAL A 1 330 ? 4.492 -7.890 -11.095 1.00 95.12 330 VAL A O 1
ATOM 2543 N N . PHE A 1 331 ? 5.909 -6.840 -9.682 1.00 93.06 331 PHE A N 1
ATOM 2544 C CA . PHE A 1 331 ? 5.575 -5.468 -10.043 1.00 93.06 331 PHE A CA 1
ATOM 2545 C C . PHE A 1 331 ? 6.574 -4.972 -11.079 1.00 93.06 331 PHE A C 1
ATOM 2547 O O . PHE A 1 331 ? 7.780 -5.102 -10.856 1.00 93.06 331 PHE A O 1
ATOM 2554 N N . TRP A 1 332 ? 6.086 -4.394 -12.172 1.00 89.31 332 TRP A N 1
ATOM 2555 C CA . TRP A 1 332 ? 6.902 -3.808 -13.233 1.00 89.31 332 TRP A CA 1
ATOM 2556 C C . TRP A 1 332 ? 6.433 -2.388 -13.535 1.00 89.31 332 TRP A C 1
ATOM 2558 O O . TRP A 1 332 ? 5.275 -2.185 -13.888 1.00 89.31 332 TRP A O 1
ATOM 2568 N N . ARG A 1 333 ? 7.353 -1.426 -13.428 1.00 86.69 333 ARG A N 1
ATOM 2569 C CA . ARG A 1 333 ? 7.159 -0.050 -13.881 1.00 86.69 333 ARG A CA 1
ATOM 2570 C C . ARG A 1 333 ? 7.493 0.015 -15.366 1.00 86.69 333 ARG A C 1
ATOM 2572 O O . ARG A 1 333 ? 8.671 -0.027 -15.701 1.00 86.69 333 ARG A O 1
ATOM 2579 N N . GLY A 1 334 ? 6.524 0.152 -16.264 1.00 81.12 334 GLY A N 1
ATOM 2580 C CA . GLY A 1 334 ? 6.815 0.155 -17.703 1.00 81.12 334 GLY A CA 1
ATOM 2581 C C . GLY A 1 334 ? 7.275 -1.185 -18.286 1.00 81.12 334 GLY A C 1
ATOM 2582 O O . GLY A 1 334 ? 7.392 -2.211 -17.616 1.00 81.12 334 GLY A O 1
ATOM 2583 N N . HIS A 1 335 ? 7.554 -1.161 -19.590 1.00 80.38 335 HIS A N 1
ATOM 2584 C CA . HIS A 1 335 ? 8.156 -2.267 -20.331 1.00 80.38 335 HIS A CA 1
ATOM 2585 C C . HIS A 1 335 ? 8.897 -1.724 -21.563 1.00 80.38 335 HIS A C 1
ATOM 2587 O O . HIS A 1 335 ? 8.573 -0.641 -22.057 1.00 80.38 335 HIS A O 1
ATOM 2593 N N . GLY A 1 336 ? 9.883 -2.461 -22.082 1.00 74.50 336 GLY A N 1
ATOM 2594 C CA . GLY A 1 336 ? 10.491 -2.137 -23.376 1.00 74.50 336 GLY A CA 1
ATOM 2595 C C . GLY A 1 336 ? 9.489 -2.270 -24.532 1.00 74.50 336 GLY A C 1
ATOM 2596 O O . GLY A 1 336 ? 8.520 -3.025 -24.466 1.00 74.50 336 GLY A O 1
ATOM 2597 N N . ASN A 1 337 ? 9.715 -1.583 -25.648 1.00 67.06 337 ASN A N 1
ATOM 2598 C CA . ASN A 1 337 ? 8.841 -1.681 -26.823 1.00 67.06 337 ASN A CA 1
ATOM 2599 C C . ASN A 1 337 ? 9.171 -2.902 -27.705 1.00 67.06 337 ASN A C 1
ATOM 2601 O O . ASN A 1 337 ? 8.624 -3.053 -28.799 1.00 67.06 337 ASN A O 1
ATOM 2605 N N . GLY A 1 338 ? 10.067 -3.787 -27.249 1.00 62.69 338 GLY A N 1
ATOM 2606 C CA . GLY A 1 338 ? 10.425 -5.025 -27.941 1.00 62.69 338 GLY A CA 1
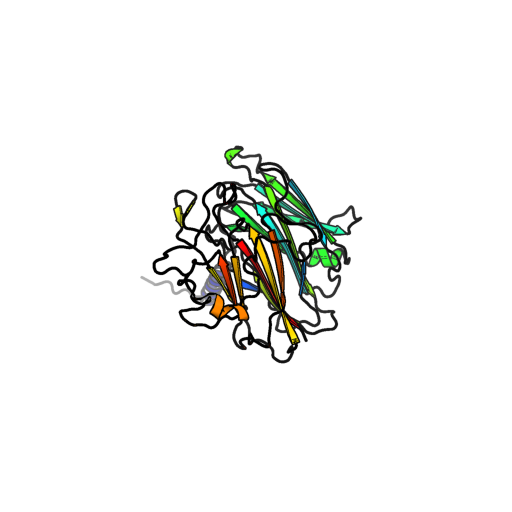ATOM 2607 C C . GLY A 1 338 ? 11.323 -4.815 -29.164 1.00 62.69 338 GLY A C 1
ATOM 2608 O O . GLY A 1 338 ? 11.485 -5.732 -29.976 1.00 62.69 338 GLY A O 1
ATOM 2609 N N . THR A 1 339 ? 11.924 -3.630 -29.318 1.00 63.59 339 THR A N 1
ATOM 2610 C CA . THR A 1 339 ? 12.869 -3.350 -30.406 1.00 63.59 339 THR A CA 1
ATOM 2611 C C . THR A 1 339 ? 14.265 -3.852 -30.040 1.00 63.59 339 THR A C 1
ATOM 2613 O O . THR A 1 339 ? 14.779 -3.613 -28.947 1.00 63.59 339 THR A O 1
ATOM 2616 N N . ALA A 1 340 ? 14.934 -4.529 -30.977 1.00 62.34 340 ALA A N 1
ATOM 2617 C CA . ALA A 1 340 ? 16.304 -4.990 -30.769 1.00 62.34 340 ALA A CA 1
ATOM 2618 C C . ALA A 1 340 ? 17.254 -3.806 -30.501 1.00 62.34 340 ALA A C 1
ATOM 2620 O O . ALA A 1 340 ? 17.418 -2.935 -31.355 1.00 62.34 340 ALA A O 1
ATOM 2621 N N . GLY A 1 341 ? 17.919 -3.816 -29.342 1.00 58.69 341 GLY A N 1
ATOM 2622 C CA . GLY A 1 341 ? 18.882 -2.786 -28.944 1.00 58.69 341 GLY A CA 1
ATOM 2623 C C . GLY A 1 341 ? 18.333 -1.712 -28.004 1.00 58.69 341 GLY A C 1
ATOM 2624 O O . GLY A 1 341 ? 19.084 -0.801 -27.669 1.00 58.69 341 GLY A O 1
ATOM 2625 N N . GLU A 1 342 ? 17.079 -1.817 -27.561 1.00 69.31 342 GLU A N 1
ATOM 2626 C CA . GLU A 1 342 ? 16.584 -1.012 -26.440 1.00 69.31 342 GLU A CA 1
ATOM 2627 C C . GLU A 1 342 ? 17.323 -1.384 -25.153 1.00 69.31 342 GLU A C 1
ATOM 2629 O O . GLU A 1 342 ? 17.555 -2.565 -24.882 1.00 69.31 342 GLU A O 1
ATOM 2634 N N . THR A 1 343 ? 17.721 -0.360 -24.397 1.00 68.88 343 THR A N 1
ATOM 2635 C CA . THR A 1 343 ? 18.540 -0.478 -23.180 1.00 68.88 343 THR A CA 1
ATOM 2636 C C . THR A 1 343 ? 17.843 0.037 -21.922 1.00 68.88 343 THR A C 1
ATOM 2638 O O . THR A 1 343 ? 18.419 -0.092 -20.849 1.00 68.88 343 THR A O 1
ATOM 2641 N N . GLU A 1 344 ? 16.653 0.623 -22.057 1.00 72.31 344 GLU A N 1
ATOM 2642 C CA . GLU A 1 344 ? 15.892 1.247 -20.971 1.00 72.31 344 GLU A CA 1
ATOM 2643 C C . GLU A 1 344 ? 14.391 1.264 -21.297 1.00 72.31 344 GLU A C 1
ATOM 2645 O O . GLU A 1 344 ? 13.995 1.140 -22.461 1.00 72.31 344 GLU A O 1
ATOM 2650 N N . ILE A 1 345 ? 13.567 1.414 -20.262 1.00 76.12 345 ILE A N 1
ATOM 2651 C CA . ILE A 1 345 ? 12.118 1.593 -20.379 1.00 76.12 345 ILE A CA 1
ATOM 2652 C C . ILE A 1 345 ? 11.830 2.983 -20.949 1.00 76.12 345 ILE A C 1
ATOM 2654 O O . ILE A 1 345 ? 12.455 3.967 -20.556 1.00 76.12 345 ILE A O 1
ATOM 2658 N N . ASN A 1 346 ? 10.887 3.068 -21.891 1.00 67.19 346 ASN A N 1
ATOM 2659 C CA . ASN A 1 346 ? 10.483 4.356 -22.438 1.00 67.19 346 ASN A CA 1
ATOM 2660 C C . ASN A 1 346 ? 9.681 5.135 -21.396 1.00 67.19 346 ASN A C 1
ATOM 2662 O O . ASN A 1 346 ? 8.590 4.726 -21.013 1.00 67.19 346 ASN A O 1
ATOM 2666 N N . ASP A 1 347 ? 10.221 6.280 -21.010 1.00 67.00 347 ASP A N 1
ATOM 2667 C CA . ASP A 1 347 ? 9.678 7.141 -19.978 1.00 67.00 347 ASP A CA 1
ATOM 2668 C C . ASP A 1 347 ? 9.517 8.556 -20.565 1.00 67.00 347 ASP A C 1
ATOM 2670 O O . ASP A 1 347 ? 10.511 9.160 -21.002 1.00 67.00 347 ASP A O 1
ATOM 2674 N N . PRO A 1 348 ? 8.280 9.072 -20.691 1.00 59.47 348 PRO A N 1
ATOM 2675 C CA . PRO A 1 348 ? 8.053 10.360 -21.321 1.00 59.47 348 PRO A CA 1
ATOM 2676 C C . PRO A 1 348 ? 8.819 11.490 -20.606 1.00 59.47 348 PRO A C 1
ATOM 2678 O O . PRO A 1 348 ? 9.039 11.509 -19.402 1.00 59.47 348 PRO A O 1
ATOM 2681 N N . SER A 1 349 ? 9.277 12.488 -21.361 1.00 56.94 349 SER A N 1
ATOM 2682 C CA . SER A 1 349 ? 9.901 13.678 -20.760 1.00 56.94 349 SER A CA 1
ATOM 2683 C C . SER A 1 349 ? 8.844 14.733 -20.436 1.00 56.94 349 SER A C 1
ATOM 2685 O O . SER A 1 349 ? 7.828 14.834 -21.126 1.00 56.94 349 SER A O 1
ATOM 2687 N N . TRP A 1 350 ? 9.085 15.557 -19.407 1.00 50.97 350 TRP A N 1
ATOM 2688 C CA . TRP A 1 350 ? 8.221 16.696 -19.072 1.00 50.97 350 TRP A CA 1
ATOM 2689 C C . TRP A 1 350 ? 7.906 17.532 -20.335 1.00 50.97 350 TRP A C 1
ATOM 2691 O O . TRP A 1 350 ? 8.840 17.901 -21.055 1.00 50.97 350 TRP A O 1
ATOM 2701 N N . PRO A 1 351 ? 6.632 17.879 -20.618 1.00 51.03 351 PRO A N 1
ATOM 2702 C CA . PRO A 1 351 ? 5.468 17.832 -19.727 1.00 51.03 351 PRO A CA 1
ATOM 2703 C C . PRO A 1 351 ? 4.659 16.524 -19.706 1.00 51.03 351 PRO A C 1
ATOM 2705 O O . PRO A 1 351 ? 3.586 16.520 -19.117 1.00 51.03 351 PRO A O 1
ATOM 2708 N N . GLY A 1 352 ? 5.136 15.446 -20.333 1.00 51.62 352 GLY A N 1
ATOM 2709 C CA . GLY A 1 352 ? 4.437 14.154 -20.401 1.00 51.62 352 GLY A CA 1
ATOM 2710 C C . GLY A 1 352 ? 4.639 13.224 -19.200 1.00 51.62 352 GLY A C 1
ATOM 2711 O O . GLY A 1 352 ? 4.309 12.060 -19.309 1.00 51.62 352 GLY A O 1
ATOM 2712 N N . VAL A 1 353 ? 5.203 13.718 -18.097 1.00 52.34 353 VAL A N 1
ATOM 2713 C CA . VAL A 1 353 ? 5.330 13.014 -16.805 1.00 52.34 353 VAL A CA 1
ATOM 2714 C C . VAL A 1 353 ? 4.896 13.957 -15.697 1.00 52.34 353 VAL A C 1
ATOM 2716 O O . VAL A 1 353 ? 4.916 15.175 -15.886 1.00 52.34 353 VAL A O 1
ATOM 2719 N N . ASN A 1 354 ? 4.484 13.439 -14.546 1.00 49.88 354 ASN A N 1
ATOM 2720 C CA . ASN A 1 354 ? 3.949 14.262 -13.465 1.00 49.88 354 ASN A CA 1
ATOM 2721 C C . ASN A 1 354 ? 5.009 15.283 -12.967 1.00 49.88 354 ASN A C 1
ATOM 2723 O O . ASN A 1 354 ? 6.134 14.917 -12.640 1.00 49.88 354 ASN A O 1
ATOM 2727 N N . PRO A 1 355 ? 4.684 16.596 -12.874 1.00 43.12 355 PRO A N 1
ATOM 2728 C CA . PRO A 1 355 ? 5.664 17.637 -12.520 1.00 43.12 355 PRO A CA 1
ATOM 2729 C C . PRO A 1 355 ? 6.208 17.510 -11.097 1.00 43.12 355 PRO A C 1
ATOM 2731 O O . PRO A 1 355 ? 7.147 18.213 -10.719 1.00 43.12 355 PRO A O 1
ATOM 2734 N N . ASN A 1 356 ? 5.538 16.702 -10.279 1.00 46.56 356 ASN A N 1
ATOM 2735 C CA . ASN A 1 356 ? 5.822 16.526 -8.869 1.00 46.56 356 ASN A CA 1
ATOM 2736 C C . ASN A 1 356 ? 6.530 15.196 -8.583 1.00 46.56 356 ASN A C 1
ATOM 2738 O O . ASN A 1 356 ? 6.837 14.947 -7.418 1.00 46.56 356 ASN A O 1
ATOM 2742 N N . THR A 1 357 ? 6.789 14.366 -9.596 1.00 47.22 357 THR A N 1
ATOM 2743 C CA . THR A 1 357 ? 7.431 13.060 -9.449 1.00 47.22 357 THR A CA 1
ATOM 2744 C C . THR A 1 357 ? 8.570 12.920 -10.464 1.00 47.22 357 THR A C 1
ATOM 2746 O O . THR A 1 357 ? 8.536 13.435 -11.577 1.00 47.22 357 THR A O 1
ATOM 2749 N N . GLU A 1 358 ? 9.656 12.288 -10.032 1.00 51.28 358 GLU A N 1
ATOM 2750 C CA . GLU A 1 358 ? 10.462 11.502 -10.968 1.00 51.28 358 GLU A CA 1
ATOM 2751 C C . GLU A 1 358 ? 9.571 10.321 -11.376 1.00 51.28 358 GLU A C 1
ATOM 2753 O O . GLU A 1 358 ? 8.674 9.989 -10.612 1.00 51.28 358 GLU A O 1
ATOM 2758 N N . SER A 1 359 ? 9.731 9.727 -12.549 1.00 56.59 359 SER A N 1
ATOM 2759 C CA . SER A 1 359 ? 8.818 8.664 -12.969 1.00 56.59 359 SER A CA 1
ATOM 2760 C C . SER A 1 359 ? 8.963 7.455 -12.038 1.00 56.59 359 SER A C 1
ATOM 2762 O O . SER A 1 359 ? 9.991 6.760 -12.085 1.00 56.59 359 SER A O 1
ATOM 2764 N N . TYR A 1 360 ? 8.034 7.301 -11.092 1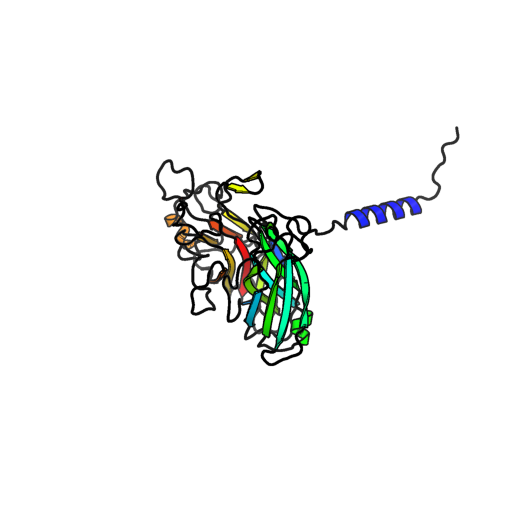.00 71.12 360 TYR A N 1
ATOM 2765 C CA . TYR A 1 360 ? 8.100 6.290 -10.050 1.00 71.12 360 TYR A CA 1
ATOM 2766 C C . TYR A 1 360 ? 6.737 5.699 -9.713 1.00 71.12 360 TYR A C 1
ATOM 2768 O O . TYR A 1 360 ? 5.737 6.402 -9.597 1.00 71.12 360 TYR A O 1
ATOM 2776 N N . LEU A 1 361 ? 6.763 4.388 -9.490 1.00 77.75 361 LEU A N 1
ATOM 2777 C CA . LEU A 1 361 ? 5.652 3.562 -9.047 1.00 77.75 361 LEU A CA 1
ATOM 2778 C C . LEU A 1 361 ? 5.933 3.105 -7.613 1.00 77.75 361 LEU A C 1
ATOM 2780 O O . LEU A 1 361 ? 6.996 2.526 -7.359 1.00 77.75 361 LEU A O 1
ATOM 2784 N N . SER A 1 362 ? 5.013 3.336 -6.669 1.00 88.12 362 SER A N 1
ATOM 2785 C CA . SER A 1 362 ? 5.217 2.953 -5.263 1.00 88.12 362 SER A CA 1
ATOM 2786 C C . SER A 1 362 ? 4.196 1.930 -4.751 1.00 88.12 362 SER A C 1
ATOM 2788 O O . SER A 1 362 ? 3.216 2.295 -4.097 1.00 88.12 362 SER A O 1
ATOM 2790 N N . PRO A 1 363 ? 4.410 0.622 -5.007 1.00 93.00 363 PRO A N 1
ATOM 2791 C CA . PRO A 1 363 ? 3.630 -0.427 -4.368 1.00 93.00 363 PRO A CA 1
ATOM 2792 C C . PRO A 1 363 ? 3.866 -0.399 -2.852 1.00 93.00 363 PRO A C 1
ATOM 2794 O O . PRO A 1 363 ? 5.012 -0.340 -2.390 1.00 93.00 363 PRO A O 1
ATOM 2797 N N . PHE A 1 364 ? 2.787 -0.476 -2.074 1.00 94.31 364 PHE A N 1
ATOM 2798 C CA . PHE A 1 364 ? 2.855 -0.449 -0.607 1.00 94.31 364 PHE A CA 1
ATOM 2799 C C . PHE A 1 364 ? 2.112 -1.603 0.079 1.00 94.31 364 PHE A C 1
ATOM 2801 O O . PHE A 1 364 ? 2.336 -1.876 1.265 1.00 94.31 364 PHE A O 1
ATOM 2808 N N . LEU A 1 365 ? 1.226 -2.289 -0.647 1.00 96.44 365 LEU A N 1
ATOM 2809 C CA . LEU A 1 365 ? 0.393 -3.368 -0.126 1.00 96.44 365 LEU A CA 1
ATOM 2810 C C . LEU A 1 365 ? 0.206 -4.465 -1.174 1.00 96.44 365 LEU A C 1
ATOM 2812 O O . LEU A 1 365 ? -0.033 -4.168 -2.341 1.00 96.44 365 LEU A O 1
ATOM 2816 N N . ALA A 1 366 ? 0.261 -5.720 -0.731 1.00 96.81 366 ALA A N 1
ATOM 2817 C CA . ALA A 1 366 ? -0.198 -6.878 -1.487 1.00 96.81 366 ALA A CA 1
ATOM 2818 C C . ALA A 1 366 ? -0.838 -7.894 -0.529 1.00 96.81 366 ALA A C 1
ATOM 2820 O O . ALA A 1 366 ? -0.174 -8.385 0.382 1.00 96.81 366 ALA A O 1
ATOM 2821 N N . VAL A 1 367 ? -2.117 -8.206 -0.718 1.00 96.88 367 VAL A N 1
ATOM 2822 C CA . VAL A 1 367 ? -2.886 -9.149 0.097 1.00 96.88 367 VAL A CA 1
ATOM 2823 C C . VAL A 1 367 ? -3.347 -10.298 -0.784 1.00 96.88 367 VAL A C 1
ATOM 2825 O O . VAL A 1 367 ? -4.236 -10.123 -1.611 1.00 96.88 367 VAL A O 1
ATOM 2828 N N . LEU A 1 368 ? -2.743 -11.470 -0.603 1.00 95.56 368 LEU A N 1
ATOM 2829 C CA . LEU A 1 368 ? -3.196 -12.705 -1.240 1.00 95.56 368 LEU A CA 1
ATOM 2830 C C . LEU A 1 368 ? -4.205 -13.381 -0.314 1.00 95.56 368 LEU A C 1
ATOM 2832 O O . LEU A 1 368 ? -3.875 -13.637 0.843 1.00 95.56 368 LEU A O 1
ATOM 2836 N N . GLN A 1 369 ? -5.396 -13.698 -0.814 1.00 93.94 369 GLN A N 1
ATOM 2837 C CA . GLN A 1 369 ? -6.401 -14.493 -0.107 1.00 93.94 369 GLN A CA 1
ATOM 2838 C C . GLN A 1 369 ? -6.734 -15.739 -0.920 1.00 93.94 369 GLN A C 1
ATOM 2840 O O . GLN A 1 369 ? -6.850 -15.671 -2.137 1.00 93.94 369 GLN A O 1
ATOM 2845 N N . ILE A 1 370 ? -6.894 -16.871 -0.245 1.00 92.19 370 ILE A N 1
ATOM 2846 C CA . ILE A 1 370 ? -7.394 -18.126 -0.801 1.00 92.19 370 ILE A CA 1
ATOM 2847 C C . ILE A 1 370 ? -8.562 -18.540 0.083 1.00 92.19 370 ILE A C 1
ATOM 2849 O O . ILE A 1 370 ? -8.374 -18.773 1.280 1.00 92.19 370 ILE A O 1
ATOM 2853 N N . LYS A 1 371 ? -9.757 -18.594 -0.492 1.00 88.56 371 LYS A N 1
ATOM 2854 C CA . LYS A 1 371 ? -11.017 -18.787 0.227 1.00 88.56 371 LYS A CA 1
ATOM 2855 C C . LYS A 1 371 ? -11.719 -20.050 -0.259 1.00 88.56 371 LYS A C 1
ATOM 2857 O O . LYS A 1 371 ? -11.746 -20.284 -1.461 1.00 88.56 371 LYS A O 1
ATOM 2862 N N . GLU A 1 372 ? -12.282 -20.826 0.673 1.00 83.88 372 GLU A N 1
ATOM 2863 C CA . GLU A 1 372 ? -13.088 -22.034 0.387 1.00 83.88 372 GLU A CA 1
ATOM 2864 C C . GLU A 1 372 ? -14.282 -21.782 -0.547 1.00 83.88 372 GLU A C 1
ATOM 2866 O O . GLU A 1 372 ? -14.987 -20.755 -0.373 1.00 83.88 372 GLU A O 1
#

pLDDT: mean 84.98, std 13.56, range [41.56, 98.69]

Mean predicted aligned error: 8.67 Å